Protein AF-A0A1E3YLZ6-F1 (afdb_monomer)

Secondary structure (DSSP, 8-state):
--------------------------PPPPPEEEEEEEEEETTT--B-TT-EEEEEEES--PPPEE--TTSEEEEEEEESEEEEEEEE-TTBPPEEEEEEESS-EE--EEEPBP--SPPPPP------EEEEEEEEETTT--B-TT-EEEEEETTEEEEEEE--TTSEEEEEEEPSEEEEEEEE-TTB--EEEEEEESS-EE--EEE-BSSPPPS-EEEEEEETTT--B-TT-EEEETTS-EEE--TTSEEEE-S--SSEEEEEEE-TTB--EEEEEETT-PPEEEEE-BTTS-HHHHHHHH-TTSB--B-SSPPEEEEEEEEEE---SS-SEEEEEEEE--HHHHHHHHHHHHHHHHHTTTTS-SS-SEEEEE-PPTT-EEE---TTEEEEEEEETHHHHHS-SEEEEEEE-TTSBEEEEEEEEEHHHHHS--TTHHHHHHHHHHHHHTPPPPSSTTSTTSTTS-----HHHHHHHHHHHTS-TT-BTTTBPPTT-BTT---SSS--------

Sequence (514 aa):
MAAILVLASVACGEKSASPVAPSAPTPPVAATFRVTGTVTDARDATPLAGVRVDIAEGATTPAPTQTDDAGHYTIEALPTGAYTIRAALDGFETFTTAITLDDARTVDFQLTHAETGPDPDPPVSTERWRLSGVVIASATHAPLAGARVEVMRDADHIADATTGADGRFDLPDLVPGPLTVRATADGFAPAESALVLETDTTIDLALDSLRPPGPAVAGRVLDVLSDRPLSGVHVAIVDGAESATDDDGGFTVNGVPGDVQHVRLTSPGTIERYTQLRTAGEAATLTLMPRTFNLTAFDQMLRARGDLHRWTQAPRVVIQRRVLTFTTTTDATYVATADEMTEAEVEALIADLTWALPQLTGQTFTGFAGIEIETAAPDDTVEITRSGTIVVARVAGLEPAINAWGYGRWAWNGAGEVQMGVVMLDSAFEQSDSPYRRSLRAHELGHALGYDHVADGISVMHASGRIEPTVFDHDATRIAFRRTPLNQSPDIDPDPITVNRQSRVGAVRWEGAP

Solvent-accessible surface area (backbone atoms only — not comparable to full-atom values): 28204 Å² total; per-residue (Å²): 130,84,88,82,84,84,87,81,85,90,84,88,88,84,89,88,81,89,89,84,87,90,85,88,77,77,87,74,76,79,62,54,29,38,44,35,33,43,31,22,35,63,88,79,63,48,54,36,53,65,30,39,36,34,54,77,42,52,94,66,71,69,82,69,37,52,19,38,88,76,4,42,39,67,49,74,72,43,57,66,44,56,36,30,42,30,43,39,43,92,69,35,44,74,46,74,49,79,47,76,38,85,58,70,43,77,58,72,46,69,38,46,71,44,84,83,71,85,80,82,77,77,85,76,74,86,58,64,30,36,43,31,35,36,33,26,34,55,91,74,67,45,52,35,50,68,24,40,36,39,35,28,40,95,92,42,83,74,50,74,36,60,18,38,86,76,3,37,38,68,42,71,75,37,63,68,43,68,36,39,39,35,38,38,41,93,66,37,42,73,34,76,48,77,50,67,39,86,53,74,41,77,54,72,46,59,26,49,59,70,57,72,85,43,51,31,44,41,29,34,35,23,35,58,85,78,70,42,53,36,52,64,33,36,41,31,35,70,101,60,53,62,37,54,21,39,82,74,4,36,40,62,32,64,56,49,80,67,64,65,41,51,36,39,39,42,46,95,66,33,48,53,36,41,40,31,38,34,42,72,44,53,68,26,85,43,67,39,52,53,56,85,56,66,58,69,52,41,34,32,24,41,23,70,87,56,33,22,42,31,57,89,63,58,47,28,36,37,39,41,38,32,28,25,48,56,84,68,99,77,67,52,58,37,40,25,40,87,51,63,63,51,70,70,54,52,52,51,51,52,51,44,48,53,61,33,42,24,44,64,27,39,54,74,31,78,52,63,71,39,81,45,79,46,71,71,55,61,72,35,77,44,78,42,75,40,79,62,24,31,27,35,33,35,20,46,62,38,34,89,71,70,78,38,64,57,51,41,44,56,48,60,49,99,71,24,35,40,38,25,9,26,30,40,33,16,42,67,60,70,71,43,94,58,88,41,55,59,18,30,53,37,24,25,47,39,19,29,50,44,39,44,60,22,92,56,91,64,30,17,41,19,89,79,27,70,34,57,80,32,73,53,33,22,54,44,24,32,47,54,68,77,43,64,49,43,26,25,81,92,39,32,55,45,90,93,55,47,75,23,61,82,58,92,66,74,78,85,70,85,87,81,74,137

pLDDT: mean 87.85, std 18.4, range [24.25, 98.88]

Radius of gyration: 53.93 Å; Cα contacts (8 Å, |Δi|>4): 1170; chains: 1; bounding box: 84×66×164 Å

Foldseek 3Di:
DDDDDDDDDDDDDDDDDDDDDDDDDDDDPFDWAKEKEFEAAPPPRQTDWQWWKWFPDWPDTDDIWTAHNRRMDMDTGHGFIKTKMWTDDPQWDIDIDIDGPPYYYYDYYHTYGDDPDDDDDDDQDPDKAKEKEFEAAQVPRQGDFQKKKWKDDPHDTDDIFGAHPRRMTIDIGDGFAKIKIWIGDPQWDIFIDIDTPPHHDYDYTHTYGPDDFAFKAKAFEAALQPRQGDFQWWKDFVVDFIDTAHNRRIDMTTNDDDQKTWIWTDDPQFDIATAMAGGVFDHFYHHTYGPPFPLVLLCQWAVVVQWGAFALDFFEEEEEFFAFADDDLDDQKTFGAQDGHDPVLVVVLQVLLLVLVCLQQLNPDNGHPYYHYHYDDGRDIDGQWDFSYEYEHEYEPPCVVPVAQKDKAWDDDPQRYTGFIYIYGHPVSSPDPDPLNSLLSSLNVSRRRPTAARCDPQASRDRNSRDGRHPSSSSSSSVSSVAGTGAGPPGYHDPPDHRRDDCPDDDPDPPPDD

Mean predicted aligned error: 16.61 Å

Nearest PDB structures (foldseek):
  4v4d-assembly1_B  TM=8.672E-01  e=9.149E-06  Pelobacter acidigallici
  7bam-assembly1_B  TM=3.062E-01  e=9.891E-08  Homo sapiens
  7ban-assembly1_A  TM=3.051E-01  e=7.168E-07  Homo sapiens
  4iyk-assembly1_A  TM=3.705E-01  e=5.694E-04  Bacteroides uniformis ATCC 8492
  1r6v-assembly1_A  TM=3.470E-01  e=3.110E-03  Fervidobacterium pennivorans

Structure (mmCIF, N/CA/C/O backbone):
data_AF-A0A1E3YLZ6-F1
#
_entry.id   AF-A0A1E3YLZ6-F1
#
loop_
_atom_site.group_PDB
_atom_site.id
_atom_site.type_symbol
_atom_site.label_atom_id
_atom_site.label_alt_id
_atom_site.label_comp_id
_atom_site.label_asym_id
_atom_site.label_entity_id
_atom_site.label_seq_id
_atom_site.pdbx_PDB_ins_code
_atom_site.Cartn_x
_atom_site.Cartn_y
_atom_site.Cartn_z
_atom_site.occupancy
_atom_site.B_iso_or_equiv
_atom_site.auth_seq_id
_atom_site.auth_comp_id
_atom_site.auth_asym_id
_atom_site.auth_atom_id
_atom_site.pdbx_PDB_model_num
ATOM 1 N N . MET A 1 1 ? 6.555 -47.081 -61.553 1.00 36.28 1 MET A N 1
ATOM 2 C CA . MET A 1 1 ? 7.152 -47.704 -62.760 1.00 36.28 1 MET A CA 1
ATOM 3 C C . MET A 1 1 ? 8.099 -46.702 -63.405 1.00 36.28 1 MET A C 1
ATOM 5 O O . MET A 1 1 ? 8.034 -45.544 -63.022 1.00 36.28 1 MET A O 1
ATOM 9 N N . ALA A 1 2 ? 8.978 -47.178 -64.294 1.00 34.75 2 ALA A N 1
ATOM 10 C CA . ALA A 1 2 ? 10.010 -46.440 -65.035 1.00 34.75 2 ALA A CA 1
ATOM 11 C C . ALA A 1 2 ? 9.643 -44.968 -65.366 1.00 34.75 2 ALA A C 1
ATOM 13 O O . ALA A 1 2 ? 8.503 -44.698 -65.724 1.00 34.75 2 ALA A O 1
ATOM 14 N N . ALA A 1 3 ? 10.510 -43.964 -65.186 1.00 27.48 3 ALA A N 1
ATOM 15 C CA . ALA A 1 3 ? 11.908 -43.853 -65.637 1.00 27.48 3 ALA A CA 1
ATOM 16 C C . ALA A 1 3 ? 12.064 -43.957 -67.168 1.00 27.48 3 ALA A C 1
ATOM 18 O O . ALA A 1 3 ? 11.243 -44.581 -67.828 1.00 27.48 3 ALA A O 1
ATOM 19 N N . ILE A 1 4 ? 13.188 -43.429 -67.672 1.00 29.86 4 ILE A N 1
ATOM 20 C CA . ILE A 1 4 ? 13.682 -43.467 -69.069 1.00 29.86 4 ILE A CA 1
ATOM 21 C C . ILE A 1 4 ? 13.424 -42.167 -69.858 1.00 29.86 4 ILE A C 1
ATOM 23 O O . ILE A 1 4 ? 12.609 -42.062 -70.770 1.00 29.86 4 ILE A O 1
ATOM 27 N N . LEU A 1 5 ? 14.243 -41.181 -69.477 1.00 31.67 5 LEU A N 1
ATOM 28 C CA . LEU A 1 5 ? 15.008 -40.311 -70.379 1.00 31.67 5 LEU A CA 1
ATOM 29 C C . LEU A 1 5 ? 15.636 -41.105 -71.551 1.00 31.67 5 LEU A C 1
ATOM 31 O O . LEU A 1 5 ? 15.894 -42.300 -71.419 1.00 31.67 5 LEU A O 1
ATOM 35 N N . VAL A 1 6 ? 16.028 -40.410 -72.623 1.00 25.20 6 VAL A N 1
ATOM 36 C CA . VAL A 1 6 ? 16.870 -40.905 -73.735 1.00 25.20 6 VAL A CA 1
ATOM 37 C C . VAL A 1 6 ? 16.807 -39.852 -74.872 1.00 25.20 6 VAL A C 1
ATOM 39 O O . VAL A 1 6 ? 16.352 -38.741 -74.616 1.00 25.20 6 VAL A O 1
ATOM 42 N N . LEU A 1 7 ? 17.116 -40.105 -76.149 1.00 25.34 7 LEU A N 1
ATOM 43 C CA . LEU A 1 7 ? 18.353 -40.668 -76.705 1.00 25.34 7 LEU A CA 1
ATOM 44 C C . LEU A 1 7 ? 18.917 -39.610 -77.680 1.00 25.34 7 LEU A C 1
ATOM 46 O O . LEU A 1 7 ? 18.265 -39.291 -78.671 1.00 25.34 7 LEU A O 1
ATOM 50 N N . ALA A 1 8 ? 20.090 -39.037 -77.388 1.00 25.78 8 ALA A N 1
ATOM 51 C CA . ALA A 1 8 ? 20.799 -38.115 -78.285 1.00 25.78 8 ALA A CA 1
ATOM 52 C C . ALA A 1 8 ? 21.953 -38.823 -79.018 1.00 25.78 8 ALA A C 1
ATOM 54 O O . ALA A 1 8 ? 22.458 -39.834 -78.535 1.00 25.78 8 ALA A O 1
ATOM 55 N N . SER A 1 9 ? 22.443 -38.202 -80.100 1.00 27.48 9 SER A N 1
ATOM 56 C CA . SER A 1 9 ? 23.645 -38.569 -80.884 1.00 27.48 9 SER A CA 1
ATOM 57 C C . SER A 1 9 ? 23.451 -39.762 -81.861 1.00 27.48 9 SER A C 1
ATOM 59 O O . SER A 1 9 ? 22.843 -40.764 -81.505 1.00 27.48 9 SER A O 1
ATOM 61 N N . VAL A 1 10 ? 23.652 -39.585 -83.181 1.00 28.52 10 VAL A N 1
ATOM 62 C CA . VAL A 1 10 ? 24.910 -39.527 -83.986 1.00 28.52 10 VAL A CA 1
ATOM 63 C C . VAL A 1 10 ? 25.371 -40.917 -84.444 1.00 28.52 10 VAL A C 1
ATOM 65 O O . VAL A 1 10 ? 25.625 -41.767 -83.602 1.00 28.52 10 VAL A O 1
ATOM 68 N N . ALA A 1 11 ? 25.566 -41.106 -85.761 1.00 25.45 11 ALA A N 1
ATOM 69 C CA . ALA A 1 11 ? 26.786 -41.695 -86.349 1.00 25.45 11 ALA A CA 1
ATOM 70 C C . ALA A 1 11 ? 26.715 -41.860 -87.884 1.00 25.45 11 ALA A C 1
ATOM 72 O O . ALA A 1 11 ? 25.652 -41.973 -88.485 1.00 25.45 11 ALA A O 1
ATOM 73 N N . CYS A 1 12 ? 27.912 -41.885 -88.466 1.00 27.95 12 CYS A N 1
ATOM 74 C CA . CYS A 1 12 ? 28.323 -42.018 -89.862 1.00 27.95 12 CYS A CA 1
ATOM 75 C C . CYS A 1 12 ? 27.664 -43.119 -90.718 1.00 27.95 12 CYS A C 1
ATOM 77 O O . CYS A 1 12 ? 27.272 -44.174 -90.227 1.00 27.95 12 CYS A O 1
ATOM 79 N N . GLY A 1 13 ? 27.745 -42.934 -92.042 1.00 24.25 13 GLY A N 1
ATOM 80 C CA . GLY A 1 13 ? 27.670 -44.007 -93.038 1.00 24.25 13 GLY A CA 1
ATOM 81 C C . GLY A 1 13 ? 28.767 -43.835 -94.093 1.00 24.25 13 GLY A C 1
ATOM 82 O O . GLY A 1 13 ? 28.924 -42.746 -94.639 1.00 24.25 13 GLY A O 1
ATOM 83 N N . GLU A 1 14 ? 29.531 -44.893 -94.376 1.00 27.56 14 GLU A N 1
ATOM 84 C CA . GLU A 1 14 ? 30.642 -44.877 -95.336 1.00 27.56 14 GLU A CA 1
ATOM 85 C C . GLU A 1 14 ? 30.555 -46.069 -96.317 1.00 27.56 14 GLU A C 1
ATOM 87 O O . GLU A 1 14 ? 30.254 -47.187 -95.906 1.00 27.56 14 GLU A O 1
ATOM 92 N N . LYS A 1 15 ? 30.949 -45.815 -97.578 1.00 28.03 15 LYS A N 1
ATOM 93 C CA . LYS A 1 15 ? 31.473 -46.746 -98.611 1.00 28.03 15 LYS A CA 1
ATOM 94 C C . LYS A 1 15 ? 30.576 -47.677 -99.466 1.00 28.03 15 LYS A C 1
ATOM 96 O O . LYS A 1 15 ? 29.755 -48.446 -98.986 1.00 28.03 15 LYS A O 1
ATOM 101 N N . SER A 1 16 ? 31.016 -47.726 -100.739 1.00 31.09 16 SER A N 1
ATOM 102 C CA . SER A 1 16 ? 30.953 -48.813 -101.749 1.00 31.09 16 SER A CA 1
ATOM 103 C C . SER A 1 16 ? 29.656 -49.039 -102.556 1.00 31.09 16 SER A C 1
ATOM 105 O O . SER A 1 16 ? 28.576 -49.071 -101.988 1.00 31.09 16 SER A O 1
ATOM 107 N N . ALA A 1 17 ? 29.697 -49.285 -103.882 1.00 31.41 17 ALA A N 1
ATOM 108 C CA . ALA A 1 17 ? 30.818 -49.235 -104.847 1.00 31.41 17 ALA A CA 1
ATOM 109 C C . ALA A 1 17 ? 30.358 -49.129 -106.333 1.00 31.41 17 ALA A C 1
ATOM 111 O O . ALA A 1 17 ? 29.203 -49.386 -106.656 1.00 31.41 17 ALA A O 1
ATOM 112 N N . SER A 1 18 ? 31.324 -48.769 -107.194 1.00 35.84 18 SER A N 1
ATOM 113 C CA . SER A 1 18 ? 31.426 -48.691 -108.679 1.00 35.84 18 SER A CA 1
ATOM 114 C C . SER A 1 18 ? 30.902 -49.915 -109.486 1.00 35.84 18 SER A C 1
ATOM 116 O O . SER A 1 18 ? 30.553 -50.905 -108.844 1.00 35.84 18 SER A O 1
ATOM 118 N N . PRO A 1 19 ? 30.946 -49.971 -110.855 1.00 53.12 19 PRO A N 1
ATOM 119 C CA . PRO A 1 19 ? 31.588 -49.091 -111.871 1.00 53.12 19 PRO A CA 1
ATOM 120 C C . PRO A 1 19 ? 30.647 -48.686 -113.056 1.00 53.12 19 PRO A C 1
ATOM 122 O O . PRO A 1 19 ? 29.460 -48.975 -113.009 1.00 53.12 19 PRO A O 1
ATOM 125 N N . VAL A 1 20 ? 31.034 -47.927 -114.101 1.00 30.98 20 VAL A N 1
ATOM 126 C CA . VAL A 1 20 ? 31.910 -48.272 -115.258 1.00 30.98 20 VAL A CA 1
ATOM 127 C C . VAL A 1 20 ? 32.283 -47.001 -116.064 1.00 30.98 20 VAL A C 1
ATOM 129 O O . VAL A 1 20 ? 31.483 -46.081 -116.184 1.00 30.98 20 VAL A O 1
ATOM 132 N N . ALA A 1 21 ? 33.506 -46.960 -116.613 1.00 43.56 21 ALA A N 1
ATOM 133 C CA . ALA A 1 21 ? 34.074 -45.884 -117.456 1.00 43.56 21 ALA A CA 1
ATOM 134 C C . ALA A 1 21 ? 33.700 -46.073 -118.962 1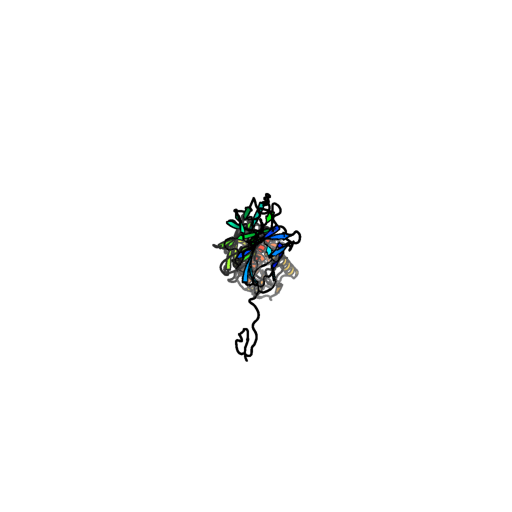.00 43.56 21 ALA A C 1
ATOM 136 O O . ALA A 1 21 ? 33.267 -47.182 -119.282 1.00 43.56 21 ALA A O 1
ATOM 137 N N . PRO A 1 22 ? 33.879 -45.110 -119.913 1.00 45.00 22 PRO A N 1
ATOM 138 C CA . PRO A 1 22 ? 35.162 -44.417 -120.155 1.00 45.00 22 PRO A CA 1
ATOM 139 C C . PRO A 1 22 ? 35.128 -42.971 -120.719 1.00 45.00 22 PRO A C 1
ATOM 141 O O . PRO A 1 22 ? 34.150 -42.535 -121.322 1.00 45.00 22 PRO A O 1
ATOM 144 N N . SER A 1 23 ? 36.287 -42.297 -120.643 1.00 32.78 23 SER A N 1
ATOM 145 C CA . SER A 1 23 ? 36.948 -41.461 -121.685 1.00 32.78 23 SER A CA 1
ATOM 146 C C . SER A 1 23 ? 37.661 -40.258 -121.060 1.00 32.78 23 SER A C 1
ATOM 148 O O . SER A 1 23 ? 37.065 -39.513 -120.290 1.00 32.78 23 SER A O 1
ATOM 150 N N . ALA A 1 24 ? 38.940 -40.061 -121.391 1.00 53.03 24 ALA A N 1
ATOM 151 C CA . ALA A 1 24 ? 39.767 -38.997 -120.822 1.00 53.03 24 ALA A CA 1
ATOM 152 C C . ALA A 1 24 ? 39.800 -37.745 -121.720 1.00 53.03 24 ALA A C 1
ATOM 154 O O . ALA A 1 24 ? 40.104 -37.874 -122.908 1.00 53.03 24 ALA A O 1
ATOM 155 N N . PRO A 1 25 ? 39.574 -36.541 -121.165 1.00 38.66 25 PRO A N 1
ATOM 156 C CA . PRO A 1 25 ? 39.947 -35.281 -121.791 1.00 38.66 25 PRO A CA 1
ATOM 157 C C . PRO A 1 25 ? 41.212 -34.660 -121.161 1.00 38.66 25 PRO A C 1
ATOM 159 O O . PRO A 1 25 ? 41.542 -34.899 -120.003 1.00 38.66 25 PRO A O 1
ATOM 162 N N . THR A 1 26 ? 41.888 -33.863 -121.990 1.00 39.03 26 THR A N 1
ATOM 163 C CA . THR A 1 26 ? 42.857 -32.770 -121.758 1.00 39.03 26 THR A CA 1
ATOM 164 C C . THR A 1 26 ? 43.206 -32.385 -120.303 1.00 39.03 26 THR A C 1
ATOM 166 O O . THR A 1 26 ? 42.291 -32.193 -119.503 1.00 39.03 26 THR A O 1
ATOM 169 N N . PRO A 1 27 ? 44.495 -32.140 -119.959 1.00 44.72 27 PRO A N 1
ATOM 170 C CA . PRO A 1 27 ? 44.865 -31.622 -118.638 1.00 44.72 27 PRO A CA 1
ATOM 171 C C . PRO A 1 27 ? 44.135 -30.296 -118.356 1.00 44.72 27 PRO A C 1
ATOM 173 O O . PRO A 1 27 ? 44.183 -29.395 -119.200 1.00 44.72 27 PRO A O 1
ATOM 176 N N . PRO A 1 28 ? 43.448 -30.159 -117.209 1.00 43.78 28 PRO A N 1
ATOM 177 C CA . PRO A 1 28 ? 42.671 -28.965 -116.923 1.00 43.78 28 PRO A CA 1
ATOM 178 C C . PRO A 1 28 ? 43.601 -27.773 -116.697 1.00 43.78 28 PRO A C 1
ATOM 180 O O . PRO A 1 28 ? 44.572 -27.854 -115.944 1.00 43.78 28 PRO A O 1
ATOM 183 N N . VAL A 1 29 ? 43.255 -26.635 -117.303 1.00 54.81 29 VAL A N 1
ATOM 184 C CA . VAL A 1 29 ? 43.677 -25.334 -116.775 1.00 54.81 29 VAL A CA 1
ATOM 185 C C . VAL A 1 29 ? 43.169 -25.285 -115.336 1.00 54.81 29 VAL A C 1
ATOM 187 O O . VAL A 1 29 ? 41.981 -25.521 -115.114 1.00 54.81 29 VAL A O 1
ATOM 190 N N . ALA A 1 30 ? 44.058 -25.054 -114.368 1.00 60.31 30 ALA A N 1
ATOM 191 C CA . ALA A 1 30 ? 43.667 -24.989 -112.965 1.00 60.31 30 ALA A CA 1
ATOM 192 C C . ALA A 1 30 ? 42.574 -23.925 -112.807 1.00 60.31 30 ALA A C 1
ATOM 194 O O . ALA A 1 30 ? 42.802 -22.759 -113.134 1.00 60.31 30 ALA A O 1
ATOM 195 N N . ALA A 1 31 ? 41.386 -24.342 -112.366 1.00 73.06 31 ALA A N 1
ATOM 196 C CA . ALA A 1 31 ? 40.277 -23.427 -112.166 1.00 73.06 31 ALA A CA 1
ATOM 197 C C . ALA A 1 31 ? 40.672 -22.418 -111.086 1.00 73.06 31 ALA A C 1
ATOM 199 O O . ALA A 1 31 ? 41.070 -22.798 -109.981 1.00 73.06 31 ALA A O 1
ATOM 200 N N . THR A 1 32 ? 40.597 -21.140 -111.438 1.00 81.44 32 THR A N 1
ATOM 201 C CA . THR A 1 32 ? 40.749 -20.048 -110.492 1.00 81.44 32 THR A CA 1
ATOM 202 C C . THR A 1 32 ? 39.387 -19.438 -110.203 1.00 81.44 32 THR A C 1
ATOM 204 O O . THR A 1 32 ? 38.539 -19.298 -111.085 1.00 81.44 32 THR A O 1
ATOM 207 N N . PHE A 1 33 ? 39.183 -19.096 -108.941 1.00 88.00 33 PHE A N 1
ATOM 208 C CA . PHE A 1 33 ? 37.945 -18.567 -108.400 1.00 88.00 33 PHE A CA 1
ATOM 209 C C . PHE A 1 33 ? 38.201 -17.205 -107.758 1.00 88.00 33 PHE A C 1
ATOM 211 O O . PHE A 1 33 ? 39.348 -16.805 -107.539 1.00 88.00 33 PHE A O 1
ATOM 218 N N . ARG A 1 34 ? 37.118 -16.490 -107.454 1.00 91.06 34 ARG A N 1
ATOM 219 C CA . ARG A 1 34 ? 37.171 -15.225 -106.720 1.00 91.06 34 ARG A CA 1
ATOM 220 C C . ARG A 1 34 ? 36.583 -15.376 -105.327 1.00 91.06 34 ARG A C 1
ATOM 222 O O . ARG A 1 34 ? 35.652 -16.161 -105.129 1.00 91.06 34 ARG A O 1
ATOM 229 N N . VAL A 1 35 ? 37.088 -14.579 -104.396 1.00 92.88 35 VAL A N 1
ATOM 230 C CA . VAL A 1 35 ? 36.449 -14.345 -103.103 1.00 92.88 35 VAL A CA 1
ATOM 231 C C . VAL A 1 35 ? 35.966 -12.905 -103.056 1.00 92.88 35 VAL A C 1
ATOM 233 O O . VAL A 1 35 ? 36.743 -11.980 -103.276 1.00 92.88 35 VAL A O 1
ATOM 236 N N . THR A 1 36 ? 34.681 -12.724 -102.785 1.00 94.62 36 THR A N 1
ATOM 237 C CA . THR A 1 36 ? 34.025 -11.423 -102.592 1.00 94.62 36 THR A CA 1
ATOM 238 C C . THR A 1 36 ? 33.538 -11.294 -101.152 1.00 94.62 36 THR A C 1
ATOM 240 O O . THR A 1 36 ? 33.418 -12.300 -100.459 1.00 94.62 36 THR A O 1
ATOM 243 N N . GLY A 1 37 ? 33.193 -10.096 -100.693 1.00 94.81 37 GLY A N 1
ATOM 244 C CA . GLY A 1 37 ? 32.525 -9.934 -99.397 1.00 94.81 37 GLY A CA 1
ATOM 245 C C . GLY A 1 37 ? 32.364 -8.484 -98.978 1.00 94.81 37 GLY A C 1
ATOM 246 O O . GLY A 1 37 ? 32.794 -7.582 -99.699 1.00 94.81 37 GLY A O 1
ATOM 247 N N . THR A 1 38 ? 31.745 -8.272 -97.821 1.00 94.50 38 THR A N 1
ATOM 248 C CA . THR A 1 38 ? 31.677 -6.990 -97.111 1.00 94.50 38 THR A CA 1
ATOM 249 C C . THR A 1 38 ? 32.496 -7.004 -95.823 1.00 94.50 38 THR A C 1
ATOM 251 O O . THR A 1 38 ? 32.780 -8.057 -95.251 1.00 94.50 38 THR A O 1
ATOM 254 N N . VAL A 1 39 ? 32.862 -5.818 -95.336 1.00 95.38 39 VAL A N 1
ATOM 255 C CA . VAL A 1 39 ? 33.369 -5.622 -93.974 1.00 95.38 39 VAL A CA 1
ATOM 256 C C . VAL A 1 39 ? 32.528 -4.562 -93.262 1.00 95.38 39 VAL A C 1
ATOM 258 O O . VAL A 1 39 ? 32.283 -3.498 -93.827 1.00 95.38 39 VAL A O 1
ATOM 261 N N . THR A 1 40 ? 32.095 -4.837 -92.028 1.00 92.94 40 THR A N 1
ATOM 262 C CA . THR A 1 40 ? 31.274 -3.922 -91.206 1.00 92.94 40 THR A CA 1
ATOM 263 C C . THR A 1 40 ? 31.817 -3.753 -89.782 1.00 92.94 40 THR A C 1
ATOM 265 O O . THR A 1 40 ? 32.445 -4.673 -89.259 1.00 92.94 40 THR A O 1
ATOM 268 N N . ASP A 1 41 ? 31.512 -2.636 -89.118 1.00 88.06 41 ASP A N 1
ATOM 269 C CA . ASP A 1 41 ? 31.737 -2.447 -87.675 1.00 88.06 41 ASP A CA 1
ATOM 270 C C . ASP A 1 41 ? 30.815 -3.387 -86.877 1.00 88.06 41 ASP A C 1
ATOM 272 O O . ASP A 1 41 ? 29.608 -3.448 -87.121 1.00 88.06 41 ASP A O 1
ATOM 276 N N . ALA A 1 42 ? 31.369 -4.139 -85.926 1.00 89.00 42 ALA A N 1
ATOM 277 C CA . ALA A 1 42 ? 30.606 -5.082 -85.109 1.00 89.00 42 ALA A CA 1
ATOM 278 C C . ALA A 1 42 ? 29.592 -4.407 -84.158 1.00 89.00 42 ALA A C 1
ATOM 280 O O . ALA A 1 42 ? 28.686 -5.080 -83.666 1.00 89.00 42 ALA A O 1
ATOM 281 N N . ARG A 1 43 ? 29.722 -3.099 -83.886 1.00 82.94 43 ARG A N 1
ATOM 282 C CA . ARG A 1 43 ? 28.872 -2.366 -82.927 1.00 82.94 43 ARG A CA 1
ATOM 283 C C . ARG A 1 43 ? 27.538 -1.913 -83.517 1.00 82.94 43 ARG A C 1
ATOM 285 O O . ARG A 1 43 ? 26.538 -1.902 -82.805 1.00 82.94 43 ARG A O 1
ATOM 292 N N . ASP A 1 44 ? 27.524 -1.521 -84.791 1.00 85.31 44 ASP A N 1
ATOM 293 C CA . ASP A 1 44 ? 26.360 -0.906 -85.450 1.00 85.31 44 ASP A CA 1
ATOM 294 C C . ASP A 1 44 ? 26.088 -1.414 -86.883 1.00 85.31 44 ASP A C 1
ATOM 296 O O . ASP A 1 44 ? 25.124 -0.981 -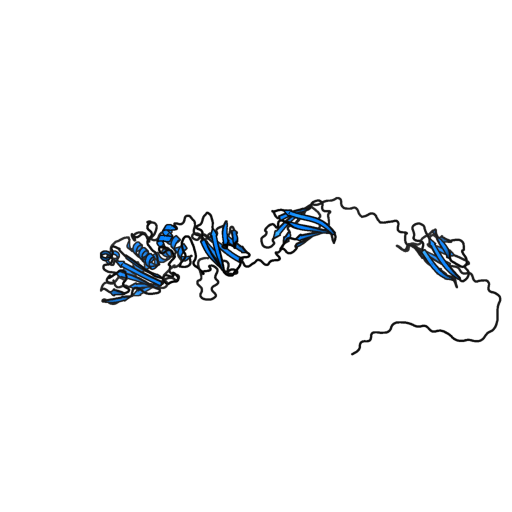87.516 1.00 85.31 44 ASP A O 1
ATOM 300 N N . ALA A 1 45 ? 26.888 -2.370 -87.373 1.00 86.81 45 ALA A N 1
ATOM 301 C CA . ALA A 1 45 ? 26.837 -2.934 -88.724 1.00 86.81 45 ALA A CA 1
ATOM 302 C C . ALA A 1 45 ? 27.087 -1.929 -89.871 1.00 86.81 45 ALA A C 1
ATOM 304 O O . ALA A 1 45 ? 26.779 -2.228 -91.029 1.00 86.81 45 ALA A O 1
ATOM 305 N N . THR A 1 46 ? 27.689 -0.766 -89.594 1.00 90.12 46 THR A N 1
ATOM 306 C CA . THR A 1 46 ? 28.087 0.199 -90.633 1.00 90.12 46 THR A CA 1
ATOM 307 C C . THR A 1 46 ? 29.182 -0.393 -91.533 1.00 90.12 46 THR A C 1
ATOM 309 O O . THR A 1 46 ? 30.153 -0.943 -91.006 1.00 90.12 46 THR A O 1
ATOM 312 N N . PRO A 1 47 ? 29.089 -0.283 -92.875 1.00 92.81 47 PRO A N 1
ATOM 313 C CA . PRO A 1 47 ? 30.157 -0.710 -93.777 1.00 92.81 47 PRO A CA 1
ATOM 314 C C . PRO A 1 47 ? 31.470 0.048 -93.544 1.00 92.81 47 PRO A C 1
ATOM 316 O O . PRO A 1 47 ? 31.475 1.266 -93.374 1.00 92.81 47 PRO A O 1
ATOM 319 N N . LEU A 1 48 ? 32.591 -0.674 -93.563 1.00 90.94 48 LEU A N 1
ATOM 320 C CA . LEU A 1 48 ? 33.926 -0.127 -93.326 1.00 90.94 48 LEU A CA 1
ATOM 321 C C . LEU A 1 48 ? 34.714 -0.035 -94.633 1.00 90.94 48 LEU A C 1
ATOM 323 O O . LEU A 1 48 ? 35.100 -1.055 -95.205 1.00 90.94 48 LEU A O 1
ATOM 327 N N . ALA A 1 49 ? 34.991 1.191 -95.072 1.00 92.94 49 ALA A N 1
ATOM 328 C CA . ALA A 1 49 ? 35.836 1.489 -96.225 1.00 92.94 49 ALA A CA 1
ATOM 329 C C . ALA A 1 49 ? 37.335 1.441 -95.876 1.00 92.94 49 ALA A C 1
ATOM 331 O O . ALA A 1 49 ? 37.734 1.712 -94.743 1.00 92.94 49 ALA A O 1
ATOM 332 N N . GLY A 1 50 ? 38.185 1.122 -96.855 1.00 92.69 50 GLY A N 1
ATOM 333 C CA . GLY A 1 50 ? 39.646 1.129 -96.711 1.00 92.69 50 GLY A CA 1
ATOM 334 C C . GLY A 1 50 ? 40.257 -0.033 -95.914 1.00 92.69 50 GLY A C 1
ATOM 335 O O . GLY A 1 50 ? 41.485 -0.088 -95.792 1.00 92.69 50 GLY A O 1
ATOM 336 N N . VAL A 1 51 ? 39.451 -0.983 -95.420 1.00 95.06 51 VAL A N 1
ATOM 337 C CA . VAL A 1 51 ? 39.916 -2.196 -94.726 1.00 95.06 51 VAL A CA 1
ATOM 338 C C . VAL A 1 51 ? 40.815 -2.983 -95.667 1.00 95.06 51 VAL A C 1
ATOM 340 O O . VAL A 1 51 ? 40.393 -3.371 -96.755 1.00 95.06 51 VAL A O 1
ATOM 343 N N . ARG A 1 52 ? 42.049 -3.259 -95.247 1.00 95.62 52 ARG A N 1
ATOM 344 C CA . ARG A 1 52 ? 42.989 -4.072 -96.018 1.00 95.62 52 ARG A CA 1
ATOM 345 C C . ARG A 1 52 ? 42.615 -5.545 -95.867 1.00 95.62 52 ARG A C 1
ATOM 347 O O . ARG A 1 52 ? 42.721 -6.091 -94.769 1.00 95.62 52 ARG A O 1
ATOM 354 N N . VAL A 1 53 ? 42.237 -6.187 -96.972 1.00 94.38 53 VAL A N 1
ATOM 355 C CA . VAL A 1 53 ? 41.905 -7.618 -97.017 1.00 94.38 53 VAL A CA 1
ATOM 356 C C . VAL A 1 53 ? 42.964 -8.370 -97.823 1.00 94.38 53 VAL A C 1
ATOM 358 O O . VAL A 1 53 ? 43.265 -8.010 -98.964 1.00 94.38 53 VAL A O 1
ATOM 361 N N . ASP A 1 54 ? 43.574 -9.399 -97.232 1.00 93.31 54 ASP A N 1
ATOM 362 C CA . ASP A 1 54 ? 44.651 -10.167 -97.862 1.00 93.31 54 ASP A CA 1
ATOM 363 C C . ASP A 1 54 ? 44.666 -11.654 -97.498 1.00 93.31 54 ASP A C 1
ATOM 365 O O . ASP A 1 54 ? 44.100 -12.084 -96.497 1.00 93.31 54 ASP A O 1
ATOM 369 N N . ILE A 1 55 ? 45.342 -12.453 -98.324 1.00 91.88 55 ILE A N 1
ATOM 370 C CA . ILE A 1 55 ? 45.623 -13.857 -98.018 1.00 91.88 55 ILE A CA 1
ATOM 371 C C . ILE A 1 55 ? 46.819 -13.908 -97.062 1.00 91.88 55 ILE A C 1
ATOM 373 O O . ILE A 1 55 ? 47.950 -13.648 -97.469 1.00 91.88 55 ILE A O 1
ATOM 377 N N . ALA A 1 56 ? 46.569 -14.249 -95.798 1.00 88.06 56 ALA A N 1
ATOM 378 C CA . ALA A 1 56 ? 47.616 -14.454 -94.801 1.00 88.06 56 ALA A CA 1
ATOM 379 C C . ALA A 1 56 ? 48.353 -15.787 -95.016 1.00 88.06 56 ALA A C 1
ATOM 381 O O . ALA A 1 56 ? 49.571 -15.844 -94.869 1.00 88.06 56 ALA A O 1
ATOM 382 N N . GLU A 1 57 ? 47.628 -16.839 -95.409 1.00 87.56 57 GLU A N 1
ATOM 383 C CA . GLU A 1 57 ? 48.178 -18.166 -95.712 1.00 87.56 57 GLU A CA 1
ATOM 384 C C . GLU A 1 57 ? 47.418 -18.799 -96.885 1.00 87.56 57 GLU A C 1
ATOM 386 O O . GLU A 1 57 ? 46.198 -18.667 -96.978 1.00 87.56 57 GLU A O 1
ATOM 391 N N . GLY A 1 58 ? 48.110 -19.501 -97.785 1.00 85.06 58 GLY A N 1
ATOM 392 C CA . GLY A 1 58 ? 47.480 -20.190 -98.914 1.00 85.06 58 GLY A CA 1
ATOM 393 C C . GLY A 1 58 ? 48.460 -20.572 -100.021 1.00 85.06 58 GLY A C 1
ATOM 394 O O . GLY A 1 58 ? 49.642 -20.233 -99.971 1.00 85.06 58 GLY A O 1
ATOM 395 N N . ALA A 1 59 ? 47.966 -21.272 -101.047 1.00 75.12 59 ALA A N 1
ATOM 396 C CA . ALA A 1 59 ? 48.785 -21.729 -102.179 1.00 75.12 59 ALA A CA 1
ATOM 397 C C . ALA A 1 59 ? 49.303 -20.583 -103.074 1.00 75.12 59 ALA A C 1
ATOM 399 O O . ALA A 1 59 ? 50.288 -20.749 -103.793 1.00 75.12 59 ALA A O 1
ATOM 400 N N . THR A 1 60 ? 48.635 -19.427 -103.036 1.00 77.50 60 THR A N 1
ATOM 401 C CA . THR A 1 60 ? 49.027 -18.190 -103.719 1.00 77.50 60 THR A CA 1
ATOM 402 C C . THR A 1 60 ? 48.697 -16.992 -102.834 1.00 77.50 60 THR A C 1
ATOM 404 O O . THR A 1 60 ? 47.664 -16.981 -102.168 1.00 77.50 60 THR A O 1
ATOM 407 N N . THR A 1 61 ? 49.563 -15.980 -102.828 1.00 79.06 61 THR A N 1
ATOM 408 C CA . THR A 1 61 ? 49.374 -14.722 -102.093 1.00 79.06 61 THR A CA 1
ATOM 409 C C . THR A 1 61 ? 49.278 -13.558 -103.089 1.00 79.06 61 THR A C 1
ATOM 411 O O . THR A 1 61 ? 50.295 -12.947 -103.428 1.00 79.06 61 THR A O 1
ATOM 414 N N . PRO A 1 62 ? 48.080 -13.267 -103.637 1.00 82.69 62 PRO A N 1
ATOM 415 C CA . PRO A 1 62 ? 47.884 -12.097 -104.488 1.00 82.69 62 PRO A CA 1
ATOM 416 C C . PRO A 1 62 ? 48.110 -10.795 -103.704 1.00 82.69 62 PRO A C 1
ATOM 418 O O . PRO A 1 62 ? 48.185 -10.787 -102.473 1.00 82.69 62 PRO A O 1
ATOM 421 N N . ALA A 1 63 ? 48.208 -9.678 -104.427 1.00 81.69 63 ALA A N 1
ATOM 422 C CA . ALA A 1 63 ? 48.285 -8.360 -103.807 1.00 81.69 63 ALA A CA 1
ATOM 423 C C . ALA A 1 63 ? 47.064 -8.109 -102.891 1.00 81.69 63 ALA A C 1
ATOM 425 O O . ALA A 1 63 ? 45.960 -8.547 -103.228 1.00 81.69 63 ALA A O 1
ATOM 426 N N . PRO A 1 64 ? 47.240 -7.410 -101.753 1.00 87.50 64 PRO A N 1
ATOM 427 C CA . PRO A 1 64 ? 46.128 -7.054 -100.881 1.00 87.50 64 PRO A CA 1
ATOM 428 C C . PRO A 1 64 ? 45.131 -6.161 -101.621 1.00 87.50 64 PRO A C 1
ATOM 430 O O . PRO A 1 64 ? 45.524 -5.308 -102.419 1.00 87.50 64 PRO A O 1
ATOM 433 N N . THR A 1 65 ? 43.853 -6.328 -101.304 1.00 92.50 65 THR A N 1
ATOM 434 C CA . THR A 1 65 ? 42.777 -5.442 -101.752 1.00 92.50 65 THR A CA 1
ATOM 435 C C . THR A 1 65 ? 42.332 -4.535 -100.599 1.00 92.50 65 THR A C 1
ATOM 437 O O . THR A 1 65 ? 42.720 -4.750 -99.446 1.00 92.50 65 THR A O 1
ATOM 440 N N . GLN A 1 66 ? 41.545 -3.506 -100.900 1.00 94.56 66 GLN A N 1
ATOM 441 C CA . GLN A 1 66 ? 40.901 -2.656 -99.898 1.00 94.56 66 GLN A CA 1
ATOM 442 C C . GLN A 1 66 ? 39.396 -2.615 -100.141 1.00 94.56 66 GLN A C 1
ATOM 444 O O . GLN A 1 66 ? 38.959 -2.727 -101.287 1.00 94.56 66 GLN A O 1
ATOM 449 N N . THR A 1 67 ? 38.616 -2.460 -99.074 1.00 96.38 67 THR A N 1
ATOM 450 C CA . THR A 1 67 ? 37.170 -2.264 -99.194 1.00 96.38 67 THR A CA 1
ATOM 451 C C . THR A 1 67 ? 36.817 -0.891 -99.765 1.00 96.38 67 THR A C 1
ATOM 453 O O . THR A 1 67 ? 37.491 0.101 -99.476 1.00 96.38 67 THR A O 1
ATOM 456 N N . ASP A 1 68 ? 35.751 -0.832 -100.563 1.00 92.81 68 ASP A N 1
ATOM 457 C CA . ASP A 1 68 ? 35.176 0.417 -101.077 1.00 92.81 68 ASP A CA 1
ATOM 458 C C . ASP A 1 68 ? 34.281 1.142 -100.047 1.00 92.81 68 ASP A C 1
ATOM 460 O O . ASP A 1 68 ? 34.120 0.691 -98.913 1.00 92.81 68 ASP A O 1
ATOM 464 N N . ASP A 1 69 ? 33.682 2.272 -100.442 1.00 89.44 69 ASP A N 1
ATOM 465 C CA . ASP A 1 69 ? 32.787 3.085 -99.597 1.00 89.44 69 ASP A CA 1
ATOM 466 C C . ASP A 1 69 ? 31.524 2.334 -99.115 1.00 89.44 69 ASP A C 1
ATOM 468 O O . ASP A 1 69 ? 30.864 2.773 -98.173 1.00 89.44 69 ASP A O 1
ATOM 472 N N . ALA A 1 70 ? 31.176 1.205 -99.743 1.00 89.19 70 ALA A N 1
ATOM 473 C CA . ALA A 1 70 ? 30.090 0.311 -99.340 1.00 89.19 70 ALA A CA 1
ATOM 474 C C . ALA A 1 70 ? 30.606 -0.939 -98.592 1.00 89.19 70 ALA A C 1
ATOM 476 O O . ALA A 1 70 ? 29.851 -1.879 -98.340 1.00 89.19 70 ALA A O 1
ATOM 477 N N . GLY A 1 71 ? 31.886 -0.946 -98.210 1.00 93.06 71 GLY A N 1
ATOM 478 C CA . GLY A 1 71 ? 32.544 -2.023 -97.481 1.00 93.06 71 GLY A CA 1
ATOM 479 C C . GLY A 1 71 ? 32.879 -3.249 -98.332 1.00 93.06 71 GLY A C 1
ATOM 480 O O . GLY A 1 71 ? 33.301 -4.255 -97.763 1.00 93.06 71 GLY A O 1
ATOM 481 N N . HIS A 1 72 ? 32.698 -3.217 -99.657 1.00 93.81 72 HIS A N 1
ATOM 482 C CA . HIS A 1 72 ? 32.900 -4.382 -100.520 1.00 93.81 72 HIS A CA 1
ATOM 483 C C . HIS A 1 72 ? 34.368 -4.595 -100.888 1.00 93.81 72 HIS A C 1
ATOM 485 O O . HIS A 1 72 ? 35.069 -3.652 -101.242 1.00 93.81 72 HIS A O 1
ATOM 491 N N . TYR A 1 73 ? 34.814 -5.853 -100.899 1.00 95.12 73 TYR A N 1
ATOM 492 C CA . TYR A 1 73 ? 36.119 -6.251 -101.433 1.00 95.12 73 TYR A CA 1
ATOM 493 C C . TYR A 1 73 ? 36.006 -7.400 -102.445 1.00 95.12 73 TYR A C 1
ATOM 495 O O . TYR A 1 73 ? 35.002 -8.115 -102.527 1.00 95.12 73 TYR A O 1
ATOM 503 N N . THR A 1 74 ? 37.060 -7.597 -103.241 1.00 94.12 74 THR A N 1
ATOM 504 C CA . THR A 1 74 ? 37.202 -8.752 -104.140 1.00 94.12 74 THR A CA 1
ATOM 505 C C . THR A 1 74 ? 38.669 -9.162 -104.270 1.00 94.12 74 THR A C 1
ATOM 507 O O . THR A 1 74 ? 39.538 -8.313 -104.475 1.00 94.12 74 THR A O 1
ATOM 510 N N . ILE A 1 75 ? 38.934 -10.466 -104.173 1.00 91.94 75 ILE A N 1
ATOM 511 C CA . ILE A 1 75 ? 40.213 -11.116 -104.477 1.00 91.94 75 ILE A CA 1
ATOM 512 C C . ILE A 1 75 ? 39.968 -12.076 -105.646 1.00 91.94 75 ILE A C 1
ATOM 514 O O . ILE A 1 75 ? 39.218 -13.041 -105.516 1.00 91.94 75 ILE A O 1
ATOM 518 N N . GLU A 1 76 ? 40.583 -11.799 -106.792 1.00 90.38 76 GLU A N 1
ATOM 519 C CA . GLU A 1 76 ? 40.423 -12.569 -108.031 1.00 90.38 76 GLU A CA 1
ATOM 520 C C . GLU A 1 76 ? 41.497 -13.657 -108.202 1.00 90.38 76 GLU A C 1
ATOM 522 O O . GLU A 1 76 ? 42.566 -13.615 -107.591 1.00 90.38 76 GLU A O 1
ATOM 527 N N . ALA A 1 77 ? 41.232 -14.586 -109.124 1.00 87.25 77 ALA A N 1
ATOM 528 C CA . ALA A 1 77 ? 42.203 -15.529 -109.682 1.00 87.25 77 ALA A CA 1
ATOM 529 C C . ALA A 1 77 ? 42.914 -16.481 -108.685 1.00 87.25 77 ALA A C 1
ATOM 531 O O . ALA A 1 77 ? 44.036 -16.919 -108.944 1.00 87.25 77 ALA A O 1
ATOM 532 N N . LEU A 1 78 ? 42.251 -16.877 -107.595 1.00 89.06 78 LEU A N 1
ATOM 533 C CA . LEU A 1 78 ? 42.763 -17.849 -106.619 1.00 89.06 78 LEU A CA 1
ATOM 534 C C . LEU A 1 78 ? 42.522 -19.303 -107.083 1.00 89.06 78 LEU A C 1
ATOM 536 O O . LEU A 1 78 ? 41.366 -19.681 -107.277 1.00 89.06 78 LEU A O 1
ATOM 540 N N . PRO A 1 79 ? 43.553 -20.156 -107.245 1.00 87.94 79 PRO A N 1
ATOM 541 C CA . PRO A 1 79 ? 43.373 -21.583 -107.539 1.00 87.94 79 PRO A CA 1
ATOM 542 C C . PRO A 1 79 ? 42.609 -22.337 -106.444 1.00 87.94 79 PRO A C 1
ATOM 544 O O . PRO A 1 79 ? 42.632 -21.922 -105.283 1.00 87.94 79 PRO A O 1
ATOM 547 N N . THR A 1 80 ? 42.029 -23.494 -106.782 1.00 86.19 80 THR A N 1
ATOM 548 C CA . THR A 1 80 ? 41.435 -24.426 -105.804 1.00 86.19 80 THR A CA 1
ATOM 549 C C . THR A 1 80 ? 42.402 -24.745 -104.656 1.00 86.19 80 THR A C 1
ATOM 551 O O . THR A 1 80 ? 43.517 -25.209 -104.901 1.00 86.19 80 THR A O 1
ATOM 554 N N . GLY A 1 81 ? 41.990 -24.530 -103.404 1.00 86.94 81 GLY A N 1
ATOM 555 C CA . GLY A 1 81 ? 42.864 -24.737 -102.244 1.00 86.94 81 GLY A CA 1
ATOM 556 C C . GLY A 1 81 ? 42.308 -24.212 -100.920 1.00 86.94 81 GLY A C 1
ATOM 557 O O . GLY A 1 81 ? 41.237 -23.613 -100.875 1.00 86.94 81 GLY A O 1
ATOM 558 N N . ALA A 1 82 ? 43.044 -24.444 -99.832 1.00 89.31 82 ALA A N 1
ATOM 559 C CA . ALA A 1 82 ? 42.761 -23.850 -98.526 1.00 89.31 82 ALA A CA 1
ATOM 560 C C . ALA A 1 82 ? 43.473 -22.494 -98.383 1.00 89.31 82 ALA A C 1
ATOM 562 O O . ALA A 1 82 ? 44.627 -22.356 -98.800 1.00 89.31 82 ALA A O 1
ATOM 563 N N . TYR A 1 83 ? 42.785 -21.519 -97.789 1.00 89.88 83 TYR A N 1
ATOM 564 C CA . TYR A 1 83 ? 43.258 -20.145 -97.616 1.00 89.88 83 TYR A CA 1
ATOM 565 C C . TYR A 1 83 ? 42.842 -19.583 -96.256 1.00 89.88 83 TYR A C 1
ATOM 567 O O . TYR A 1 83 ? 41.695 -19.752 -95.847 1.00 89.88 83 TYR A O 1
ATOM 575 N N . THR A 1 84 ? 43.737 -18.842 -95.609 1.00 90.69 84 THR A N 1
ATOM 576 C CA . THR A 1 84 ? 43.426 -17.985 -94.459 1.00 90.69 84 THR A CA 1
ATOM 577 C C . THR A 1 84 ? 43.344 -16.544 -94.953 1.00 90.69 84 THR A C 1
ATOM 579 O O . THR A 1 84 ? 44.358 -15.960 -95.340 1.00 90.69 84 THR A O 1
ATOM 582 N N . ILE A 1 85 ? 42.142 -15.970 -94.961 1.00 93.12 85 ILE A N 1
ATOM 583 C CA . ILE A 1 85 ? 41.900 -14.570 -95.327 1.00 93.12 85 ILE A CA 1
ATOM 584 C C . ILE A 1 85 ? 41.974 -13.719 -94.062 1.00 93.12 85 ILE A C 1
ATOM 586 O O . ILE A 1 85 ? 41.432 -14.099 -93.025 1.00 93.12 85 ILE A O 1
ATOM 590 N N . ARG A 1 86 ? 42.634 -12.568 -94.152 1.00 94.25 86 ARG A N 1
ATOM 591 C CA . ARG A 1 86 ? 42.777 -11.577 -93.087 1.00 94.25 86 ARG A CA 1
ATOM 592 C C . ARG A 1 86 ? 42.125 -10.264 -93.498 1.00 94.25 86 ARG A C 1
ATOM 594 O O . ARG A 1 86 ? 42.357 -9.802 -94.611 1.00 94.25 86 ARG A O 1
ATOM 601 N N . ALA A 1 87 ? 41.394 -9.646 -92.577 1.00 94.75 87 ALA A N 1
ATOM 602 C CA . ALA A 1 87 ? 40.915 -8.272 -92.672 1.00 94.75 87 ALA A CA 1
ATOM 603 C C . ALA A 1 87 ? 41.552 -7.437 -91.549 1.00 94.75 87 ALA A C 1
ATOM 605 O O . ALA A 1 87 ? 41.571 -7.860 -90.391 1.00 94.75 87 ALA A O 1
ATOM 606 N N . ALA A 1 88 ? 42.107 -6.272 -91.892 1.00 93.81 88 ALA A N 1
ATOM 607 C CA . ALA A 1 88 ? 42.757 -5.371 -90.942 1.00 93.81 88 ALA A CA 1
ATOM 608 C C . ALA A 1 88 ? 42.495 -3.897 -91.290 1.00 93.81 88 ALA A C 1
ATOM 610 O O . ALA A 1 88 ? 42.620 -3.489 -92.448 1.00 93.81 88 ALA A O 1
ATOM 611 N N . LEU A 1 89 ? 42.172 -3.102 -90.272 1.00 92.69 89 LEU A N 1
ATOM 612 C CA . LEU A 1 89 ? 41.998 -1.652 -90.338 1.00 92.69 89 LEU A CA 1
ATOM 613 C C . LEU A 1 89 ? 42.550 -1.043 -89.042 1.00 92.69 89 LEU A C 1
ATOM 615 O O . LEU A 1 89 ? 42.365 -1.619 -87.971 1.00 92.69 89 LEU A O 1
ATOM 619 N N . ASP A 1 90 ? 43.236 0.097 -89.127 1.00 87.00 90 ASP A N 1
ATOM 620 C CA . ASP A 1 90 ? 43.789 0.758 -87.940 1.00 87.00 90 ASP A CA 1
ATOM 621 C C . ASP A 1 90 ? 42.662 1.167 -86.974 1.00 87.00 90 ASP A C 1
ATOM 623 O O . ASP A 1 90 ? 41.631 1.694 -87.389 1.00 87.00 90 ASP A O 1
ATOM 627 N N . GLY A 1 91 ? 42.856 0.903 -85.678 1.00 83.19 91 GLY A N 1
ATOM 628 C CA . GLY A 1 91 ? 41.824 1.078 -84.646 1.00 83.19 91 GLY A CA 1
ATOM 629 C C . GLY A 1 91 ? 40.877 -0.118 -84.472 1.00 83.19 91 GLY A C 1
ATOM 630 O O . GLY A 1 91 ? 40.073 -0.109 -83.547 1.00 83.19 91 GLY A O 1
ATOM 631 N N . PHE A 1 92 ? 40.997 -1.166 -85.291 1.00 89.56 92 PHE A N 1
ATOM 632 C CA . PHE A 1 92 ? 40.225 -2.406 -85.173 1.00 89.56 92 PHE A CA 1
ATOM 633 C C . PHE A 1 92 ? 41.123 -3.611 -84.871 1.00 89.56 92 PHE A C 1
ATOM 635 O O . PHE A 1 92 ? 42.308 -3.639 -85.213 1.00 89.56 92 PHE A O 1
ATOM 642 N N . GLU A 1 93 ? 40.552 -4.638 -84.245 1.00 88.81 93 GLU A N 1
ATOM 643 C CA . GLU A 1 93 ? 41.214 -5.932 -84.109 1.00 88.81 93 GLU A CA 1
ATOM 644 C C . GLU A 1 93 ? 41.411 -6.582 -85.487 1.00 88.81 93 GLU A C 1
ATOM 646 O O . GLU A 1 93 ? 40.556 -6.507 -86.371 1.00 88.81 93 GLU A O 1
ATOM 651 N N . THR A 1 94 ? 42.551 -7.245 -85.689 1.00 88.69 94 THR A N 1
ATOM 652 C CA . THR A 1 94 ? 42.810 -7.987 -86.931 1.00 88.69 94 THR A CA 1
ATOM 653 C C . THR A 1 94 ? 42.058 -9.312 -86.911 1.00 88.69 94 THR A C 1
ATOM 655 O O . THR A 1 94 ? 42.369 -10.183 -86.100 1.00 88.69 94 THR A O 1
ATOM 658 N N . PHE A 1 95 ? 41.125 -9.500 -87.844 1.00 88.38 95 PHE A N 1
ATOM 659 C CA . PHE A 1 95 ? 40.336 -10.726 -87.951 1.00 88.38 95 PHE A CA 1
ATOM 660 C C . PHE A 1 95 ? 40.899 -11.655 -89.033 1.00 88.38 95 PHE A C 1
ATOM 662 O O . PHE A 1 95 ? 41.293 -11.202 -90.112 1.00 88.38 95 PHE A O 1
ATOM 669 N N . THR A 1 96 ? 40.908 -12.967 -88.780 1.00 91.06 96 THR A N 1
ATOM 670 C CA . THR A 1 96 ? 41.279 -13.989 -89.770 1.00 91.06 96 THR A CA 1
ATOM 671 C C . THR A 1 96 ? 40.233 -15.097 -89.854 1.00 91.06 96 THR A C 1
ATOM 673 O O . THR A 1 96 ? 39.607 -15.463 -88.864 1.00 91.06 96 THR A O 1
ATOM 676 N N . THR A 1 97 ? 40.030 -15.645 -91.053 1.00 86.75 97 THR A N 1
ATOM 677 C CA . THR A 1 97 ? 39.111 -16.767 -91.286 1.00 86.75 97 THR A CA 1
ATOM 678 C C . THR A 1 97 ? 39.688 -17.751 -92.297 1.00 86.75 97 THR A C 1
ATOM 680 O O . THR A 1 97 ? 40.287 -17.350 -93.297 1.00 86.75 97 THR A O 1
ATOM 683 N N . ALA A 1 98 ? 39.527 -19.046 -92.030 1.00 90.69 98 ALA A N 1
ATOM 684 C CA . ALA A 1 98 ? 40.012 -20.117 -92.891 1.00 90.69 98 ALA A CA 1
ATOM 685 C C . ALA A 1 98 ? 38.886 -20.628 -93.798 1.00 90.69 98 ALA A C 1
ATOM 687 O O . ALA A 1 98 ? 37.815 -21.010 -93.324 1.00 90.69 98 ALA A O 1
ATOM 688 N N . ILE A 1 99 ? 39.145 -20.683 -95.104 1.00 88.00 99 ILE A N 1
ATOM 689 C CA . ILE A 1 99 ? 38.222 -21.202 -96.114 1.00 88.00 99 ILE A CA 1
ATOM 690 C C . ILE A 1 99 ? 38.868 -22.312 -96.943 1.00 88.00 99 ILE A C 1
ATOM 692 O O . ILE A 1 99 ? 40.085 -22.375 -97.107 1.00 88.00 99 ILE A O 1
ATOM 696 N N . THR A 1 100 ? 38.032 -23.170 -97.523 1.00 88.94 100 THR A N 1
ATOM 697 C CA . THR A 1 100 ? 38.407 -24.003 -98.672 1.00 88.94 100 THR A CA 1
ATOM 698 C C . THR A 1 100 ? 37.697 -23.446 -99.897 1.00 88.94 100 THR A C 1
ATOM 700 O O . THR A 1 100 ? 36.482 -23.252 -99.871 1.00 88.94 100 THR A O 1
ATOM 703 N N . LEU A 1 101 ? 38.469 -23.147 -100.937 1.00 88.44 101 LEU A N 1
ATOM 704 C CA . LEU A 1 101 ? 38.011 -22.543 -102.177 1.00 88.44 101 LEU A CA 1
ATOM 705 C C . LEU A 1 101 ? 37.945 -23.616 -103.266 1.00 88.44 101 LEU A C 1
ATOM 707 O O . LEU A 1 101 ? 38.975 -24.098 -103.733 1.00 88.44 101 LEU A O 1
ATOM 711 N N . ASP A 1 102 ? 36.728 -23.997 -103.631 1.00 87.06 102 ASP A N 1
ATOM 712 C CA . ASP A 1 102 ? 36.371 -25.002 -104.639 1.00 87.06 102 ASP A CA 1
ATOM 713 C C . ASP A 1 102 ? 35.388 -24.475 -105.705 1.00 87.06 102 ASP A C 1
ATOM 715 O O . ASP A 1 102 ? 35.264 -25.073 -106.772 1.00 87.06 102 ASP A O 1
ATOM 719 N N . ASP A 1 103 ? 34.765 -23.328 -105.430 1.00 89.00 103 ASP A N 1
ATOM 720 C CA . ASP A 1 103 ? 34.047 -22.437 -106.347 1.00 89.00 103 ASP A CA 1
ATOM 721 C C . ASP A 1 103 ? 34.215 -20.986 -105.830 1.00 89.00 103 ASP A C 1
ATOM 723 O O . ASP A 1 103 ? 34.857 -20.767 -104.797 1.00 89.00 103 ASP A O 1
ATOM 727 N N . ALA A 1 104 ? 33.651 -19.981 -106.502 1.00 88.50 104 ALA A N 1
ATOM 728 C CA . ALA A 1 104 ? 33.611 -18.609 -105.996 1.00 88.50 104 ALA A CA 1
ATOM 729 C C . ALA A 1 104 ? 32.872 -18.524 -104.643 1.00 88.50 104 ALA A C 1
ATOM 731 O O . ALA A 1 104 ? 31.802 -19.106 -104.462 1.00 88.50 104 ALA A O 1
ATOM 732 N N . ARG A 1 105 ? 33.433 -17.775 -103.685 1.00 89.00 105 ARG A N 1
ATOM 733 C CA . ARG A 1 105 ? 32.909 -17.662 -102.309 1.00 89.00 105 ARG A CA 1
ATOM 734 C C . ARG A 1 105 ? 32.615 -16.212 -101.939 1.00 89.00 105 ARG A C 1
ATOM 736 O O . ARG A 1 105 ? 33.375 -15.316 -102.298 1.00 89.00 105 ARG A O 1
ATOM 743 N N . THR A 1 106 ? 31.566 -16.009 -101.146 1.00 94.00 106 THR A N 1
ATOM 744 C CA . THR A 1 106 ? 31.372 -14.771 -100.381 1.00 94.00 106 THR A CA 1
ATOM 745 C C . THR A 1 106 ? 31.817 -15.001 -98.939 1.00 94.00 106 THR A C 1
ATOM 747 O O . THR A 1 106 ? 31.471 -16.030 -98.357 1.00 94.00 106 THR A O 1
ATOM 750 N N . VAL A 1 107 ? 32.610 -14.082 -98.389 1.00 91.31 107 VAL A N 1
ATOM 751 C CA . VAL A 1 107 ? 33.137 -14.125 -97.019 1.00 91.31 107 VAL A CA 1
ATOM 752 C C . VAL A 1 107 ? 33.045 -12.723 -96.426 1.00 91.31 107 VAL A C 1
ATOM 754 O O . VAL A 1 107 ? 33.852 -11.855 -96.758 1.00 91.31 107 VAL A O 1
ATOM 757 N N . ASP A 1 108 ? 32.070 -12.514 -95.550 1.00 93.69 108 ASP A N 1
ATOM 758 C CA . ASP A 1 108 ? 31.846 -11.226 -94.896 1.00 93.69 108 ASP A CA 1
ATOM 759 C C . ASP A 1 108 ? 32.548 -11.185 -93.529 1.00 93.69 108 ASP A C 1
ATOM 761 O O . ASP A 1 108 ? 32.640 -12.200 -92.832 1.00 93.69 108 ASP A O 1
ATOM 765 N N . PHE A 1 109 ? 33.051 -10.012 -93.145 1.00 91.69 109 PHE A N 1
ATOM 766 C CA . PHE A 1 109 ? 33.748 -9.785 -91.878 1.00 91.69 109 PHE A CA 1
ATOM 767 C C . PHE A 1 109 ? 33.010 -8.758 -91.016 1.00 91.69 109 PHE A C 1
ATOM 769 O O . PHE A 1 109 ? 32.559 -7.723 -91.507 1.00 91.69 109 PHE A O 1
ATOM 776 N N . GLN A 1 110 ? 32.980 -8.990 -89.705 1.00 93.00 110 GLN A N 1
ATOM 777 C CA . GLN A 1 110 ? 32.650 -7.957 -88.726 1.00 93.00 110 GLN A CA 1
ATOM 778 C C . GLN A 1 110 ? 33.902 -7.662 -87.901 1.00 93.00 110 GLN A C 1
ATOM 780 O O . GLN A 1 110 ? 34.488 -8.585 -87.335 1.00 93.00 110 GLN A O 1
ATOM 785 N N . LEU A 1 111 ? 34.340 -6.403 -87.875 1.00 90.62 111 LEU A N 1
ATOM 786 C CA . LEU A 1 111 ? 35.517 -5.980 -87.119 1.00 90.62 111 LEU A CA 1
ATOM 787 C C . LEU A 1 111 ? 35.099 -5.310 -85.807 1.00 90.62 111 LEU A C 1
ATOM 789 O O . LEU A 1 111 ? 34.285 -4.384 -85.800 1.00 90.62 111 LEU A O 1
ATOM 793 N N . THR A 1 112 ? 35.698 -5.756 -84.706 1.00 88.25 112 THR A N 1
ATOM 794 C CA . THR A 1 112 ? 35.607 -5.114 -83.387 1.00 88.25 112 THR A CA 1
ATOM 795 C C . THR A 1 112 ? 36.672 -4.023 -83.281 1.00 88.25 112 THR A C 1
ATOM 797 O O . THR A 1 112 ? 37.765 -4.175 -83.829 1.00 88.25 112 THR A O 1
ATOM 800 N N . HIS A 1 113 ? 36.382 -2.922 -82.583 1.00 82.38 113 HIS A N 1
ATOM 801 C CA . HIS A 1 113 ? 37.399 -1.907 -82.271 1.00 82.38 113 HIS A CA 1
ATOM 802 C C . HIS A 1 113 ? 38.472 -2.511 -81.365 1.00 82.38 113 HIS A C 1
ATOM 804 O O . HIS A 1 113 ? 38.147 -3.241 -80.434 1.00 82.38 113 HIS A O 1
ATOM 810 N N . ALA A 1 114 ? 39.740 -2.203 -81.627 1.00 76.56 114 ALA A N 1
ATOM 811 C CA . ALA A 1 114 ? 40.831 -2.607 -80.751 1.00 76.56 114 ALA A CA 1
ATOM 812 C C . ALA A 1 114 ? 40.747 -1.796 -79.451 1.00 76.56 114 ALA A C 1
ATOM 814 O O . ALA A 1 114 ? 40.739 -0.566 -79.499 1.00 76.56 114 ALA A O 1
ATOM 815 N N . GLU A 1 115 ? 40.688 -2.462 -78.295 1.00 64.50 115 GLU A N 1
ATOM 816 C CA . GLU A 1 115 ? 40.491 -1.771 -77.016 1.00 64.50 115 GLU A CA 1
ATOM 817 C C . GLU A 1 115 ? 41.670 -0.850 -76.658 1.00 64.50 115 GLU A C 1
ATOM 819 O O . GLU A 1 115 ? 42.748 -1.285 -76.246 1.00 64.50 115 GLU A O 1
ATOM 824 N N . THR A 1 116 ? 41.450 0.462 -76.765 1.00 47.41 116 THR A N 1
ATOM 825 C CA . THR A 1 116 ? 42.409 1.497 -76.360 1.00 47.41 116 THR A CA 1
ATOM 826 C C . THR A 1 116 ? 42.264 1.870 -74.881 1.00 47.41 116 THR A C 1
ATOM 828 O O . THR A 1 116 ? 42.036 3.032 -74.554 1.00 47.41 116 THR A O 1
ATOM 831 N N . GLY A 1 117 ? 42.452 0.896 -73.987 1.00 48.84 117 GLY A N 1
ATOM 832 C CA . GLY A 1 117 ? 42.531 1.114 -72.534 1.00 48.84 117 GLY A CA 1
ATOM 833 C C . GLY A 1 117 ? 41.200 1.442 -71.831 1.00 48.84 117 GLY A C 1
ATOM 834 O O . GLY A 1 117 ? 40.163 1.547 -72.483 1.00 48.84 117 GLY A O 1
ATOM 835 N N . PRO A 1 118 ? 41.214 1.560 -70.488 1.00 47.69 118 PRO A N 1
ATOM 836 C CA . PRO A 1 118 ? 40.005 1.776 -69.697 1.00 47.69 118 PRO A CA 1
ATOM 837 C C . PRO A 1 118 ? 39.446 3.199 -69.846 1.00 47.69 118 PRO A C 1
ATOM 839 O O . PRO A 1 118 ? 40.193 4.180 -69.856 1.00 47.69 118 PRO A O 1
ATOM 842 N N . ASP A 1 119 ? 38.118 3.275 -69.909 1.00 40.06 119 ASP A N 1
ATOM 843 C CA . ASP A 1 119 ? 37.306 4.498 -69.893 1.00 40.06 119 ASP A CA 1
ATOM 844 C C . ASP A 1 119 ? 37.576 5.305 -68.598 1.00 40.06 119 ASP A C 1
ATOM 846 O O . ASP A 1 119 ? 37.693 4.694 -67.530 1.00 40.06 119 ASP A O 1
ATOM 850 N N . PRO A 1 120 ? 37.720 6.646 -68.628 1.00 51.22 120 PRO A N 1
ATOM 851 C CA . PRO A 1 120 ? 37.841 7.435 -67.404 1.00 51.22 120 PRO A CA 1
ATOM 852 C C . PRO A 1 120 ? 36.566 7.352 -66.552 1.00 51.22 120 PRO A C 1
ATOM 854 O O . PRO A 1 120 ? 35.468 7.605 -67.045 1.00 51.22 120 PRO A O 1
ATOM 857 N N . ASP A 1 121 ? 36.734 7.071 -65.255 1.00 46.22 121 ASP A N 1
ATOM 858 C CA . ASP A 1 121 ? 35.634 7.017 -64.287 1.00 46.22 121 ASP A CA 1
ATOM 859 C C . ASP A 1 121 ? 34.731 8.270 -64.349 1.00 46.22 121 ASP A C 1
ATOM 861 O O . ASP A 1 121 ? 35.230 9.394 -64.515 1.00 46.22 121 ASP A O 1
ATOM 865 N N . PRO A 1 122 ? 33.404 8.122 -64.155 1.00 50.78 122 PRO A N 1
ATOM 866 C CA . PRO A 1 122 ? 32.501 9.263 -64.048 1.00 50.78 122 PRO A CA 1
ATOM 867 C C . PRO A 1 122 ? 32.917 10.185 -62.886 1.00 50.78 122 PRO A C 1
ATOM 869 O O . PRO A 1 122 ? 33.485 9.723 -61.892 1.00 50.78 122 PRO A O 1
ATOM 872 N N . PRO A 1 123 ? 32.630 11.499 -62.966 1.00 52.69 123 PRO A N 1
ATOM 873 C CA . PRO A 1 123 ? 33.113 12.466 -61.988 1.00 52.69 123 PRO A CA 1
ATOM 874 C C . PRO A 1 123 ? 32.621 12.134 -60.574 1.00 52.69 123 PRO A C 1
ATOM 876 O O . PRO A 1 123 ? 31.432 12.241 -60.269 1.00 52.69 123 PRO A O 1
ATOM 879 N N . VAL A 1 124 ? 33.561 11.772 -59.696 1.00 56.75 124 VAL A N 1
ATOM 880 C CA . VAL A 1 124 ? 33.305 11.558 -58.268 1.00 56.75 124 VAL A CA 1
ATOM 881 C C . VAL A 1 124 ? 32.744 12.846 -57.670 1.00 56.75 124 VAL A C 1
ATOM 883 O O . VAL A 1 124 ? 33.384 13.897 -57.756 1.00 56.75 124 VAL A O 1
ATOM 886 N N . SER A 1 125 ? 31.566 12.775 -57.040 1.00 60.88 125 SER A N 1
ATOM 887 C CA . SER A 1 125 ? 30.966 13.953 -56.409 1.00 60.88 125 SER A CA 1
ATOM 888 C C . SER A 1 125 ? 31.904 14.542 -55.349 1.00 60.88 125 SER A C 1
ATOM 890 O O . SER A 1 125 ? 32.388 13.851 -54.444 1.00 60.88 125 SER A O 1
ATOM 892 N N . THR A 1 126 ? 32.163 15.844 -55.468 1.00 73.56 126 THR A N 1
ATOM 893 C CA . THR A 1 126 ? 32.949 16.621 -54.501 1.00 73.56 126 THR A CA 1
ATOM 894 C C . THR A 1 126 ? 32.128 17.061 -53.294 1.00 73.56 126 THR A C 1
ATOM 896 O O . THR A 1 126 ? 32.694 17.595 -52.345 1.00 73.56 126 THR A O 1
ATOM 899 N N . GLU A 1 127 ? 30.810 16.857 -53.315 1.00 84.81 127 GLU A N 1
ATOM 900 C CA . GLU A 1 127 ? 29.940 17.157 -52.181 1.00 84.81 127 GLU A CA 1
ATOM 901 C C . GLU A 1 127 ? 30.206 16.191 -51.021 1.00 84.81 127 GLU A C 1
ATOM 903 O O . GLU A 1 127 ? 30.634 15.045 -51.205 1.00 84.81 127 GLU A O 1
ATOM 908 N N . ARG A 1 128 ? 30.005 16.694 -49.806 1.00 88.56 128 ARG A N 1
ATOM 909 C CA . ARG A 1 128 ? 30.318 16.026 -48.547 1.00 88.56 128 ARG A CA 1
ATOM 910 C C . ARG A 1 128 ? 29.250 16.417 -47.538 1.00 88.56 128 ARG A C 1
ATOM 912 O O . ARG A 1 128 ? 29.075 17.604 -47.280 1.00 88.56 128 ARG A O 1
ATOM 919 N N . TRP A 1 129 ? 28.554 15.424 -47.000 1.00 94.94 129 TRP A N 1
ATOM 920 C CA . TRP A 1 129 ? 27.480 15.595 -46.027 1.00 94.94 129 TRP A CA 1
ATOM 921 C C . TRP A 1 129 ? 27.797 14.842 -44.740 1.00 94.94 129 TRP A C 1
ATOM 923 O O . TRP A 1 129 ? 28.530 13.850 -44.735 1.00 94.94 129 TRP A O 1
ATOM 933 N N . ARG A 1 130 ? 27.237 15.325 -43.636 1.00 96.19 130 ARG A N 1
ATOM 934 C CA . ARG A 1 130 ? 27.396 14.761 -42.300 1.00 96.19 130 ARG A CA 1
ATOM 935 C C . ARG A 1 130 ? 26.217 13.856 -41.957 1.00 96.19 130 ARG A C 1
ATOM 937 O O . ARG A 1 130 ? 25.061 14.244 -42.112 1.00 96.19 130 ARG A O 1
ATOM 944 N N . LEU A 1 131 ? 26.504 12.675 -41.421 1.00 97.38 131 LEU A N 1
ATOM 945 C CA . LEU A 1 131 ? 25.513 11.795 -40.807 1.00 97.38 131 LEU A CA 1
ATOM 946 C C . LEU A 1 131 ? 25.773 11.718 -39.301 1.00 97.38 131 LEU A C 1
ATOM 948 O O . LEU A 1 131 ? 26.889 11.455 -38.868 1.00 97.38 131 LEU A O 1
ATOM 952 N N . SER A 1 132 ? 24.749 11.936 -38.484 1.00 97.62 132 SER A N 1
ATOM 953 C CA . SER A 1 132 ? 24.871 11.853 -37.021 1.00 97.62 132 SER A CA 1
ATOM 954 C C . SER A 1 132 ? 23.584 11.350 -36.377 1.00 97.62 132 SER A C 1
ATOM 956 O O . SER A 1 132 ? 22.590 11.155 -37.069 1.00 97.62 132 SER A O 1
ATOM 958 N N . GLY A 1 133 ? 23.577 11.171 -35.061 1.00 97.25 133 GLY A N 1
ATOM 959 C CA . GLY A 1 133 ? 22.375 10.814 -34.304 1.00 97.25 133 GLY A CA 1
ATOM 960 C C . GLY A 1 133 ? 22.722 10.153 -32.981 1.00 97.25 133 GLY A C 1
ATOM 961 O O . GLY A 1 133 ? 23.866 10.261 -32.529 1.00 97.25 133 GLY A O 1
ATOM 962 N N . VAL A 1 134 ? 21.753 9.480 -32.360 1.00 97.31 134 VAL A N 1
ATOM 963 C CA . VAL A 1 134 ? 21.987 8.630 -31.182 1.00 97.31 134 VAL A CA 1
ATOM 964 C C . VAL A 1 134 ? 21.693 7.157 -31.447 1.00 97.31 134 VAL A C 1
ATOM 966 O O . VAL A 1 134 ? 20.770 6.804 -32.176 1.00 97.31 134 VAL A O 1
ATOM 969 N N . VAL A 1 135 ? 22.456 6.279 -30.797 1.00 98.06 135 VAL A N 1
ATOM 970 C CA . VAL A 1 135 ? 22.103 4.865 -30.645 1.00 98.06 135 VAL A CA 1
ATOM 971 C C . VAL A 1 135 ? 21.491 4.673 -29.259 1.00 98.06 135 VAL A C 1
ATOM 973 O O . VAL A 1 135 ? 22.092 5.060 -28.253 1.00 98.06 135 VAL A O 1
ATOM 976 N N . ILE A 1 136 ? 20.294 4.091 -29.196 1.00 95.94 136 ILE A N 1
ATOM 977 C CA . ILE A 1 136 ? 19.523 3.918 -27.955 1.00 95.94 136 ILE A CA 1
ATOM 978 C C . ILE A 1 136 ? 19.031 2.481 -27.784 1.00 95.94 136 ILE A C 1
ATOM 980 O O . ILE A 1 136 ? 18.812 1.753 -28.751 1.00 95.94 136 ILE A O 1
ATOM 984 N N . ALA A 1 137 ? 18.803 2.075 -26.538 1.00 92.88 137 ALA A N 1
ATOM 985 C CA . ALA A 1 137 ? 18.088 0.844 -26.232 1.00 92.88 137 ALA A CA 1
ATOM 986 C C . ALA A 1 137 ? 16.588 1.038 -26.505 1.00 92.88 137 ALA A C 1
ATOM 988 O O . ALA A 1 137 ? 15.935 1.827 -25.824 1.00 92.88 137 ALA A O 1
ATOM 989 N N . SER A 1 138 ? 16.037 0.280 -27.452 1.00 88.62 138 SER A N 1
ATOM 990 C CA . SER A 1 138 ? 14.635 0.337 -27.906 1.00 88.62 138 SER A CA 1
ATOM 991 C C . SER A 1 138 ? 13.614 0.343 -26.753 1.00 88.62 138 SER A C 1
ATOM 993 O O . SER A 1 138 ? 12.707 1.171 -26.711 1.00 88.62 138 SER A O 1
ATOM 995 N N . ALA A 1 139 ? 13.811 -0.514 -25.745 1.00 77.44 139 ALA A N 1
ATOM 996 C CA . ALA A 1 139 ? 12.874 -0.661 -24.629 1.00 77.44 139 ALA A CA 1
ATOM 997 C C . ALA A 1 139 ? 12.941 0.455 -23.565 1.00 77.44 139 ALA A C 1
ATOM 999 O O . ALA A 1 139 ? 11.941 0.719 -22.902 1.00 77.44 139 ALA A O 1
ATOM 1000 N N . THR A 1 140 ? 14.104 1.081 -23.349 1.00 78.38 140 THR A N 1
ATOM 1001 C CA . THR A 1 140 ? 14.320 2.034 -22.237 1.00 78.38 140 THR A CA 1
ATOM 1002 C C . THR A 1 140 ? 14.625 3.455 -22.695 1.00 78.38 140 THR A C 1
ATOM 1004 O O . THR A 1 140 ? 14.680 4.352 -21.860 1.00 78.38 140 THR A O 1
ATOM 1007 N N . HIS A 1 141 ? 14.854 3.664 -23.995 1.00 83.25 141 HIS A N 1
ATOM 1008 C CA . HIS A 1 141 ? 15.375 4.901 -24.589 1.00 83.25 141 HIS A CA 1
ATOM 1009 C C . HIS A 1 141 ? 16.710 5.377 -23.979 1.00 83.25 141 HIS A C 1
ATOM 1011 O O . HIS A 1 141 ? 17.134 6.509 -24.201 1.00 83.25 141 HIS A O 1
ATOM 1017 N N . ALA A 1 142 ? 17.400 4.510 -23.228 1.00 85.50 142 ALA A N 1
ATOM 1018 C CA . ALA A 1 142 ? 18.697 4.824 -22.648 1.00 85.50 142 ALA A CA 1
ATOM 1019 C C . ALA A 1 142 ? 19.771 4.893 -23.750 1.00 85.50 142 ALA A C 1
ATOM 1021 O O . ALA A 1 142 ? 19.781 4.026 -24.632 1.00 85.50 142 ALA A O 1
ATOM 1022 N N . PRO A 1 143 ? 20.690 5.875 -23.705 1.00 93.94 143 PRO A N 1
ATOM 1023 C CA . PRO A 1 143 ? 21.784 5.969 -24.662 1.00 93.94 143 PRO A CA 1
ATOM 1024 C C . PRO A 1 143 ? 22.723 4.765 -24.550 1.00 93.94 143 PRO A C 1
ATOM 1026 O O . PRO A 1 143 ? 23.136 4.381 -23.455 1.00 93.94 143 PRO A O 1
ATOM 1029 N N . LEU A 1 144 ? 23.090 4.188 -25.693 1.00 95.19 144 LEU A N 1
ATOM 1030 C CA . LEU A 1 144 ? 24.053 3.095 -25.774 1.00 95.19 144 LEU A CA 1
ATOM 1031 C C . LEU A 1 144 ? 25.428 3.661 -26.105 1.00 95.19 144 LEU A C 1
ATOM 1033 O O . LEU A 1 144 ? 25.710 3.976 -27.257 1.00 95.19 144 LEU A O 1
ATOM 1037 N N . ALA A 1 145 ? 26.276 3.793 -25.087 1.00 96.62 145 ALA A N 1
ATOM 1038 C CA . ALA A 1 145 ? 27.676 4.178 -25.231 1.00 96.62 145 ALA A CA 1
ATOM 1039 C C . ALA A 1 145 ? 28.535 2.998 -25.715 1.00 96.62 145 ALA A C 1
ATOM 1041 O O . ALA A 1 145 ? 28.315 1.861 -25.299 1.00 96.62 145 ALA A O 1
ATOM 1042 N N . GLY A 1 146 ? 29.532 3.261 -26.563 1.00 95.19 146 GLY A N 1
ATOM 1043 C CA . GLY A 1 146 ? 30.392 2.213 -27.125 1.00 95.19 146 GLY A CA 1
ATOM 1044 C C . GLY A 1 146 ? 29.740 1.355 -28.220 1.00 95.19 146 GLY A C 1
ATOM 1045 O O . GLY A 1 146 ? 30.351 0.388 -28.666 1.00 95.19 146 GLY A O 1
ATOM 1046 N N . ALA A 1 147 ? 28.530 1.694 -28.673 1.00 97.75 147 ALA A N 1
ATOM 1047 C CA . ALA A 1 147 ? 27.899 1.058 -29.823 1.00 97.75 147 ALA A CA 1
ATOM 1048 C C . ALA A 1 147 ? 28.646 1.446 -31.107 1.00 97.75 147 ALA A C 1
ATOM 1050 O O . ALA A 1 147 ? 28.983 2.616 -31.305 1.00 97.75 147 ALA A O 1
ATOM 1051 N N . ARG A 1 148 ? 28.895 0.474 -31.989 1.00 98.12 148 ARG A N 1
ATOM 1052 C CA . ARG A 1 148 ? 29.568 0.695 -33.272 1.00 98.12 148 ARG A CA 1
ATOM 1053 C C . ARG A 1 148 ? 28.540 0.903 -34.377 1.00 98.12 148 ARG A C 1
ATOM 1055 O O . ARG A 1 148 ? 27.692 0.039 -34.601 1.00 98.12 148 ARG A O 1
ATOM 1062 N N . VAL A 1 149 ? 28.643 2.042 -35.054 1.00 98.19 149 VAL A N 1
ATOM 1063 C CA . VAL A 1 149 ? 27.819 2.447 -36.196 1.00 98.19 149 VAL A CA 1
ATOM 1064 C C . VAL A 1 149 ? 28.662 2.334 -37.458 1.00 98.19 149 VAL A C 1
ATOM 1066 O O . VAL A 1 149 ? 29.691 2.991 -37.565 1.00 98.19 149 VAL A O 1
ATOM 1069 N N . GLU A 1 150 ? 28.234 1.511 -38.405 1.00 97.38 150 GLU A N 1
ATOM 1070 C CA . GLU A 1 150 ? 28.864 1.297 -39.706 1.00 97.38 150 GLU A CA 1
ATOM 1071 C C . GLU A 1 150 ? 27.988 1.888 -40.809 1.00 97.38 150 GLU A C 1
ATOM 1073 O O . GLU A 1 150 ? 26.767 1.733 -40.797 1.00 97.38 150 GLU A O 1
ATOM 1078 N N . VAL A 1 151 ? 28.612 2.532 -41.790 1.00 96.62 151 VAL A N 1
ATOM 1079 C CA . VAL A 1 151 ? 27.953 3.007 -43.006 1.00 96.62 151 VAL A CA 1
ATOM 1080 C C . VAL A 1 151 ? 28.474 2.199 -44.185 1.00 96.62 151 VAL A C 1
ATOM 1082 O O . VAL A 1 151 ? 29.671 2.202 -44.474 1.00 96.62 151 VAL A O 1
ATOM 1085 N N . MET A 1 152 ? 27.554 1.526 -44.866 1.00 94.00 152 MET A N 1
ATOM 1086 C CA . MET A 1 152 ? 27.792 0.725 -46.061 1.00 94.00 152 MET A CA 1
ATOM 1087 C C . MET A 1 152 ? 27.188 1.412 -47.289 1.00 94.00 152 MET A C 1
ATOM 1089 O O . MET A 1 152 ? 26.130 2.041 -47.197 1.00 94.00 152 MET A O 1
ATOM 1093 N N . ARG A 1 153 ? 27.805 1.229 -48.456 1.00 91.19 153 ARG A N 1
ATOM 1094 C CA . ARG A 1 153 ? 27.195 1.485 -49.766 1.00 91.19 153 ARG A CA 1
ATOM 1095 C C . ARG A 1 153 ? 27.297 0.207 -50.577 1.00 91.19 153 ARG A C 1
ATOM 1097 O O . ARG A 1 153 ? 28.395 -0.294 -50.783 1.00 91.19 153 ARG A O 1
ATOM 1104 N N . ASP A 1 154 ? 26.156 -0.327 -50.992 1.00 85.81 154 ASP A N 1
ATOM 1105 C CA . ASP A 1 154 ? 26.060 -1.660 -51.588 1.00 85.81 154 ASP A CA 1
ATOM 1106 C C . ASP A 1 154 ? 26.753 -2.719 -50.704 1.00 85.81 154 ASP A C 1
ATOM 1108 O O . ASP A 1 154 ? 26.246 -3.028 -49.625 1.00 85.81 154 ASP A O 1
ATOM 1112 N N . ALA A 1 155 ? 27.909 -3.247 -51.118 1.00 83.31 155 ALA A N 1
ATOM 1113 C CA . ALA A 1 155 ? 28.717 -4.189 -50.336 1.00 83.31 155 ALA A CA 1
ATOM 1114 C C . ALA A 1 155 ? 29.955 -3.556 -49.664 1.00 83.31 155 ALA A C 1
ATOM 1116 O O . ALA A 1 155 ? 30.631 -4.232 -48.886 1.00 83.31 155 ALA A O 1
ATOM 1117 N N . ASP A 1 156 ? 30.250 -2.283 -49.937 1.00 85.88 156 ASP A N 1
ATOM 1118 C CA . ASP A 1 156 ? 31.472 -1.605 -49.508 1.00 85.88 156 ASP A CA 1
ATOM 1119 C C . ASP A 1 156 ? 31.283 -0.857 -48.183 1.00 85.88 156 ASP A C 1
ATOM 1121 O O . ASP A 1 156 ? 30.304 -0.133 -47.978 1.00 85.88 156 ASP A O 1
ATOM 1125 N N . HIS A 1 157 ? 32.255 -1.001 -47.279 1.00 91.88 157 HIS A N 1
ATOM 1126 C CA . HIS A 1 157 ? 32.332 -0.231 -46.036 1.00 91.88 157 HIS A CA 1
ATOM 1127 C C . HIS A 1 157 ? 32.874 1.173 -46.327 1.00 91.88 157 HIS A C 1
ATOM 1129 O O . HIS A 1 157 ? 33.957 1.320 -46.889 1.00 91.88 157 HIS A O 1
ATOM 1135 N N . ILE A 1 158 ? 32.109 2.201 -45.955 1.00 93.25 158 ILE A N 1
ATOM 1136 C CA . ILE A 1 158 ? 32.413 3.609 -46.249 1.00 93.25 158 ILE A CA 1
ATOM 1137 C C . ILE A 1 158 ? 33.008 4.324 -45.035 1.00 93.25 158 ILE A C 1
ATOM 1139 O O . ILE A 1 158 ? 33.988 5.052 -45.173 1.00 93.25 158 ILE A O 1
ATOM 1143 N N . ALA A 1 159 ? 32.413 4.143 -43.853 1.00 94.19 159 ALA A N 1
ATOM 1144 C CA . ALA A 1 159 ? 32.873 4.763 -42.612 1.00 94.19 159 ALA A CA 1
ATOM 1145 C C . ALA A 1 159 ? 32.331 4.026 -41.379 1.00 94.19 159 ALA A C 1
ATOM 1147 O O . ALA A 1 159 ? 31.331 3.309 -41.465 1.00 94.19 159 ALA A O 1
ATOM 1148 N N . ASP A 1 160 ? 32.959 4.212 -40.220 1.00 96.25 160 ASP A N 1
ATOM 1149 C CA . ASP A 1 160 ? 32.399 3.797 -38.935 1.00 96.25 160 ASP A CA 1
ATOM 1150 C C . ASP A 1 160 ? 32.696 4.774 -37.794 1.00 96.25 160 ASP A C 1
ATOM 1152 O O . ASP A 1 160 ? 33.675 5.518 -37.807 1.00 96.25 160 ASP A O 1
ATOM 1156 N N . ALA A 1 161 ? 31.801 4.777 -36.809 1.00 97.19 161 ALA A N 1
ATOM 1157 C CA . ALA A 1 161 ? 31.880 5.571 -35.594 1.00 97.19 161 ALA A CA 1
ATOM 1158 C C . ALA A 1 161 ? 31.563 4.704 -34.373 1.00 97.19 161 ALA A C 1
ATOM 1160 O O . ALA A 1 161 ? 30.891 3.677 -34.463 1.00 97.19 161 ALA A O 1
ATOM 1161 N N . THR A 1 162 ? 32.025 5.140 -33.205 1.00 97.75 162 THR A N 1
ATOM 1162 C CA . THR A 1 162 ? 31.655 4.558 -31.909 1.00 97.75 162 THR A CA 1
ATOM 1163 C C . THR A 1 162 ? 30.964 5.624 -31.073 1.00 97.75 162 THR A C 1
ATOM 1165 O O . THR A 1 162 ? 31.419 6.768 -31.041 1.00 97.75 162 THR A O 1
ATOM 1168 N N . THR A 1 163 ? 29.864 5.272 -30.414 1.00 98.12 163 THR A N 1
ATOM 1169 C CA . THR A 1 163 ? 29.052 6.243 -29.678 1.00 98.12 163 THR A CA 1
ATOM 1170 C C . THR A 1 163 ? 29.682 6.721 -28.372 1.00 98.12 163 THR A C 1
ATOM 1172 O O . THR A 1 163 ? 30.301 5.954 -27.627 1.00 98.12 163 THR A O 1
ATOM 1175 N N . GLY A 1 164 ? 29.467 8.002 -28.066 1.00 94.44 164 GLY A N 1
ATOM 1176 C CA . GLY A 1 164 ? 29.835 8.626 -26.796 1.00 94.44 164 GLY A CA 1
ATOM 1177 C C . GLY A 1 164 ? 28.967 8.178 -25.613 1.00 94.44 164 GLY A C 1
ATOM 1178 O O . GLY A 1 164 ? 28.020 7.409 -25.759 1.00 94.44 164 GLY A O 1
ATOM 1179 N N . ALA A 1 165 ? 29.268 8.700 -24.419 1.00 93.25 165 ALA A N 1
ATOM 1180 C CA . ALA A 1 165 ? 28.536 8.388 -23.183 1.00 93.25 165 ALA A CA 1
ATOM 1181 C C . ALA A 1 165 ? 27.044 8.787 -23.218 1.00 93.25 165 ALA A C 1
ATOM 1183 O O . ALA A 1 165 ? 26.239 8.227 -22.480 1.00 93.25 165 ALA A O 1
ATOM 1184 N N . ASP A 1 166 ? 26.679 9.737 -24.080 1.00 91.88 166 ASP A N 1
ATOM 1185 C CA . ASP A 1 166 ? 25.310 10.177 -24.359 1.00 91.88 166 ASP A CA 1
ATOM 1186 C C . ASP A 1 166 ? 24.691 9.474 -25.584 1.00 91.88 166 ASP A C 1
ATOM 1188 O O . ASP A 1 166 ? 23.660 9.905 -26.099 1.00 91.88 166 ASP A O 1
ATOM 1192 N N . GLY A 1 167 ? 25.316 8.393 -26.064 1.00 96.25 167 GLY A N 1
ATOM 1193 C CA . GLY A 1 167 ? 24.843 7.581 -27.184 1.00 96.25 167 GLY A CA 1
ATOM 1194 C C . GLY A 1 167 ? 25.066 8.213 -28.558 1.00 96.25 167 GLY A C 1
ATOM 1195 O O . GLY A 1 167 ? 24.684 7.605 -29.555 1.00 96.25 167 GLY A O 1
ATOM 1196 N N . ARG A 1 168 ? 25.676 9.405 -28.651 1.00 97.88 168 ARG A N 1
ATOM 1197 C CA . ARG A 1 168 ? 25.851 10.111 -29.930 1.00 97.88 168 ARG A CA 1
ATOM 1198 C C . ARG A 1 168 ? 26.959 9.531 -30.791 1.00 97.88 168 ARG A C 1
ATOM 1200 O O . ARG A 1 168 ? 28.039 9.240 -30.283 1.00 97.88 168 ARG A O 1
ATOM 1207 N N . PHE A 1 169 ? 26.721 9.480 -32.099 1.00 97.94 169 PHE A N 1
ATOM 1208 C CA . PHE A 1 169 ? 27.746 9.269 -33.123 1.00 97.94 169 PHE A CA 1
ATOM 1209 C C . PHE A 1 169 ? 27.798 10.451 -34.101 1.00 97.94 169 PHE A C 1
ATOM 1211 O O . PHE A 1 169 ? 26.829 11.204 -34.248 1.00 97.94 169 PHE A O 1
ATOM 1218 N N . ASP A 1 170 ? 28.935 10.598 -34.780 1.00 97.19 170 ASP A N 1
ATOM 1219 C CA . ASP A 1 170 ? 29.147 11.586 -35.835 1.00 97.19 170 ASP A CA 1
ATOM 1220 C C . ASP A 1 170 ? 30.034 11.005 -36.942 1.00 97.19 170 ASP A C 1
ATOM 1222 O O . ASP A 1 170 ? 31.074 10.411 -36.658 1.00 97.19 170 ASP A O 1
ATOM 1226 N N . LEU A 1 171 ? 29.604 11.174 -38.189 1.00 96.88 171 LEU A N 1
ATOM 1227 C CA . LEU A 1 171 ? 30.255 10.723 -39.412 1.00 96.88 171 LEU A CA 1
ATOM 1228 C C . LEU A 1 171 ? 30.246 11.878 -40.430 1.00 96.88 171 LEU A C 1
ATOM 1230 O O . LEU A 1 171 ? 29.293 12.012 -41.205 1.00 96.88 171 LEU A O 1
ATOM 1234 N N . PRO A 1 172 ? 31.271 12.749 -40.417 1.00 94.69 172 PRO A N 1
ATOM 1235 C CA . PRO A 1 172 ? 31.441 13.787 -41.426 1.00 94.69 172 PRO A CA 1
ATOM 1236 C C . PRO A 1 172 ? 31.918 13.201 -42.765 1.00 94.69 172 PRO A C 1
ATOM 1238 O O . PRO A 1 172 ? 32.296 12.034 -42.862 1.00 94.69 172 PRO A O 1
ATOM 1241 N N . ASP A 1 173 ? 31.951 14.052 -43.789 1.00 92.12 173 ASP A N 1
ATOM 1242 C CA . ASP A 1 173 ? 32.610 13.797 -45.075 1.00 92.12 173 ASP A CA 1
ATOM 1243 C C . ASP A 1 173 ? 32.108 12.577 -45.876 1.00 92.12 173 ASP A C 1
ATOM 1245 O O . ASP A 1 173 ? 32.840 11.994 -46.683 1.00 92.12 173 ASP A O 1
ATOM 1249 N N . LEU A 1 174 ? 30.824 12.236 -45.746 1.00 93.25 174 LEU A N 1
ATOM 1250 C CA . LEU A 1 174 ? 30.190 11.203 -46.562 1.00 93.25 174 LEU A CA 1
ATOM 1251 C C . LEU A 1 174 ? 29.779 11.754 -47.936 1.00 93.25 174 LEU A C 1
ATOM 1253 O O . LEU A 1 174 ? 29.176 12.821 -48.056 1.00 93.25 174 LEU A O 1
ATOM 1257 N N . VAL A 1 175 ? 30.092 11.006 -48.996 1.00 90.31 175 VAL A N 1
ATOM 1258 C CA . VAL A 1 175 ? 29.659 11.308 -50.374 1.00 90.31 175 VAL A CA 1
ATOM 1259 C C . VAL A 1 175 ? 28.137 11.111 -50.487 1.00 90.31 175 VAL A C 1
ATOM 1261 O O . VAL A 1 175 ? 27.657 10.102 -49.958 1.00 90.31 175 VAL A O 1
ATOM 1264 N N . PRO A 1 176 ? 27.389 11.973 -51.207 1.00 89.88 176 PRO A N 1
ATOM 1265 C CA . PRO A 1 176 ? 25.954 11.793 -51.423 1.00 89.88 176 PRO A CA 1
ATOM 1266 C C . PRO A 1 176 ? 25.563 10.430 -52.016 1.00 89.88 176 PRO A C 1
ATOM 1268 O O . PRO A 1 176 ? 26.372 9.764 -52.666 1.00 89.88 176 PRO A O 1
ATOM 1271 N N . GLY A 1 177 ? 24.296 10.045 -51.843 1.00 88.94 177 GLY A N 1
ATOM 1272 C CA . GLY A 1 177 ? 23.695 8.855 -52.458 1.00 88.94 177 GLY A CA 1
ATOM 1273 C C . GLY A 1 177 ? 23.187 7.809 -51.455 1.00 88.94 177 GLY A C 1
ATOM 1274 O O . GLY A 1 177 ? 23.156 8.074 -50.252 1.00 88.94 177 GLY A O 1
ATOM 1275 N N . PRO A 1 178 ? 22.757 6.624 -51.928 1.00 93.25 178 PRO A N 1
ATOM 1276 C CA . PRO A 1 178 ? 22.223 5.573 -51.068 1.00 93.25 178 PRO A CA 1
ATOM 1277 C C . PRO A 1 178 ? 23.290 5.035 -50.108 1.00 93.25 178 PRO A C 1
ATOM 1279 O O . PRO A 1 178 ? 24.457 4.866 -50.481 1.00 93.25 178 PRO A O 1
ATOM 1282 N N . LEU A 1 179 ? 22.862 4.778 -48.872 1.00 95.50 179 LEU A N 1
ATOM 1283 C CA . LEU A 1 179 ? 23.645 4.247 -47.762 1.00 95.50 179 LEU A CA 1
ATOM 1284 C C . LEU A 1 179 ? 22.786 3.283 -46.932 1.00 95.50 179 LEU A C 1
ATOM 1286 O O . LEU A 1 179 ? 21.589 3.506 -46.748 1.00 95.50 179 LEU A O 1
ATOM 1290 N N . THR A 1 180 ? 23.415 2.253 -46.369 1.00 96.12 180 THR A N 1
ATOM 1291 C CA . THR A 1 180 ? 22.850 1.440 -45.283 1.00 96.12 180 THR A CA 1
ATOM 1292 C C . THR A 1 180 ? 23.642 1.711 -44.013 1.00 96.12 180 THR A C 1
ATOM 1294 O O . THR A 1 180 ? 24.857 1.525 -43.984 1.00 96.12 180 THR A O 1
ATOM 1297 N N . VAL A 1 181 ? 22.959 2.167 -42.969 1.00 97.44 181 VAL A N 1
ATOM 1298 C CA . VAL A 1 181 ? 23.534 2.460 -41.655 1.00 97.44 181 VAL A CA 1
ATOM 1299 C C . VAL A 1 181 ? 23.209 1.301 -40.723 1.00 97.44 181 VAL A C 1
ATOM 1301 O O . VAL A 1 181 ? 22.038 0.975 -40.533 1.00 97.44 181 VAL A O 1
ATOM 1304 N N . ARG A 1 182 ? 24.233 0.682 -40.139 1.00 97.38 182 ARG A N 1
ATOM 1305 C CA . ARG A 1 182 ? 24.120 -0.473 -39.248 1.00 97.38 182 ARG A CA 1
ATOM 1306 C C . ARG A 1 182 ? 24.691 -0.138 -37.880 1.00 97.38 182 ARG A C 1
ATOM 1308 O O . ARG A 1 182 ? 25.852 0.235 -37.787 1.00 97.38 182 ARG A O 1
ATOM 1315 N N . ALA A 1 183 ? 23.918 -0.311 -36.816 1.00 98.12 183 ALA A N 1
ATOM 1316 C CA . ALA A 1 183 ? 24.397 -0.163 -35.445 1.00 98.12 183 ALA A CA 1
ATOM 1317 C C . ALA A 1 183 ? 24.456 -1.515 -34.727 1.00 98.12 183 ALA A C 1
ATOM 1319 O O . ALA A 1 183 ? 23.549 -2.342 -34.839 1.00 98.12 183 ALA A O 1
ATOM 1320 N N . THR A 1 184 ? 25.530 -1.725 -33.966 1.00 97.38 184 THR A N 1
ATOM 1321 C CA . THR A 1 184 ? 25.792 -2.939 -33.183 1.00 97.38 184 THR A CA 1
ATOM 1322 C C . THR A 1 184 ? 26.261 -2.581 -31.773 1.00 97.38 184 THR A C 1
ATOM 1324 O O . THR A 1 184 ? 26.998 -1.614 -31.583 1.00 97.38 184 THR A O 1
ATOM 1327 N N . ALA A 1 185 ? 25.833 -3.352 -30.772 1.00 96.06 185 ALA A N 1
ATOM 1328 C CA . ALA A 1 185 ? 26.259 -3.206 -29.382 1.00 96.06 185 ALA A CA 1
ATOM 1329 C C . ALA A 1 185 ? 26.193 -4.562 -28.659 1.00 96.06 185 ALA A C 1
ATOM 1331 O O . ALA A 1 185 ? 25.337 -5.395 -28.968 1.00 96.06 185 ALA A O 1
ATOM 1332 N N . ASP A 1 186 ? 27.073 -4.782 -27.682 1.00 90.44 186 ASP A N 1
ATOM 1333 C CA . ASP A 1 186 ? 27.120 -6.038 -26.928 1.00 90.44 186 ASP A CA 1
ATOM 1334 C C . ASP A 1 186 ? 25.808 -6.293 -26.168 1.00 90.44 186 ASP A C 1
ATOM 1336 O O . ASP A 1 186 ? 25.340 -5.467 -25.386 1.00 90.44 186 ASP A O 1
ATOM 1340 N N . GLY A 1 187 ? 25.208 -7.468 -26.386 1.00 84.56 187 GLY A N 1
ATOM 1341 C CA . GLY A 1 187 ? 23.921 -7.844 -25.786 1.00 84.56 187 GLY A CA 1
ATOM 1342 C C . GLY A 1 187 ? 22.680 -7.301 -26.510 1.00 84.56 187 GLY A C 1
ATOM 1343 O O . GLY A 1 187 ? 21.565 -7.499 -26.019 1.00 84.56 187 GLY A O 1
ATOM 1344 N N . PHE A 1 188 ? 22.848 -6.673 -27.676 1.00 93.44 188 PHE A N 1
ATOM 1345 C CA . PHE A 1 188 ? 21.769 -6.130 -28.501 1.00 93.44 188 PHE A CA 1
ATOM 1346 C C . PHE A 1 188 ? 21.746 -6.732 -29.910 1.00 93.44 188 PHE A C 1
ATOM 1348 O O . PHE A 1 188 ? 22.764 -7.178 -30.440 1.00 93.44 188 PHE A O 1
ATOM 1355 N N . ALA A 1 189 ? 20.558 -6.772 -30.511 1.00 92.44 189 ALA A N 1
ATOM 1356 C CA . ALA A 1 189 ? 20.379 -7.144 -31.903 1.00 92.44 189 ALA A CA 1
ATOM 1357 C C . ALA A 1 189 ? 20.894 -6.000 -32.796 1.00 92.44 189 ALA A C 1
ATOM 1359 O O . ALA A 1 189 ? 20.722 -4.833 -32.435 1.00 92.44 189 ALA A O 1
ATOM 1360 N N . PRO A 1 190 ? 21.520 -6.301 -33.949 1.00 94.50 190 PRO A N 1
ATOM 1361 C CA . PRO A 1 190 ? 21.911 -5.267 -34.897 1.00 94.50 190 PRO A CA 1
ATOM 1362 C C . PRO A 1 190 ? 20.667 -4.555 -35.442 1.00 94.50 190 PRO A C 1
ATOM 1364 O O . PRO A 1 190 ? 19.699 -5.212 -35.826 1.00 94.50 190 PRO A O 1
ATOM 1367 N N . ALA A 1 191 ? 20.717 -3.227 -35.509 1.00 96.06 191 ALA A N 1
ATOM 1368 C CA . ALA A 1 191 ? 19.711 -2.415 -36.187 1.00 96.06 191 ALA A CA 1
ATOM 1369 C C . ALA A 1 191 ? 20.282 -1.902 -37.513 1.00 96.06 191 ALA A C 1
ATOM 1371 O O . ALA A 1 191 ? 21.423 -1.443 -37.552 1.00 96.06 191 ALA A O 1
ATOM 1372 N N . GLU A 1 192 ? 19.496 -1.962 -38.586 1.00 95.38 192 GLU A N 1
ATOM 1373 C CA . GLU A 1 192 ? 19.887 -1.518 -39.928 1.00 95.38 192 GLU A CA 1
ATOM 1374 C C . GLU A 1 192 ? 18.826 -0.573 -40.498 1.00 95.38 192 GLU A C 1
ATOM 1376 O O . GLU A 1 192 ? 17.626 -0.807 -40.345 1.00 95.38 192 GLU A O 1
ATOM 1381 N N . SER A 1 193 ? 19.265 0.503 -41.150 1.00 95.62 193 SER A N 1
ATOM 1382 C CA . SER A 1 193 ? 18.392 1.487 -41.792 1.00 95.62 193 SER A CA 1
ATOM 1383 C C . SER A 1 193 ? 18.997 1.971 -43.106 1.00 95.62 193 SER A C 1
ATOM 1385 O O . SER A 1 193 ? 20.168 2.347 -43.153 1.00 95.62 193 SER A O 1
ATOM 1387 N N . ALA A 1 194 ? 18.204 1.968 -44.176 1.00 94.19 194 ALA A N 1
ATOM 1388 C CA . ALA A 1 194 ? 18.613 2.457 -45.487 1.00 94.19 194 ALA A CA 1
ATOM 1389 C C . ALA A 1 194 ? 18.119 3.895 -45.704 1.00 94.19 194 ALA A C 1
ATOM 1391 O O . ALA A 1 194 ? 16.950 4.197 -45.458 1.00 94.19 194 ALA A O 1
ATOM 1392 N N . LEU A 1 195 ? 18.996 4.772 -46.193 1.00 94.25 195 LEU A N 1
ATOM 1393 C CA . LEU A 1 195 ? 18.683 6.170 -46.502 1.00 94.25 195 LEU A CA 1
ATOM 1394 C C . LEU A 1 195 ? 19.414 6.637 -47.765 1.00 94.25 195 LEU A C 1
ATOM 1396 O O . LEU A 1 195 ? 20.397 6.030 -48.185 1.00 94.25 195 LEU A O 1
ATOM 1400 N N . VAL A 1 196 ? 18.954 7.738 -48.358 1.00 93.62 196 VAL A N 1
ATOM 1401 C CA . VAL A 1 196 ? 19.692 8.459 -49.405 1.00 93.62 196 VAL A CA 1
ATOM 1402 C C . VAL A 1 196 ? 20.216 9.748 -48.787 1.00 93.62 196 VAL A C 1
ATOM 1404 O O . VAL A 1 196 ? 19.438 10.565 -48.301 1.00 93.62 196 VAL A O 1
ATOM 1407 N N . LEU A 1 197 ? 21.538 9.906 -48.756 1.00 93.88 197 LEU A N 1
ATOM 1408 C CA . L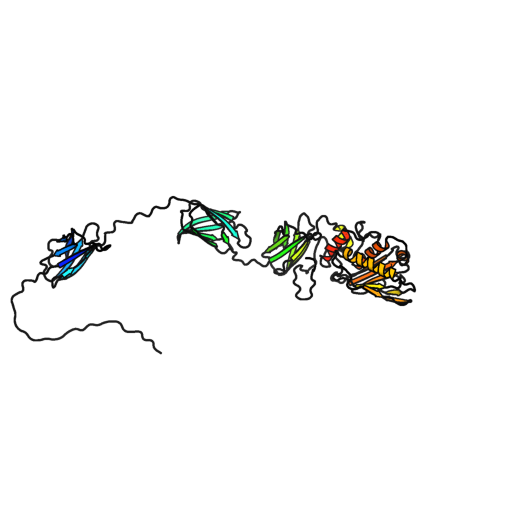EU A 1 197 ? 22.188 11.071 -48.172 1.00 93.88 197 LEU A CA 1
ATOM 1409 C C . LEU A 1 197 ? 22.279 12.179 -49.224 1.00 93.88 197 LEU A C 1
ATOM 1411 O O . LEU A 1 197 ? 23.127 12.125 -50.111 1.00 93.88 197 LEU A O 1
ATOM 1415 N N . GLU A 1 198 ? 21.394 13.169 -49.133 1.00 92.75 198 GLU A N 1
ATOM 1416 C CA . GLU A 1 198 ? 21.359 14.340 -50.031 1.00 92.75 198 GLU A CA 1
ATOM 1417 C C . GLU A 1 198 ? 21.703 15.655 -49.307 1.00 92.75 198 GLU A C 1
ATOM 1419 O O . GLU A 1 198 ? 21.874 16.691 -49.942 1.00 92.75 198 GLU A O 1
ATOM 1424 N N . THR A 1 199 ? 21.786 15.619 -47.974 1.0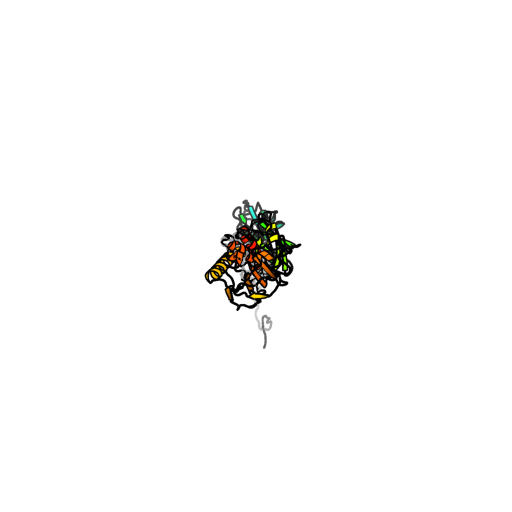0 93.44 199 THR A N 1
ATOM 1425 C CA . THR A 1 199 ? 22.110 16.746 -47.090 1.00 93.44 199 THR A CA 1
ATOM 1426 C C . THR A 1 199 ? 22.553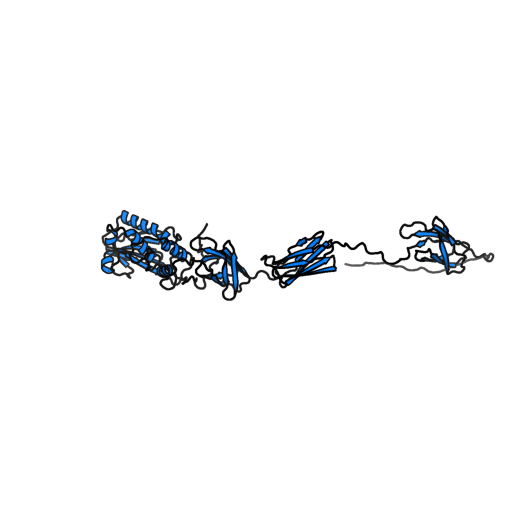 16.220 -45.718 1.00 93.44 199 THR A C 1
ATOM 1428 O O . THR A 1 199 ? 22.433 15.020 -45.445 1.00 93.44 199 THR A O 1
ATOM 1431 N N . ASP A 1 200 ? 23.015 17.104 -44.833 1.00 95.75 200 ASP A N 1
ATOM 1432 C CA . ASP A 1 200 ? 23.308 16.777 -43.434 1.00 95.75 200 ASP A CA 1
ATOM 1433 C C . ASP A 1 200 ? 22.092 16.124 -42.757 1.00 95.75 200 ASP A C 1
ATOM 1435 O O . ASP A 1 200 ? 21.020 16.721 -42.634 1.00 95.75 200 ASP A O 1
ATOM 1439 N N . THR A 1 201 ? 22.260 14.879 -42.315 1.00 96.69 201 THR A N 1
ATOM 1440 C CA . THR A 1 201 ? 21.164 14.014 -41.865 1.00 96.69 201 THR A CA 1
ATOM 1441 C C . THR A 1 201 ? 21.371 13.579 -40.417 1.00 96.69 201 THR A C 1
ATOM 1443 O O . THR A 1 201 ? 22.479 13.251 -39.988 1.00 96.69 201 THR A O 1
ATOM 1446 N N . THR A 1 202 ? 20.280 13.564 -39.647 1.00 96.88 202 THR A N 1
ATOM 1447 C CA . THR A 1 202 ? 20.256 12.990 -38.296 1.00 96.88 202 THR A CA 1
ATOM 1448 C C . THR A 1 202 ? 19.372 11.747 -38.289 1.00 96.88 202 THR A C 1
ATOM 1450 O O . THR A 1 202 ? 18.233 11.820 -38.747 1.00 96.88 202 THR A O 1
ATOM 1453 N N . ILE A 1 203 ? 19.888 10.621 -37.795 1.00 95.50 203 ILE A N 1
ATOM 1454 C CA . ILE A 1 203 ? 19.163 9.353 -37.678 1.00 95.50 203 ILE A CA 1
ATOM 1455 C C . ILE A 1 203 ? 19.427 8.695 -36.324 1.00 95.50 203 ILE A C 1
ATOM 1457 O O . ILE A 1 203 ? 20.570 8.416 -35.968 1.00 95.50 203 ILE A O 1
ATOM 1461 N N . ASP A 1 204 ? 18.352 8.397 -35.601 1.00 95.75 204 ASP A N 1
ATOM 1462 C CA . ASP A 1 204 ? 18.429 7.672 -34.339 1.00 95.75 204 ASP A CA 1
ATOM 1463 C C . ASP A 1 204 ? 18.203 6.175 -34.581 1.00 95.75 204 ASP A C 1
ATOM 1465 O O . ASP A 1 204 ? 17.296 5.773 -35.315 1.00 95.75 204 ASP A O 1
ATOM 1469 N N . LEU A 1 205 ? 19.051 5.342 -33.978 1.00 97.06 205 LEU A N 1
ATOM 1470 C CA . LEU A 1 205 ? 19.070 3.893 -34.168 1.00 97.06 205 LEU A CA 1
ATOM 1471 C C . LEU A 1 205 ? 18.703 3.206 -32.850 1.00 97.06 205 LEU A C 1
ATOM 1473 O O . LEU A 1 205 ? 19.478 3.202 -31.892 1.00 97.06 205 LEU A O 1
ATOM 1477 N N . ALA A 1 206 ? 17.503 2.631 -32.800 1.00 96.12 206 ALA A N 1
ATOM 1478 C CA . ALA A 1 206 ? 17.009 1.885 -31.650 1.00 96.12 206 ALA A CA 1
ATOM 1479 C C . ALA A 1 206 ? 17.364 0.398 -31.782 1.00 96.12 206 ALA A C 1
ATOM 1481 O O . ALA A 1 206 ? 17.005 -0.240 -32.770 1.00 96.12 206 ALA A O 1
ATOM 1482 N N . LEU A 1 207 ? 18.064 -0.156 -30.789 1.00 95.88 207 LEU A N 1
ATOM 1483 C CA . LEU A 1 207 ? 18.457 -1.566 -30.759 1.00 95.88 207 LEU A CA 1
ATOM 1484 C C . LEU A 1 207 ? 17.633 -2.329 -29.719 1.00 95.88 207 LEU A C 1
ATOM 1486 O O . LEU A 1 207 ? 17.533 -1.917 -28.558 1.00 95.88 207 LEU A O 1
ATOM 1490 N N . ASP A 1 208 ? 17.090 -3.477 -30.114 1.00 88.44 208 ASP A N 1
ATOM 1491 C CA . ASP A 1 208 ? 16.420 -4.411 -29.207 1.00 88.44 208 ASP A CA 1
ATOM 1492 C C . ASP A 1 208 ? 17.449 -5.257 -28.445 1.00 88.44 208 ASP A C 1
ATOM 1494 O O . ASP A 1 208 ? 18.451 -5.700 -29.009 1.00 88.44 208 ASP A O 1
ATOM 1498 N N . SER A 1 209 ? 17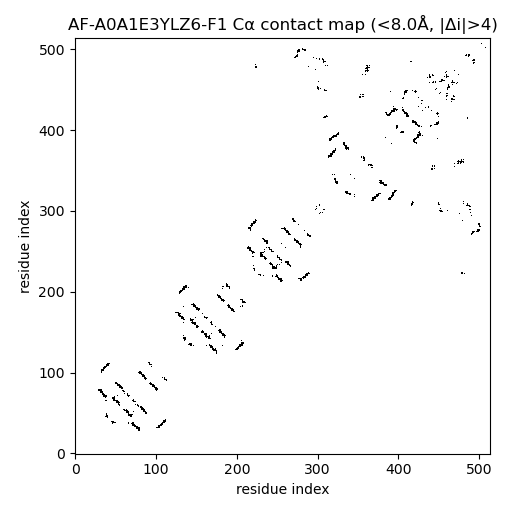.230 -5.513 -27.151 1.00 83.69 209 SER A N 1
ATOM 1499 C CA . SER A 1 209 ? 18.139 -6.382 -26.391 1.00 83.69 209 SER A CA 1
ATOM 1500 C C . SER A 1 209 ? 17.949 -7.851 -26.782 1.00 83.69 209 SER A C 1
ATOM 1502 O O . SER A 1 209 ? 16.826 -8.347 -26.841 1.00 83.69 209 SER A O 1
ATOM 1504 N N . LEU A 1 210 ? 19.054 -8.578 -26.983 1.00 79.06 210 LEU A N 1
ATOM 1505 C CA . LEU A 1 210 ? 19.038 -10.029 -27.228 1.00 79.06 210 LEU A CA 1
ATOM 1506 C C . LEU A 1 210 ? 18.654 -10.830 -25.982 1.00 79.06 210 LEU A C 1
ATOM 1508 O O . LEU A 1 210 ? 18.316 -12.011 -26.076 1.00 79.06 210 LEU A O 1
ATOM 1512 N N . ARG A 1 211 ? 18.716 -10.205 -24.804 1.00 65.44 211 ARG A N 1
ATOM 1513 C CA . ARG A 1 211 ? 18.182 -10.775 -23.575 1.00 65.44 211 ARG A CA 1
ATOM 1514 C C . ARG A 1 211 ? 16.739 -10.280 -23.435 1.00 65.44 211 ARG A C 1
ATOM 1516 O O . ARG A 1 211 ? 16.549 -9.066 -23.378 1.00 65.44 211 ARG A O 1
ATOM 1523 N N . PRO A 1 212 ? 15.724 -11.163 -23.332 1.00 57.44 212 PRO A N 1
ATOM 1524 C CA . PRO A 1 212 ? 14.392 -10.705 -22.953 1.00 57.44 212 PRO A CA 1
ATOM 1525 C C . PRO A 1 212 ? 14.503 -9.953 -21.619 1.00 57.44 212 PRO A C 1
ATOM 1527 O O . PRO A 1 212 ? 15.337 -10.351 -20.790 1.00 57.44 212 PRO A O 1
ATOM 1530 N N . PRO A 1 213 ? 13.707 -8.889 -21.389 1.00 59.50 213 PRO A N 1
ATOM 1531 C CA . PRO A 1 213 ? 13.699 -8.218 -20.098 1.00 59.50 213 PRO A CA 1
ATOM 1532 C C . PRO A 1 213 ? 13.490 -9.286 -19.029 1.00 59.50 213 PRO A C 1
ATOM 1534 O O . PRO A 1 213 ? 12.548 -10.081 -19.091 1.00 59.50 213 PRO A O 1
ATOM 1537 N N . GLY A 1 214 ? 14.455 -9.376 -18.112 1.00 62.97 214 GLY A N 1
ATOM 1538 C CA . GLY A 1 214 ? 14.400 -10.368 -17.050 1.00 62.97 214 GLY A CA 1
ATOM 1539 C C . GLY A 1 214 ? 13.150 -10.151 -16.195 1.00 62.97 214 GLY A C 1
ATOM 1540 O O . GLY A 1 214 ? 12.530 -9.088 -16.284 1.00 62.97 214 GLY A O 1
ATOM 1541 N N . PRO A 1 215 ? 12.791 -11.123 -15.343 1.00 75.88 215 PRO A N 1
ATOM 1542 C CA . PRO A 1 215 ? 11.642 -10.982 -14.463 1.00 75.88 215 PRO A CA 1
ATOM 1543 C C . PRO A 1 215 ? 11.694 -9.635 -13.731 1.00 75.88 215 PRO A C 1
ATOM 1545 O O . PRO A 1 215 ? 12.770 -9.191 -13.328 1.00 75.88 215 PRO A O 1
ATOM 1548 N N . ALA A 1 216 ? 10.555 -8.957 -13.631 1.00 85.69 216 ALA A N 1
ATOM 1549 C CA . ALA A 1 216 ? 10.479 -7.593 -13.125 1.00 85.69 216 ALA A CA 1
ATOM 1550 C C . ALA A 1 216 ? 9.474 -7.484 -11.975 1.00 85.69 216 ALA A C 1
ATOM 1552 O O . ALA A 1 216 ? 8.547 -8.295 -11.851 1.00 85.69 216 ALA A O 1
ATOM 1553 N N . VAL A 1 217 ? 9.652 -6.444 -11.163 1.00 90.56 217 VAL A N 1
ATOM 1554 C CA . VAL A 1 217 ? 8.607 -5.901 -10.290 1.00 90.56 217 VAL A CA 1
ATOM 1555 C C . VAL A 1 217 ? 8.306 -4.473 -10.722 1.00 90.56 217 VAL A C 1
ATOM 1557 O O . VAL A 1 217 ? 9.212 -3.710 -11.052 1.00 90.56 217 VAL A O 1
ATOM 1560 N N . ALA A 1 218 ? 7.029 -4.116 -10.736 1.00 91.25 218 ALA A N 1
ATOM 1561 C CA . ALA A 1 218 ? 6.554 -2.805 -11.153 1.00 91.25 218 ALA A CA 1
ATOM 1562 C C . ALA A 1 218 ? 5.441 -2.330 -10.219 1.00 91.25 218 ALA A C 1
ATOM 1564 O O . ALA A 1 218 ? 4.850 -3.124 -9.478 1.00 91.25 218 ALA A O 1
ATOM 1565 N N . GLY A 1 219 ? 5.141 -1.039 -10.257 1.00 94.19 219 GLY A N 1
ATOM 1566 C CA . GLY A 1 219 ? 4.100 -0.458 -9.425 1.00 94.19 219 GLY A CA 1
ATOM 1567 C C . GLY A 1 219 ? 4.056 1.058 -9.489 1.00 94.19 219 GLY A C 1
ATOM 1568 O O . GLY A 1 219 ? 4.698 1.676 -10.334 1.00 94.19 219 GLY A O 1
ATOM 1569 N N . ARG A 1 220 ? 3.299 1.642 -8.563 1.00 96.44 220 ARG A N 1
ATOM 1570 C CA . ARG A 1 220 ? 3.173 3.079 -8.329 1.00 96.44 220 ARG A CA 1
ATOM 1571 C C . ARG A 1 220 ? 3.385 3.369 -6.846 1.00 96.44 220 ARG A C 1
ATOM 1573 O O . ARG A 1 220 ? 2.881 2.622 -6.005 1.00 96.44 220 ARG A O 1
ATOM 1580 N N . VAL A 1 221 ? 4.100 4.442 -6.520 1.00 98.31 221 VAL A N 1
ATOM 1581 C CA . VAL A 1 221 ? 4.282 4.930 -5.148 1.00 98.31 221 VAL A CA 1
ATOM 1582 C C . VAL A 1 221 ? 3.485 6.215 -4.944 1.00 98.31 221 VAL A C 1
ATOM 1584 O O . VAL A 1 221 ? 3.636 7.180 -5.692 1.00 98.31 221 VAL A O 1
ATOM 1587 N N . LEU A 1 222 ? 2.644 6.218 -3.912 1.00 98.12 222 LEU A N 1
ATOM 1588 C CA . LEU A 1 222 ? 1.796 7.339 -3.517 1.00 98.12 222 LEU A CA 1
ATOM 1589 C C . LEU A 1 222 ? 2.145 7.837 -2.105 1.00 98.12 222 LEU A C 1
ATOM 1591 O O . LEU A 1 222 ? 2.660 7.093 -1.266 1.00 98.12 222 LEU A O 1
ATOM 1595 N N . ASP A 1 223 ? 1.794 9.081 -1.807 1.00 97.69 223 ASP A N 1
ATOM 1596 C CA . ASP A 1 223 ? 1.702 9.580 -0.438 1.00 97.69 223 ASP A CA 1
ATOM 1597 C C . ASP A 1 223 ? 0.454 8.994 0.242 1.00 97.69 223 ASP A C 1
ATOM 1599 O O . ASP A 1 223 ? -0.662 9.081 -0.273 1.00 97.69 223 ASP A O 1
ATOM 1603 N N . VAL A 1 224 ? 0.633 8.370 1.408 1.00 96.19 224 VAL A N 1
ATOM 1604 C CA . VAL A 1 224 ? -0.427 7.601 2.086 1.00 96.19 224 VAL A CA 1
ATOM 1605 C C . VAL A 1 224 ? -1.601 8.459 2.573 1.00 96.19 224 VAL A C 1
ATOM 1607 O O . VAL A 1 224 ? -2.705 7.935 2.747 1.00 96.19 224 VAL A O 1
ATOM 1610 N N . LEU A 1 225 ? -1.387 9.759 2.794 1.00 95.62 225 LEU A N 1
ATOM 1611 C CA . LEU A 1 225 ? -2.411 10.674 3.291 1.00 95.62 225 LEU A CA 1
ATOM 1612 C C . LEU A 1 225 ? -3.170 11.315 2.128 1.00 95.62 225 LEU A C 1
ATOM 1614 O O . LEU A 1 225 ? -4.395 11.247 2.088 1.00 95.62 225 LEU A O 1
ATOM 1618 N N . SER A 1 226 ? -2.452 11.851 1.143 1.00 95.44 226 SER A N 1
ATOM 1619 C CA . SER A 1 226 ? -3.007 12.654 0.047 1.00 95.44 226 SER A CA 1
ATOM 1620 C C . SER A 1 226 ? -3.322 11.897 -1.250 1.00 95.44 226 SER A C 1
ATOM 1622 O O . SER A 1 226 ? -3.866 12.513 -2.165 1.00 95.44 226 SER A O 1
ATOM 1624 N N . ASP A 1 227 ? -2.971 10.608 -1.354 1.00 95.50 227 ASP A N 1
ATOM 1625 C CA . ASP A 1 227 ? -3.087 9.766 -2.566 1.00 95.50 227 ASP A CA 1
ATOM 1626 C C . ASP A 1 227 ? -2.332 10.297 -3.801 1.00 95.50 227 ASP A C 1
ATOM 1628 O O . ASP A 1 227 ? -2.465 9.768 -4.905 1.00 95.50 227 ASP A O 1
ATOM 1632 N N . ARG A 1 228 ? -1.497 11.329 -3.635 1.00 97.19 228 ARG A N 1
ATOM 1633 C CA . ARG A 1 228 ? -0.712 11.909 -4.728 1.00 97.19 228 ARG A CA 1
ATOM 1634 C C . ARG A 1 228 ? 0.476 11.019 -5.089 1.00 97.19 228 ARG A C 1
ATOM 1636 O O . ARG A 1 228 ? 1.084 10.449 -4.182 1.00 97.19 228 ARG A O 1
ATOM 1643 N N . PRO A 1 229 ? 0.855 10.935 -6.375 1.00 97.94 229 PRO A N 1
ATOM 1644 C CA . PRO A 1 229 ? 2.075 10.248 -6.773 1.00 97.94 229 PRO A CA 1
ATOM 1645 C C . PRO A 1 229 ? 3.320 10.901 -6.171 1.00 97.94 229 PRO A C 1
ATOM 1647 O O . PRO A 1 229 ? 3.382 12.121 -6.003 1.00 97.94 229 PRO A O 1
ATOM 1650 N N . LEU A 1 230 ? 4.314 10.072 -5.854 1.00 98.00 230 LEU A N 1
ATOM 1651 C CA . LEU A 1 230 ? 5.615 10.506 -5.357 1.00 98.00 230 LEU A CA 1
ATOM 1652 C C . LEU A 1 230 ? 6.692 10.227 -6.408 1.00 98.00 230 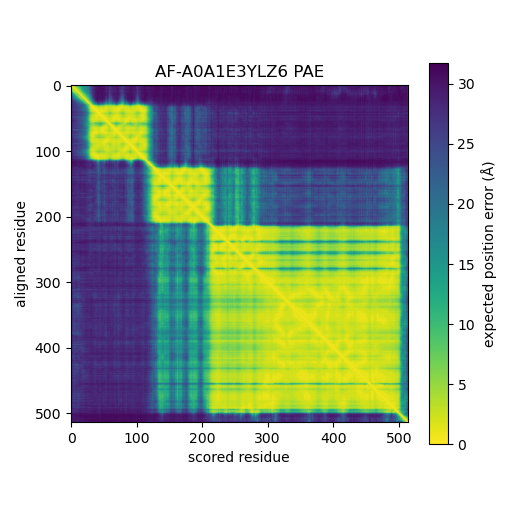LEU A C 1
ATOM 1654 O O . LEU A 1 230 ? 7.058 9.072 -6.620 1.00 98.00 230 LEU A O 1
ATOM 1658 N N . SER A 1 231 ? 7.207 11.291 -7.026 1.00 97.69 231 SER A N 1
ATOM 1659 C CA . SER A 1 231 ? 8.345 11.261 -7.959 1.00 97.69 231 SER A CA 1
ATOM 1660 C C . SER A 1 231 ? 9.682 11.130 -7.226 1.00 97.69 231 SER A C 1
ATOM 1662 O O . SER A 1 231 ? 9.828 11.609 -6.097 1.00 97.69 231 SER A O 1
ATOM 1664 N N . GLY A 1 232 ? 10.666 10.483 -7.855 1.00 96.56 232 GLY A N 1
ATOM 1665 C CA . GLY A 1 232 ? 12.031 10.364 -7.335 1.00 96.56 232 GLY A CA 1
ATOM 1666 C C . GLY A 1 232 ? 12.183 9.518 -6.062 1.00 96.56 232 GLY A C 1
ATOM 1667 O O . GLY A 1 232 ? 13.201 9.628 -5.375 1.00 96.56 232 GLY A O 1
ATOM 1668 N N . VAL A 1 233 ? 11.203 8.675 -5.724 1.00 98.44 233 VAL A N 1
ATOM 1669 C CA . VAL A 1 233 ? 11.340 7.663 -4.667 1.00 98.44 233 VAL A CA 1
ATOM 1670 C C . VAL A 1 233 ? 12.294 6.590 -5.165 1.00 98.44 233 VAL A C 1
ATOM 1672 O O . VAL A 1 233 ? 12.043 5.958 -6.187 1.00 98.44 233 VAL A O 1
ATOM 1675 N N . HIS A 1 234 ? 13.372 6.354 -4.427 1.00 97.69 234 HIS A N 1
ATOM 1676 C CA . HIS A 1 234 ? 14.316 5.289 -4.725 1.00 97.69 234 HIS A CA 1
ATOM 1677 C C . HIS A 1 234 ? 13.728 3.943 -4.282 1.00 97.69 234 HIS A C 1
ATOM 1679 O O . HIS A 1 234 ? 13.362 3.763 -3.116 1.00 97.69 234 HIS A O 1
ATOM 1685 N N . VAL A 1 235 ? 13.626 3.008 -5.227 1.00 97.50 235 VAL A N 1
ATOM 1686 C CA . VAL A 1 235 ? 13.061 1.667 -5.046 1.00 97.50 235 VAL A CA 1
ATOM 1687 C C . VAL A 1 235 ? 14.179 0.653 -5.255 1.00 97.50 235 VAL A C 1
ATOM 1689 O O . VAL A 1 235 ? 14.594 0.405 -6.386 1.00 97.50 235 VAL A O 1
ATOM 1692 N N . ALA A 1 236 ? 14.666 0.064 -4.166 1.00 94.50 236 ALA A N 1
ATOM 1693 C CA . ALA A 1 236 ? 15.751 -0.911 -4.187 1.00 94.50 236 ALA A CA 1
ATOM 1694 C C . ALA A 1 236 ? 15.247 -2.307 -3.822 1.00 94.50 236 ALA A C 1
ATOM 1696 O O . ALA A 1 236 ? 14.567 -2.484 -2.807 1.00 94.50 236 ALA A O 1
ATOM 1697 N N . ILE A 1 237 ? 15.637 -3.309 -4.606 1.00 93.12 237 ILE A N 1
ATOM 1698 C CA . ILE A 1 237 ? 15.610 -4.700 -4.160 1.00 93.12 237 ILE A CA 1
ATOM 1699 C C . ILE A 1 237 ? 16.786 -4.902 -3.206 1.00 93.12 237 ILE A C 1
ATOM 1701 O O . ILE A 1 237 ? 17.904 -4.478 -3.505 1.00 93.12 237 ILE A O 1
ATOM 1705 N N . VAL A 1 238 ? 16.553 -5.541 -2.059 1.00 84.50 238 VAL A N 1
ATOM 1706 C CA . VAL A 1 238 ? 17.625 -5.844 -1.099 1.00 84.50 238 VAL A CA 1
ATOM 1707 C C . VAL A 1 238 ? 18.700 -6.696 -1.785 1.00 84.50 238 VAL A C 1
ATOM 1709 O O . VAL A 1 238 ? 18.387 -7.716 -2.396 1.00 84.50 238 VAL A O 1
ATOM 1712 N N . ASP A 1 239 ? 19.951 -6.232 -1.712 1.00 78.06 239 ASP A N 1
ATOM 1713 C CA . ASP A 1 239 ? 21.139 -6.812 -2.360 1.00 78.06 239 ASP A CA 1
ATOM 1714 C C . ASP A 1 239 ? 21.024 -7.017 -3.890 1.00 78.06 239 ASP A C 1
ATOM 1716 O O . ASP A 1 239 ? 21.722 -7.853 -4.470 1.00 78.06 239 ASP A O 1
ATOM 1720 N N . GLY A 1 240 ? 20.146 -6.257 -4.559 1.00 82.19 240 GLY A N 1
ATOM 1721 C CA . GLY A 1 240 ? 19.786 -6.462 -5.963 1.00 82.19 240 GLY A CA 1
ATOM 1722 C C . GLY A 1 240 ? 19.738 -5.187 -6.809 1.00 82.19 240 GLY A C 1
ATOM 1723 O O . GLY A 1 240 ? 20.511 -4.252 -6.623 1.00 82.19 240 GLY A O 1
ATOM 1724 N N . ALA A 1 241 ? 18.843 -5.191 -7.798 1.00 87.19 241 ALA A N 1
ATOM 1725 C CA . ALA A 1 241 ? 18.634 -4.066 -8.705 1.00 87.19 241 ALA A CA 1
ATOM 1726 C C . ALA A 1 241 ? 17.845 -2.922 -8.042 1.00 87.19 241 ALA A C 1
ATOM 1728 O O . ALA A 1 241 ? 17.082 -3.127 -7.098 1.00 87.19 241 ALA A O 1
ATOM 1729 N N . GLU A 1 242 ? 17.989 -1.718 -8.584 1.00 92.38 242 GLU A N 1
ATOM 1730 C CA . GLU A 1 242 ? 17.339 -0.502 -8.097 1.00 92.38 242 GLU A CA 1
ATOM 1731 C C . GLU A 1 242 ? 16.715 0.302 -9.244 1.00 92.38 242 GLU A C 1
ATOM 1733 O O . GLU A 1 242 ? 17.026 0.100 -10.419 1.00 92.38 242 GLU A O 1
ATOM 1738 N N . SER A 1 243 ? 15.791 1.190 -8.892 1.00 93.88 243 SER A N 1
ATOM 1739 C CA . SER A 1 243 ? 15.115 2.116 -9.797 1.00 93.88 243 SER A CA 1
ATOM 1740 C C . SER A 1 243 ? 14.669 3.360 -9.019 1.00 93.88 243 SER A C 1
ATOM 1742 O O . SER A 1 243 ? 14.827 3.436 -7.796 1.00 93.88 243 SER A O 1
ATOM 1744 N N . ALA A 1 244 ? 14.094 4.335 -9.714 1.00 95.56 244 ALA A N 1
ATOM 1745 C CA . ALA A 1 244 ? 13.431 5.484 -9.107 1.00 95.56 244 ALA A CA 1
ATOM 1746 C C . ALA A 1 244 ? 12.037 5.657 -9.717 1.00 95.56 244 ALA A C 1
ATOM 1748 O O . ALA A 1 244 ? 11.800 5.220 -10.844 1.00 95.56 244 ALA A O 1
ATOM 1749 N N . THR A 1 245 ? 11.118 6.277 -8.980 1.00 97.00 245 THR A N 1
ATOM 1750 C CA . THR A 1 245 ? 9.792 6.583 -9.518 1.00 97.00 245 THR A CA 1
ATOM 1751 C C . THR A 1 245 ? 9.803 7.777 -10.472 1.00 97.00 245 THR A C 1
ATOM 1753 O O . THR A 1 245 ? 10.520 8.754 -10.247 1.00 97.00 245 THR A O 1
ATOM 1756 N N . ASP A 1 246 ? 8.982 7.696 -11.520 1.00 95.00 246 ASP A N 1
ATOM 1757 C CA . ASP A 1 246 ? 8.687 8.791 -12.449 1.00 95.00 246 ASP A CA 1
ATOM 1758 C C . ASP A 1 246 ? 7.750 9.856 -11.833 1.00 95.00 246 ASP A C 1
ATOM 1760 O O . ASP A 1 246 ? 7.340 9.751 -10.676 1.00 95.00 246 ASP A O 1
ATOM 1764 N N . ASP A 1 247 ? 7.395 10.894 -12.599 1.00 95.06 247 ASP A N 1
ATOM 1765 C CA . ASP A 1 247 ? 6.524 11.986 -12.131 1.00 95.06 247 ASP A CA 1
ATOM 1766 C C . ASP A 1 247 ? 5.078 11.561 -11.839 1.00 95.06 247 ASP A C 1
ATOM 1768 O O . ASP A 1 247 ? 4.400 12.173 -11.009 1.00 95.06 247 ASP A O 1
ATOM 1772 N N . ASP A 1 248 ? 4.626 10.464 -12.445 1.00 93.50 248 ASP A N 1
ATOM 1773 C CA . ASP A 1 248 ? 3.389 9.783 -12.089 1.00 93.50 248 ASP A CA 1
ATOM 1774 C C . ASP A 1 248 ? 3.588 8.813 -10.911 1.00 93.50 248 ASP A C 1
ATOM 1776 O O . ASP A 1 248 ? 2.645 8.142 -10.499 1.00 93.50 248 ASP A O 1
ATOM 1780 N N . GLY A 1 249 ? 4.766 8.744 -10.295 1.00 96.25 249 GLY A N 1
ATOM 1781 C CA . GLY A 1 249 ? 5.085 7.829 -9.203 1.00 96.25 249 GLY A CA 1
ATOM 1782 C C . GLY A 1 249 ? 5.244 6.371 -9.649 1.00 96.25 249 GLY A C 1
ATOM 1783 O O . GLY A 1 249 ? 5.344 5.491 -8.794 1.00 96.25 249 GLY A O 1
ATOM 1784 N N . GLY A 1 250 ? 5.218 6.089 -10.952 1.00 94.88 250 GLY A N 1
ATOM 1785 C CA . GLY A 1 250 ? 5.403 4.762 -11.530 1.00 94.88 250 GLY A CA 1
ATOM 1786 C C . GLY A 1 250 ? 6.850 4.287 -11.414 1.00 94.88 250 GLY A C 1
ATOM 1787 O O . GLY A 1 250 ? 7.779 5.085 -11.451 1.00 94.88 250 GLY A O 1
ATOM 1788 N N . PHE A 1 251 ? 7.067 2.982 -11.254 1.00 94.56 251 PHE A N 1
ATOM 1789 C CA . PHE A 1 251 ? 8.401 2.381 -11.301 1.00 94.56 251 PHE A CA 1
ATOM 1790 C C . PHE A 1 251 ? 8.381 1.005 -11.966 1.00 94.56 251 PHE A C 1
ATOM 1792 O O . PHE A 1 251 ? 7.377 0.288 -11.971 1.00 94.56 251 PHE A O 1
ATOM 1799 N N . THR A 1 252 ? 9.541 0.595 -12.469 1.00 91.81 252 THR A N 1
ATOM 1800 C CA . THR A 1 252 ? 9.844 -0.795 -12.821 1.00 91.81 252 THR A CA 1
ATOM 1801 C C . THR A 1 252 ? 11.289 -1.093 -12.437 1.00 91.81 252 THR A C 1
ATOM 1803 O O . THR A 1 252 ? 12.188 -0.307 -12.742 1.00 91.81 252 THR A O 1
ATOM 1806 N N . VAL A 1 253 ? 11.513 -2.227 -11.773 1.00 90.19 253 VAL A N 1
ATOM 1807 C CA . VAL A 1 253 ? 12.841 -2.797 -11.528 1.00 90.19 253 VAL A CA 1
ATOM 1808 C C . VAL A 1 253 ? 12.956 -4.083 -12.340 1.00 90.19 253 VAL A C 1
ATOM 1810 O O . VAL A 1 253 ? 12.212 -5.039 -12.116 1.00 90.19 253 VAL A O 1
ATOM 1813 N N . ASN A 1 254 ? 13.868 -4.088 -13.310 1.00 85.31 254 ASN A N 1
ATOM 1814 C CA . ASN A 1 254 ? 14.064 -5.189 -14.253 1.00 85.31 254 ASN A CA 1
ATOM 1815 C C . ASN A 1 254 ? 15.144 -6.168 -13.776 1.00 85.31 254 ASN A C 1
ATOM 1817 O O . ASN A 1 254 ? 16.092 -5.778 -13.098 1.00 85.31 254 ASN A O 1
ATOM 1821 N N . GLY A 1 255 ? 15.051 -7.429 -14.208 1.00 79.94 255 GLY A N 1
ATOM 1822 C CA . GLY A 1 255 ? 16.107 -8.422 -13.983 1.00 79.94 255 GLY A CA 1
ATOM 1823 C C . GLY A 1 255 ? 16.223 -8.921 -12.541 1.00 79.94 255 GLY A C 1
ATOM 1824 O O . GLY A 1 255 ? 17.304 -9.350 -12.139 1.00 79.94 255 GLY A O 1
ATOM 1825 N N . VAL A 1 256 ? 15.132 -8.879 -11.774 1.00 84.62 256 VAL A N 1
ATOM 1826 C CA . VAL A 1 256 ? 15.110 -9.263 -10.358 1.00 84.62 256 VAL A CA 1
ATOM 1827 C C . VAL A 1 256 ? 15.018 -10.798 -10.211 1.00 84.62 256 VAL A C 1
ATOM 1829 O O . VAL A 1 256 ? 14.150 -11.423 -10.829 1.00 84.62 256 VAL A O 1
ATOM 1832 N N . PRO A 1 257 ? 15.930 -11.453 -9.465 1.00 79.94 257 PRO A N 1
ATOM 1833 C CA . PRO A 1 257 ? 15.993 -12.913 -9.389 1.00 79.94 257 PRO A CA 1
ATOM 1834 C C . PRO A 1 257 ? 15.086 -13.495 -8.291 1.00 79.94 257 PRO A C 1
ATOM 1836 O O . PRO A 1 257 ? 15.047 -12.996 -7.171 1.00 79.94 257 PRO A O 1
ATOM 1839 N N . GLY A 1 258 ? 14.418 -14.616 -8.575 1.00 84.62 258 GLY A N 1
ATOM 1840 C CA . GLY A 1 258 ? 13.554 -15.326 -7.617 1.00 84.62 258 GLY A CA 1
ATOM 1841 C C . GLY A 1 258 ? 12.100 -14.837 -7.600 1.00 84.62 258 GLY A C 1
ATOM 1842 O O . GLY A 1 258 ? 11.756 -13.865 -8.264 1.00 84.62 258 GLY A O 1
ATOM 1843 N N . ASP A 1 259 ? 11.234 -15.533 -6.860 1.00 86.12 259 ASP A N 1
ATOM 1844 C CA . ASP A 1 259 ? 9.771 -15.342 -6.894 1.00 86.12 259 ASP A CA 1
ATOM 1845 C C . ASP A 1 259 ? 9.254 -14.186 -6.023 1.00 86.12 259 ASP A C 1
ATOM 1847 O O . ASP A 1 259 ? 8.176 -13.647 -6.285 1.00 86.12 259 ASP A O 1
ATOM 1851 N N . VAL A 1 260 ? 9.985 -13.848 -4.960 1.00 89.94 260 VAL A N 1
ATOM 1852 C CA . VAL A 1 260 ? 9.634 -12.818 -3.976 1.00 89.94 260 VAL A CA 1
ATOM 1853 C C . VAL A 1 260 ? 10.856 -11.946 -3.744 1.00 89.94 260 VAL A C 1
ATOM 1855 O O . VAL A 1 260 ? 11.931 -12.452 -3.434 1.00 89.94 260 VAL A O 1
ATOM 1858 N N . GLN A 1 261 ? 10.669 -10.641 -3.897 1.00 91.62 261 GLN A N 1
ATOM 1859 C CA . GLN A 1 261 ? 11.675 -9.615 -3.689 1.00 91.62 261 GLN A CA 1
ATOM 1860 C C . GLN A 1 261 ? 11.390 -8.879 -2.387 1.00 91.62 261 GLN A C 1
ATOM 1862 O O . GLN A 1 261 ? 10.265 -8.418 -2.189 1.00 91.62 261 GLN A O 1
ATOM 1867 N N . HIS A 1 262 ? 12.407 -8.703 -1.547 1.00 93.50 262 HIS A N 1
ATOM 1868 C CA . HIS A 1 262 ? 12.367 -7.723 -0.463 1.00 93.50 262 HIS A CA 1
ATOM 1869 C C . HIS A 1 262 ? 12.690 -6.352 -1.055 1.00 93.50 262 HIS A C 1
ATOM 1871 O O . HIS A 1 262 ? 13.703 -6.192 -1.736 1.00 93.50 262 HIS A O 1
ATOM 1877 N N . VAL A 1 263 ? 11.816 -5.378 -0.822 1.00 95.19 263 VAL A N 1
ATOM 1878 C CA . VAL A 1 263 ? 11.866 -4.053 -1.438 1.00 95.19 263 VAL A CA 1
ATOM 1879 C C . VAL A 1 263 ? 11.960 -2.996 -0.352 1.00 95.19 263 VAL A C 1
ATOM 1881 O O . VAL A 1 263 ? 11.116 -2.936 0.545 1.00 95.19 263 VAL A O 1
ATOM 1884 N N . ARG A 1 264 ? 12.974 -2.138 -0.460 1.00 97.19 264 ARG A N 1
ATOM 1885 C CA . ARG A 1 264 ? 13.133 -0.936 0.355 1.00 97.19 264 ARG A CA 1
ATOM 1886 C C . ARG A 1 264 ? 12.793 0.291 -0.484 1.00 97.19 264 ARG A C 1
ATOM 1888 O O . ARG A 1 264 ? 13.337 0.469 -1.572 1.00 97.19 264 ARG A O 1
ATOM 1895 N N . LEU A 1 265 ? 11.940 1.154 0.054 1.00 98.12 265 LEU A N 1
ATOM 1896 C CA . LEU A 1 265 ? 11.568 2.432 -0.541 1.00 98.12 265 LEU A CA 1
ATOM 1897 C C . LEU A 1 265 ? 12.093 3.578 0.322 1.00 98.12 265 LEU A C 1
ATOM 1899 O O . LEU A 1 265 ? 11.771 3.655 1.511 1.00 98.12 265 LEU A O 1
ATOM 1903 N N . THR A 1 266 ? 12.872 4.483 -0.271 1.00 97.62 266 THR A N 1
ATOM 1904 C CA . THR A 1 266 ? 13.427 5.652 0.426 1.00 97.62 266 THR A CA 1
ATOM 1905 C C . THR A 1 266 ? 13.219 6.946 -0.356 1.00 97.62 266 THR A C 1
ATOM 1907 O O . THR A 1 266 ? 13.314 6.999 -1.581 1.00 97.62 266 THR A O 1
ATOM 1910 N N . SER A 1 267 ? 12.957 8.033 0.371 1.00 96.81 267 SER A N 1
ATOM 1911 C CA . SER A 1 267 ? 13.041 9.398 -0.150 1.00 96.81 267 SER A CA 1
ATOM 1912 C C . SER A 1 267 ? 13.409 10.373 0.982 1.00 96.81 267 SER A C 1
ATOM 1914 O O . SER A 1 267 ? 13.200 10.052 2.159 1.00 96.81 267 SER A O 1
ATOM 1916 N N . PRO A 1 268 ? 13.924 11.581 0.682 1.00 95.56 268 PRO A N 1
ATOM 1917 C CA . PRO A 1 268 ? 14.196 12.589 1.710 1.00 95.56 268 PRO A CA 1
ATOM 1918 C C . PRO A 1 268 ? 12.938 13.071 2.451 1.00 95.56 268 PRO A C 1
ATOM 1920 O O . PRO A 1 268 ? 13.024 13.450 3.619 1.00 95.56 268 PRO A O 1
ATOM 1923 N N . GLY A 1 269 ? 11.781 13.067 1.777 1.00 96.19 269 GLY A N 1
ATOM 1924 C CA . GLY A 1 269 ? 10.515 13.606 2.283 1.00 96.19 269 GLY A CA 1
ATOM 1925 C C . GLY A 1 269 ? 9.636 12.604 3.033 1.00 96.19 269 GLY A C 1
ATOM 1926 O O . GLY A 1 269 ? 8.641 13.011 3.628 1.00 96.19 269 GLY A O 1
ATOM 1927 N N . THR A 1 270 ? 9.989 11.317 3.039 1.00 98.00 270 THR A N 1
ATOM 1928 C CA . THR A 1 270 ? 9.183 10.245 3.641 1.00 98.00 270 THR A CA 1
ATOM 1929 C C . THR A 1 270 ? 9.905 9.545 4.792 1.00 98.00 270 THR A C 1
ATOM 1931 O O . THR A 1 270 ? 11.113 9.712 5.014 1.00 98.00 270 THR A O 1
ATOM 1934 N N . ILE A 1 271 ? 9.132 8.756 5.531 1.00 98.25 271 ILE A N 1
ATOM 1935 C CA . ILE A 1 271 ? 9.620 7.617 6.310 1.00 98.25 271 ILE A CA 1
ATOM 1936 C C . ILE A 1 271 ? 9.977 6.497 5.312 1.00 98.25 271 ILE A C 1
ATOM 1938 O O . ILE A 1 271 ? 9.346 6.373 4.257 1.00 98.25 271 ILE A O 1
ATOM 1942 N N . GLU A 1 272 ? 11.038 5.740 5.589 1.00 97.12 272 GLU A N 1
ATOM 1943 C CA . GLU A 1 272 ? 11.430 4.591 4.761 1.00 97.12 272 GLU A CA 1
ATOM 1944 C C . GLU A 1 272 ? 10.490 3.403 4.988 1.00 97.12 272 GLU A C 1
ATOM 1946 O O . GLU A 1 272 ? 10.032 3.188 6.111 1.00 97.12 272 GLU A O 1
ATOM 1951 N N . ARG A 1 273 ? 10.217 2.627 3.932 1.00 97.31 273 ARG A N 1
ATOM 1952 C CA . ARG A 1 273 ? 9.362 1.435 4.008 1.00 97.31 273 ARG A CA 1
ATOM 1953 C C . ARG A 1 273 ? 10.087 0.188 3.523 1.00 97.31 273 ARG A C 1
ATOM 1955 O O . ARG A 1 273 ? 10.738 0.220 2.480 1.00 97.31 273 ARG A O 1
ATOM 1962 N N . TYR A 1 274 ? 9.899 -0.910 4.247 1.00 96.88 274 TYR A N 1
ATOM 1963 C CA . TYR A 1 274 ? 10.356 -2.252 3.893 1.00 96.88 274 TYR A CA 1
ATOM 1964 C C . TYR A 1 274 ? 9.134 -3.136 3.643 1.00 96.88 274 TYR A C 1
ATOM 1966 O O . TYR A 1 274 ? 8.198 -3.162 4.441 1.00 96.88 274 TYR A O 1
ATOM 1974 N N . THR A 1 275 ? 9.105 -3.822 2.505 1.00 95.50 275 THR A N 1
ATOM 1975 C CA . THR A 1 275 ? 7.959 -4.637 2.081 1.00 95.50 275 THR A CA 1
ATOM 1976 C C . THR A 1 275 ? 8.398 -5.750 1.128 1.00 95.50 275 THR A C 1
ATOM 1978 O O . THR A 1 275 ? 9.581 -5.8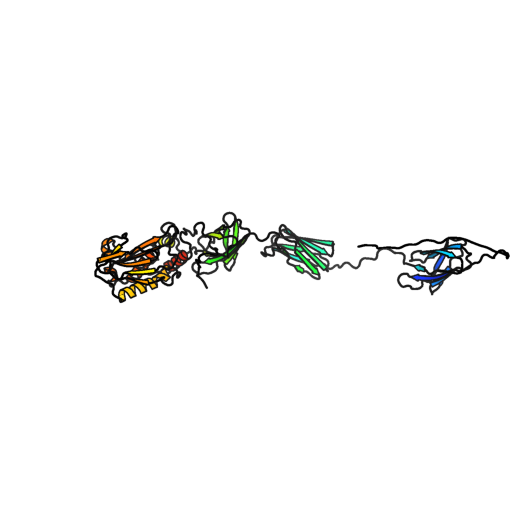54 0.804 1.00 95.50 275 THR A O 1
ATOM 1981 N N . GLN A 1 276 ? 7.469 -6.582 0.654 1.00 92.88 276 GLN A N 1
ATOM 1982 C CA . GLN A 1 276 ? 7.757 -7.619 -0.338 1.00 92.88 276 GLN A CA 1
ATOM 1983 C C . GLN A 1 276 ? 6.849 -7.528 -1.564 1.00 92.88 276 GLN A C 1
ATOM 1985 O O . GLN A 1 276 ? 5.642 -7.290 -1.463 1.00 92.88 276 GLN A O 1
ATOM 1990 N N . LEU A 1 277 ? 7.426 -7.803 -2.733 1.00 91.81 277 LEU A N 1
ATOM 1991 C CA . LEU A 1 277 ? 6.722 -7.910 -4.011 1.00 91.81 277 LEU A CA 1
ATOM 1992 C C . LEU A 1 277 ? 6.992 -9.272 -4.649 1.00 91.81 277 LEU A C 1
ATOM 1994 O O . LEU A 1 277 ? 8.118 -9.761 -4.639 1.00 91.81 277 LEU A O 1
ATOM 1998 N N . ARG A 1 278 ? 5.974 -9.880 -5.258 1.00 88.50 278 ARG A N 1
ATOM 1999 C CA . ARG A 1 278 ? 6.160 -11.020 -6.156 1.00 88.50 278 ARG A CA 1
ATOM 2000 C C . ARG A 1 278 ? 6.692 -10.549 -7.498 1.00 88.50 278 ARG A C 1
ATOM 2002 O O . ARG A 1 278 ? 6.094 -9.685 -8.143 1.00 88.50 278 ARG A O 1
ATOM 2009 N N . THR A 1 279 ? 7.760 -11.193 -7.937 1.00 86.94 279 THR A N 1
ATOM 2010 C CA . THR A 1 279 ? 8.277 -11.104 -9.299 1.00 86.94 279 THR A CA 1
ATOM 2011 C C . THR A 1 279 ? 7.230 -11.608 -10.290 1.00 86.94 279 THR A C 1
ATOM 2013 O O . THR A 1 279 ? 6.597 -12.635 -10.038 1.00 86.94 279 THR A O 1
ATOM 2016 N N . ALA A 1 280 ? 7.033 -10.891 -11.402 1.00 75.19 280 ALA A N 1
ATOM 2017 C CA . ALA A 1 280 ? 5.963 -11.166 -12.371 1.00 75.19 280 ALA A CA 1
ATOM 2018 C C . ALA A 1 280 ? 4.542 -11.232 -11.751 1.00 75.19 280 ALA A C 1
ATOM 2020 O O . ALA A 1 280 ? 3.645 -11.877 -12.295 1.00 75.19 280 ALA A O 1
ATOM 2021 N N . GLY A 1 281 ? 4.338 -10.572 -10.603 1.00 72.88 281 GLY A N 1
ATOM 2022 C CA . GLY A 1 281 ? 3.015 -10.281 -10.051 1.00 72.88 281 GLY A CA 1
ATOM 2023 C C . GLY A 1 281 ? 2.343 -9.093 -10.748 1.00 72.88 281 GLY A C 1
ATOM 2024 O O . GLY A 1 281 ? 2.852 -8.559 -11.732 1.00 72.88 281 GLY A O 1
ATOM 2025 N N . GLU A 1 282 ? 1.201 -8.652 -10.217 1.00 83.31 282 GLU A N 1
ATOM 2026 C CA . GLU A 1 282 ? 0.576 -7.399 -10.661 1.00 83.31 282 GLU A CA 1
ATOM 2027 C C . GLU A 1 282 ? 1.453 -6.179 -10.338 1.00 83.31 282 GLU A C 1
ATOM 2029 O O . GLU A 1 282 ? 2.373 -6.245 -9.515 1.00 83.31 282 GLU A O 1
ATOM 2034 N N . ALA A 1 283 ? 1.145 -5.047 -10.973 1.00 87.19 283 ALA A N 1
ATOM 2035 C CA . ALA A 1 283 ? 1.708 -3.763 -10.580 1.00 87.19 283 ALA A CA 1
ATOM 2036 C C . ALA A 1 283 ? 1.252 -3.419 -9.150 1.00 87.19 283 ALA A C 1
ATOM 2038 O O . ALA A 1 283 ? 0.059 -3.420 -8.850 1.00 87.19 283 ALA A O 1
ATOM 2039 N N . ALA A 1 284 ? 2.202 -3.149 -8.257 1.00 91.56 284 ALA A N 1
ATOM 2040 C CA . ALA A 1 284 ? 1.916 -2.836 -6.861 1.00 91.56 284 ALA A CA 1
ATOM 2041 C C . ALA A 1 284 ? 1.432 -1.389 -6.689 1.00 91.56 284 ALA A C 1
ATOM 2043 O O . ALA A 1 284 ? 2.059 -0.476 -7.219 1.00 91.56 284 ALA A O 1
ATOM 2044 N N . THR A 1 285 ? 0.419 -1.150 -5.855 1.00 93.69 285 THR A N 1
ATOM 2045 C CA . THR A 1 285 ? 0.190 0.189 -5.284 1.00 93.69 285 THR A CA 1
ATOM 2046 C C . THR A 1 285 ? 0.867 0.249 -3.923 1.00 93.69 285 THR A C 1
ATOM 2048 O O . THR A 1 285 ? 0.446 -0.414 -2.976 1.00 93.69 285 THR A O 1
ATOM 2051 N N . LEU A 1 286 ? 1.939 1.029 -3.830 1.00 95.62 286 LEU A N 1
ATOM 2052 C CA . LEU A 1 286 ? 2.701 1.246 -2.607 1.00 95.62 286 LEU A CA 1
ATOM 2053 C C . LEU A 1 286 ? 2.426 2.652 -2.079 1.00 95.62 286 LEU A C 1
ATOM 2055 O O . LEU A 1 286 ? 2.244 3.596 -2.841 1.00 95.62 286 LEU A O 1
ATOM 2059 N N . THR A 1 287 ? 2.410 2.803 -0.758 1.00 97.31 287 THR A N 1
ATOM 2060 C CA . THR A 1 287 ? 2.193 4.105 -0.112 1.00 97.31 287 THR A CA 1
ATOM 2061 C C . THR A 1 287 ? 3.287 4.376 0.906 1.00 97.31 287 THR A C 1
ATOM 2063 O O . THR A 1 287 ? 3.584 3.473 1.696 1.00 97.31 287 THR A O 1
ATOM 2066 N N . LEU A 1 288 ? 3.805 5.600 0.960 1.00 98.38 288 LEU A N 1
ATOM 2067 C CA . LEU A 1 288 ? 4.770 6.041 1.970 1.00 98.38 288 LEU A CA 1
ATOM 2068 C C . LEU A 1 288 ? 4.150 7.057 2.928 1.00 98.38 288 LEU A C 1
ATOM 2070 O O . LEU A 1 288 ? 3.283 7.836 2.538 1.00 98.38 288 LEU A O 1
ATOM 2074 N N . MET A 1 289 ? 4.600 7.042 4.183 1.00 98.38 289 MET A N 1
ATOM 2075 C CA . MET A 1 289 ? 4.238 8.066 5.165 1.00 98.38 289 MET A CA 1
ATOM 2076 C C . MET A 1 289 ? 5.134 9.302 4.972 1.00 98.38 289 MET A C 1
ATOM 2078 O O . MET A 1 289 ? 6.355 9.137 4.850 1.00 98.38 289 MET A O 1
ATOM 2082 N N . PRO A 1 290 ? 4.597 10.535 4.973 1.00 98.00 290 PRO A N 1
ATOM 2083 C CA . PRO A 1 290 ? 5.425 11.734 4.923 1.00 98.00 290 PRO A CA 1
ATOM 2084 C C . PRO A 1 290 ? 6.239 11.868 6.217 1.00 98.00 290 PRO A C 1
ATOM 2086 O O . PRO A 1 290 ? 5.760 11.559 7.306 1.00 98.00 290 PRO A O 1
ATOM 2089 N N . ARG A 1 291 ? 7.475 12.370 6.127 1.00 97.00 291 ARG A N 1
ATOM 2090 C CA . ARG A 1 291 ? 8.396 12.513 7.274 1.00 97.00 291 ARG A CA 1
ATOM 2091 C C . ARG A 1 291 ? 7.893 13.488 8.349 1.00 97.00 291 ARG A C 1
ATOM 2093 O O . ARG A 1 291 ? 8.396 13.486 9.466 1.00 97.00 291 ARG A O 1
ATOM 2100 N N . THR A 1 292 ? 6.911 14.320 8.015 1.00 96.31 292 THR A N 1
ATOM 2101 C CA . THR A 1 292 ? 6.222 15.233 8.937 1.00 96.31 292 THR A CA 1
ATOM 2102 C C . THR A 1 292 ? 5.129 14.561 9.773 1.00 96.31 292 THR A C 1
ATOM 2104 O O . THR A 1 292 ? 4.604 15.197 10.685 1.00 96.31 292 THR A O 1
ATOM 2107 N N . PHE A 1 293 ? 4.763 13.309 9.482 1.00 97.56 293 PHE A N 1
ATOM 2108 C CA . PHE A 1 293 ? 3.785 12.556 10.262 1.00 97.56 293 PHE A CA 1
ATOM 2109 C C . PHE A 1 293 ? 4.341 12.192 11.651 1.00 97.56 293 PHE A C 1
ATOM 2111 O O . PHE A 1 293 ? 5.509 11.821 11.783 1.00 97.56 293 PHE A O 1
ATOM 2118 N N . ASN A 1 294 ? 3.510 12.281 12.698 1.00 97.69 294 ASN A N 1
ATOM 2119 C CA . ASN A 1 294 ? 3.926 11.971 14.070 1.00 97.69 294 ASN A CA 1
ATOM 2120 C C . ASN A 1 294 ? 3.974 10.451 14.302 1.00 97.69 294 ASN A C 1
ATOM 2122 O O . ASN A 1 294 ? 3.070 9.860 14.896 1.00 97.69 294 ASN A O 1
ATOM 2126 N N . LEU A 1 295 ? 5.058 9.832 13.829 1.00 97.81 295 LEU A N 1
ATOM 2127 C CA . LEU A 1 295 ? 5.296 8.394 13.949 1.00 97.81 295 LEU A CA 1
ATOM 2128 C C . LEU A 1 295 ? 5.323 7.920 15.410 1.00 97.81 295 LEU A C 1
ATOM 2130 O O . LEU A 1 295 ? 4.826 6.841 15.701 1.00 97.81 295 LEU A O 1
ATOM 2134 N N . THR A 1 296 ? 5.826 8.739 16.338 1.00 97.81 296 THR A N 1
ATOM 2135 C CA . THR A 1 296 ? 5.862 8.410 17.773 1.00 97.81 296 THR A CA 1
ATOM 2136 C C . THR A 1 296 ? 4.458 8.254 18.356 1.00 97.81 296 THR A C 1
ATOM 2138 O O . THR A 1 296 ? 4.201 7.302 19.088 1.00 97.81 296 THR A O 1
ATOM 2141 N N . ALA A 1 297 ? 3.535 9.162 18.027 1.00 98.31 297 ALA A N 1
ATOM 2142 C CA . ALA A 1 297 ? 2.146 9.052 18.469 1.00 98.31 297 ALA A CA 1
ATOM 2143 C C . ALA A 1 297 ? 1.408 7.903 17.762 1.00 98.31 297 ALA A C 1
ATOM 2145 O O . ALA A 1 297 ? 0.592 7.230 18.384 1.00 98.31 297 ALA A O 1
ATOM 2146 N N . PHE A 1 298 ? 1.718 7.630 16.489 1.00 98.56 298 PHE A N 1
ATOM 2147 C CA . PHE A 1 298 ? 1.201 6.452 15.783 1.00 98.56 298 PHE A CA 1
ATOM 2148 C C . PHE A 1 298 ? 1.669 5.149 16.443 1.00 98.56 298 PHE A C 1
ATOM 2150 O O . PHE A 1 298 ? 0.868 4.241 16.646 1.00 98.56 298 PHE A O 1
ATOM 2157 N N . ASP A 1 299 ? 2.939 5.078 16.843 1.00 98.56 299 ASP A N 1
ATOM 2158 C CA . ASP A 1 299 ? 3.493 3.928 17.555 1.00 98.56 299 ASP A CA 1
ATOM 2159 C C . ASP A 1 299 ? 2.833 3.747 18.925 1.00 98.56 299 ASP A C 1
ATOM 2161 O O . ASP A 1 299 ? 2.452 2.631 19.260 1.00 98.56 299 ASP A O 1
ATOM 2165 N N . GLN A 1 300 ? 2.598 4.831 19.673 1.00 98.38 300 GLN A N 1
ATOM 2166 C CA . GLN A 1 300 ? 1.823 4.789 20.921 1.00 98.38 300 GLN A CA 1
ATOM 2167 C C . GLN A 1 300 ? 0.379 4.313 20.713 1.00 98.38 300 GLN A C 1
ATOM 2169 O O . GLN A 1 300 ? -0.118 3.543 21.523 1.00 98.38 300 GLN A O 1
ATOM 2174 N N . MET A 1 301 ? -0.291 4.751 19.644 1.00 98.50 301 MET A N 1
ATOM 2175 C CA . MET A 1 301 ? -1.705 4.449 19.396 1.00 98.50 301 MET A CA 1
ATOM 2176 C C . MET A 1 301 ? -1.933 3.033 18.851 1.00 98.50 301 MET A C 1
ATOM 2178 O O . MET A 1 301 ? -2.877 2.358 19.248 1.00 98.50 301 MET A O 1
ATOM 2182 N N . LEU A 1 302 ? -1.110 2.608 17.887 1.00 98.38 302 LEU A N 1
ATOM 2183 C CA . LEU A 1 302 ? -1.412 1.496 16.974 1.00 98.38 302 LEU A CA 1
ATOM 2184 C C . LEU A 1 302 ? -0.337 0.403 16.952 1.00 98.38 302 LEU A C 1
ATOM 2186 O O . LEU A 1 302 ? -0.622 -0.703 16.494 1.00 98.38 302 LEU A O 1
ATOM 2190 N N . ARG A 1 303 ? 0.881 0.685 17.440 1.00 98.06 303 ARG A N 1
ATOM 2191 C CA . ARG A 1 303 ? 2.003 -0.273 17.509 1.00 98.06 303 ARG A CA 1
ATOM 2192 C C . ARG A 1 303 ? 2.629 -0.351 18.908 1.00 98.06 303 ARG A C 1
ATOM 2194 O O . ARG A 1 303 ? 3.812 -0.655 19.041 1.00 98.06 303 ARG A O 1
ATOM 2201 N N . ALA A 1 304 ? 1.847 -0.124 19.969 1.00 96.62 304 ALA A N 1
ATOM 2202 C CA . ALA A 1 304 ? 2.358 0.001 21.343 1.00 96.62 304 ALA A CA 1
ATOM 2203 C C . ALA A 1 304 ? 3.075 -1.259 21.867 1.00 96.62 304 ALA A C 1
ATOM 2205 O O . ALA A 1 304 ? 3.877 -1.187 22.797 1.00 96.62 304 ALA A O 1
ATOM 2206 N N . ARG A 1 305 ? 2.787 -2.422 21.265 1.00 95.19 305 ARG A N 1
ATOM 2207 C CA . ARG A 1 305 ? 3.405 -3.724 21.574 1.00 95.19 305 ARG A CA 1
ATOM 2208 C C . ARG A 1 305 ? 4.584 -4.074 20.643 1.00 95.19 305 ARG A C 1
ATOM 2210 O O . ARG A 1 305 ? 5.203 -5.116 20.827 1.00 95.19 305 ARG A O 1
ATOM 2217 N N . GLY A 1 306 ? 4.933 -3.176 19.717 1.00 96.81 306 GLY A N 1
ATOM 2218 C CA . GLY A 1 306 ? 5.973 -3.313 18.688 1.00 96.81 306 GLY A CA 1
ATOM 2219 C C . GLY A 1 306 ? 5.415 -3.472 17.267 1.00 96.81 306 GLY A C 1
ATOM 2220 O O . GLY A 1 306 ? 6.110 -3.195 16.289 1.00 96.81 306 GLY A O 1
ATOM 2221 N N . ASP A 1 307 ? 4.157 -3.889 17.155 1.00 97.31 307 ASP A N 1
ATOM 2222 C CA . ASP A 1 307 ? 3.510 -4.344 15.930 1.00 97.31 307 ASP A CA 1
ATOM 2223 C C . ASP A 1 307 ? 2.031 -3.922 15.840 1.00 97.31 307 ASP A C 1
ATOM 2225 O O . ASP A 1 307 ? 1.346 -3.684 16.840 1.00 97.31 307 ASP A O 1
ATOM 2229 N N . LEU A 1 308 ? 1.552 -3.775 14.601 1.00 98.31 308 LEU A N 1
ATOM 2230 C CA . LEU A 1 308 ? 0.217 -3.268 14.300 1.00 98.31 308 LEU A CA 1
ATOM 2231 C C . LEU A 1 308 ? -0.884 -4.302 14.556 1.00 98.31 308 LEU A C 1
ATOM 2233 O O . LEU A 1 308 ? -0.944 -5.337 13.891 1.00 98.31 308 LEU A O 1
ATOM 2237 N N . HIS A 1 309 ? -1.846 -3.932 15.397 1.00 97.00 309 HIS A N 1
ATOM 2238 C CA . HIS A 1 309 ? -3.082 -4.681 15.608 1.00 97.00 309 HIS A CA 1
ATOM 2239 C C . HIS A 1 309 ? -4.290 -3.891 15.107 1.00 97.00 309 HIS A C 1
ATOM 2241 O O . HIS A 1 309 ? -4.462 -2.724 15.451 1.00 97.00 309 HIS A O 1
ATOM 2247 N N . ARG A 1 310 ? -5.141 -4.516 14.284 1.00 97.00 310 ARG A N 1
ATOM 2248 C CA . ARG A 1 310 ? -6.401 -3.904 13.822 1.00 97.00 310 ARG A CA 1
ATOM 2249 C C . ARG A 1 310 ? -7.425 -4.932 13.363 1.00 97.00 310 ARG A C 1
ATOM 2251 O O . ARG A 1 310 ? -7.079 -6.056 13.007 1.00 97.00 310 ARG A O 1
ATOM 2258 N N . TRP A 1 311 ? -8.682 -4.516 13.281 1.00 97.88 311 TRP A N 1
ATOM 2259 C CA . TRP A 1 311 ? -9.709 -5.243 12.536 1.00 97.88 311 TRP A CA 1
ATOM 2260 C C . TRP A 1 311 ? -9.378 -5.279 11.028 1.00 97.88 311 TRP A C 1
ATOM 2262 O O . TRP A 1 311 ? -8.869 -4.306 10.463 1.00 97.88 311 TRP A O 1
ATOM 2272 N N . THR A 1 312 ? -9.679 -6.391 10.354 1.00 96.06 312 THR A N 1
ATOM 2273 C CA . THR A 1 312 ? -9.529 -6.567 8.888 1.00 96.06 312 THR A CA 1
ATOM 2274 C C . THR A 1 312 ? -10.865 -6.601 8.139 1.00 96.06 312 THR A C 1
ATOM 2276 O O . THR A 1 312 ? -10.895 -6.535 6.911 1.00 96.06 312 THR A O 1
ATOM 2279 N N . GLN A 1 313 ? -11.973 -6.640 8.876 1.00 95.75 313 GLN A N 1
ATOM 2280 C CA . GLN A 1 313 ? -13.358 -6.529 8.417 1.00 95.75 313 GLN A CA 1
ATOM 2281 C C . GLN A 1 313 ? -14.102 -5.587 9.370 1.00 95.75 313 GLN A C 1
ATOM 2283 O O . GLN A 1 313 ? -13.713 -5.480 10.535 1.00 95.75 313 GLN A O 1
ATOM 2288 N N . ALA A 1 314 ? -15.165 -4.924 8.907 1.00 96.38 314 ALA A N 1
ATOM 2289 C CA . ALA A 1 314 ? -15.971 -4.077 9.783 1.00 96.38 314 ALA A CA 1
ATOM 2290 C C . ALA A 1 314 ? -16.568 -4.925 10.928 1.00 96.38 314 ALA A C 1
ATOM 2292 O O . ALA A 1 314 ? -17.189 -5.955 10.648 1.00 96.38 314 ALA A O 1
ATOM 2293 N N . PRO A 1 315 ? -16.397 -4.539 12.206 1.00 97.19 315 PRO A N 1
ATOM 2294 C CA . PRO A 1 315 ? -16.946 -5.303 13.318 1.00 97.19 315 PRO A CA 1
ATOM 2295 C C . PRO A 1 315 ? -18.477 -5.231 13.347 1.00 97.19 315 PRO A C 1
ATOM 2297 O O . PRO A 1 315 ? -19.086 -4.258 12.889 1.00 97.19 315 PRO A O 1
ATOM 2300 N N . ARG A 1 316 ? -19.106 -6.253 13.934 1.00 98.44 316 ARG A N 1
ATOM 2301 C CA . ARG A 1 316 ? -20.486 -6.152 14.435 1.00 98.44 316 ARG A CA 1
ATOM 2302 C C . ARG A 1 316 ? -20.484 -5.448 15.787 1.00 98.44 316 ARG A C 1
ATOM 2304 O O . ARG A 1 316 ? -19.529 -5.596 16.543 1.00 98.44 316 ARG A O 1
ATOM 2311 N N . VAL A 1 317 ? -21.559 -4.738 16.109 1.00 98.62 317 VAL A N 1
ATOM 2312 C CA . VAL A 1 317 ? -21.780 -4.141 17.430 1.00 98.62 317 VAL A CA 1
ATOM 2313 C C . VAL A 1 317 ? -23.015 -4.752 18.072 1.00 98.62 317 VAL A C 1
ATOM 2315 O O . VAL A 1 317 ? -24.066 -4.824 17.439 1.00 98.62 317 VAL A O 1
ATOM 2318 N N . VAL A 1 318 ? -22.893 -5.146 19.338 1.00 98.81 318 VAL A N 1
ATOM 2319 C CA . VAL A 1 318 ? -24.026 -5.497 20.202 1.00 98.81 318 VAL A CA 1
ATOM 2320 C C . VAL A 1 318 ? -24.126 -4.442 21.296 1.00 98.81 318 VAL A C 1
ATOM 2322 O O . VAL A 1 318 ? -23.183 -4.263 22.066 1.00 98.81 318 VAL A O 1
ATOM 2325 N N . ILE A 1 319 ? -25.262 -3.754 21.378 1.00 98.81 319 ILE A N 1
ATOM 2326 C CA . ILE A 1 319 ? -25.601 -2.857 22.482 1.00 98.81 319 ILE A CA 1
ATOM 2327 C C . ILE A 1 319 ? -26.430 -3.645 23.495 1.00 98.81 319 ILE A C 1
ATOM 2329 O O . ILE A 1 319 ? -27.578 -3.993 23.226 1.00 98.81 319 ILE A O 1
ATOM 2333 N N . GLN A 1 320 ? -25.874 -3.910 24.674 1.00 98.56 320 GLN A N 1
ATOM 2334 C CA . GLN A 1 320 ? -26.633 -4.486 25.779 1.00 98.56 320 GLN A CA 1
ATOM 2335 C C . GLN A 1 320 ? -27.405 -3.372 26.494 1.00 98.56 320 GLN A C 1
ATOM 2337 O O . GLN A 1 320 ? -26.819 -2.469 27.091 1.00 98.56 320 GLN A O 1
ATOM 2342 N N . ARG A 1 321 ? -28.738 -3.436 26.421 1.00 98.44 321 ARG A N 1
ATOM 2343 C CA . ARG A 1 321 ? -29.657 -2.384 26.881 1.00 98.44 321 ARG A CA 1
ATOM 2344 C C . ARG A 1 321 ? -29.790 -2.300 28.404 1.00 98.44 321 ARG A C 1
ATOM 2346 O O . ARG A 1 321 ? -29.992 -1.211 28.939 1.00 98.44 321 ARG A O 1
ATOM 2353 N N . ARG A 1 322 ? -29.683 -3.436 29.105 1.00 98.31 322 ARG A N 1
ATOM 2354 C CA . ARG A 1 322 ? -29.675 -3.486 30.577 1.00 98.31 322 ARG A CA 1
ATOM 2355 C C . ARG A 1 322 ? -28.318 -3.026 31.100 1.00 98.31 322 ARG A C 1
ATOM 2357 O O . ARG A 1 322 ? -27.289 -3.449 30.576 1.00 98.31 322 ARG A O 1
ATOM 2364 N N . VAL A 1 323 ? -28.308 -2.229 32.163 1.00 98.56 323 VAL A N 1
ATOM 2365 C CA . VAL A 1 323 ? -27.075 -1.933 32.900 1.00 98.56 323 VAL A CA 1
ATOM 2366 C C . VAL A 1 323 ? -26.556 -3.234 33.527 1.00 98.56 323 VAL A C 1
ATOM 2368 O O . VAL A 1 323 ? -27.339 -4.054 34.004 1.00 98.56 323 VAL A O 1
ATOM 2371 N N . LEU A 1 324 ? -25.241 -3.452 33.514 1.00 98.69 324 LEU A N 1
ATOM 2372 C CA . LEU A 1 324 ? -24.605 -4.611 34.152 1.00 98.69 324 LEU A CA 1
ATOM 2373 C C . LEU A 1 324 ? -23.909 -4.192 35.458 1.00 98.69 324 LEU A C 1
ATOM 2375 O O . LEU A 1 324 ? -23.479 -3.051 35.602 1.00 98.69 324 LEU A O 1
ATOM 2379 N N . THR A 1 325 ? -23.763 -5.096 36.421 1.00 98.44 325 THR A N 1
ATOM 2380 C CA . THR A 1 325 ? -23.000 -4.827 37.654 1.00 98.44 325 THR A CA 1
ATOM 2381 C C . THR A 1 325 ? -21.508 -4.974 37.372 1.00 98.44 325 THR A C 1
ATOM 2383 O O . THR A 1 325 ? -21.082 -6.057 36.973 1.00 98.44 325 THR A O 1
ATOM 2386 N N . PHE A 1 326 ? -20.704 -3.928 37.589 1.00 98.12 326 PHE A N 1
ATOM 2387 C CA . PHE A 1 326 ? -19.249 -4.029 37.441 1.00 98.12 326 PHE A CA 1
ATOM 2388 C C . PHE A 1 326 ? -18.637 -4.915 38.540 1.00 98.12 326 PHE A C 1
ATOM 2390 O O . PHE A 1 326 ? -18.954 -4.772 39.720 1.00 98.12 326 PHE A O 1
ATOM 2397 N N . THR A 1 327 ? -17.728 -5.809 38.147 1.00 95.19 327 THR A N 1
ATOM 2398 C CA . THR A 1 327 ? -17.002 -6.729 39.041 1.00 95.19 327 THR A CA 1
ATOM 2399 C C . THR A 1 327 ? -15.490 -6.562 38.895 1.00 95.19 327 THR A C 1
ATOM 2401 O O . THR A 1 327 ? -14.812 -6.183 39.848 1.00 95.19 327 THR A O 1
ATOM 2404 N N . THR A 1 328 ? -14.956 -6.808 37.696 1.00 95.31 328 THR A N 1
ATOM 2405 C CA . THR A 1 328 ? -13.540 -6.626 37.341 1.00 95.31 328 THR A CA 1
ATOM 2406 C C . THR A 1 328 ? -13.397 -6.079 35.918 1.00 95.31 328 THR A C 1
ATOM 2408 O O . THR A 1 328 ? -14.358 -6.034 35.150 1.00 95.31 328 THR A O 1
ATOM 2411 N N . THR A 1 329 ? -12.180 -5.709 35.516 1.00 93.12 329 THR A N 1
ATOM 2412 C CA . THR A 1 329 ? -11.849 -5.348 34.126 1.00 93.12 329 THR A CA 1
ATOM 2413 C C . THR A 1 329 ? -11.590 -6.551 33.210 1.00 93.12 329 THR A C 1
ATOM 2415 O O . THR A 1 329 ? -11.430 -6.363 32.003 1.00 93.12 329 THR A O 1
ATOM 2418 N N . THR A 1 330 ? -11.565 -7.782 33.734 1.00 92.62 330 THR A N 1
ATOM 2419 C CA . THR A 1 330 ? -11.144 -8.994 33.001 1.00 92.62 330 THR A CA 1
ATOM 2420 C C . THR A 1 330 ? -12.229 -10.057 32.836 1.00 92.62 330 THR A C 1
ATOM 2422 O O . THR A 1 330 ? -12.049 -10.966 32.027 1.00 92.62 330 THR A O 1
ATOM 2425 N N . ASP A 1 331 ? -13.342 -9.972 33.568 1.00 94.06 331 ASP A N 1
ATOM 2426 C CA . ASP A 1 331 ? -14.396 -10.992 33.522 1.00 94.06 331 ASP A CA 1
ATOM 2427 C C . ASP A 1 331 ? -15.032 -11.067 32.124 1.00 94.06 331 ASP A C 1
ATOM 2429 O O . ASP A 1 331 ? -15.264 -10.049 31.470 1.00 94.06 331 ASP A O 1
ATOM 2433 N N . ALA A 1 332 ? -15.331 -12.276 31.643 1.00 94.75 332 ALA A N 1
ATOM 2434 C CA . ALA A 1 332 ? -16.003 -12.472 30.352 1.00 94.75 332 ALA A CA 1
ATOM 2435 C C . ALA A 1 332 ? -17.519 -12.201 30.416 1.00 94.75 332 ALA A C 1
ATOM 2437 O O . ALA A 1 332 ? -18.152 -11.961 29.384 1.00 94.75 332 ALA A O 1
ATOM 2438 N N . THR A 1 333 ? -18.086 -12.238 31.623 1.00 97.56 333 THR A N 1
ATOM 2439 C CA . THR A 1 333 ? -19.524 -12.213 31.899 1.00 97.56 333 THR A CA 1
ATOM 2440 C C . THR A 1 333 ? -19.845 -11.319 33.092 1.00 97.56 333 THR A C 1
ATOM 2442 O O . THR A 1 333 ? -19.142 -11.392 34.097 1.00 97.56 333 THR A O 1
ATOM 2445 N N . TYR A 1 334 ? -20.943 -10.567 33.024 1.00 98.31 334 TYR A N 1
ATOM 2446 C CA . TYR A 1 334 ? -21.413 -9.687 34.102 1.00 98.31 334 TYR A CA 1
ATOM 2447 C C . TYR A 1 334 ? -22.916 -9.891 34.337 1.00 98.31 334 TYR A C 1
ATOM 2449 O O . TYR A 1 334 ? -23.632 -10.331 33.439 1.00 98.31 334 TYR A O 1
ATOM 2457 N N . VAL A 1 335 ? -23.403 -9.584 35.542 1.00 98.56 335 VAL A N 1
ATOM 2458 C CA . VAL A 1 335 ? -24.819 -9.774 35.908 1.00 98.56 335 VAL A CA 1
ATOM 2459 C C . VAL A 1 335 ? -25.642 -8.542 35.534 1.00 98.56 335 VAL A C 1
ATOM 2461 O O . VAL A 1 335 ? -25.260 -7.416 35.856 1.00 98.56 335 VAL A O 1
ATOM 2464 N N . ALA A 1 336 ? -26.774 -8.759 34.874 1.00 98.56 336 ALA A N 1
ATOM 2465 C CA . ALA A 1 336 ? -27.739 -7.739 34.485 1.00 98.56 336 ALA A CA 1
ATOM 2466 C C . ALA A 1 336 ? -28.507 -7.178 35.701 1.00 98.56 336 ALA A C 1
ATOM 2468 O O . ALA A 1 336 ? -29.050 -7.939 36.499 1.00 98.56 336 ALA A O 1
ATOM 2469 N N . THR A 1 337 ? -28.570 -5.850 35.853 1.00 98.44 337 THR A N 1
ATOM 2470 C CA . THR A 1 337 ? -29.355 -5.200 36.921 1.00 98.44 337 THR A CA 1
ATOM 2471 C C . THR A 1 337 ? -30.833 -5.068 36.526 1.00 98.44 337 THR A C 1
ATOM 2473 O O . THR A 1 337 ? -31.267 -5.580 35.495 1.00 98.44 337 THR A O 1
ATOM 2476 N N . ALA A 1 338 ? -31.636 -4.378 37.341 1.00 97.56 338 ALA A N 1
ATOM 2477 C CA . ALA A 1 338 ? -32.989 -3.977 36.957 1.00 97.56 338 ALA A CA 1
ATOM 2478 C C . ALA A 1 338 ? -33.018 -2.759 36.005 1.00 97.56 338 ALA A C 1
ATOM 2480 O O . ALA A 1 338 ? -34.007 -2.569 35.295 1.00 97.56 338 ALA A O 1
ATOM 2481 N N . ASP A 1 339 ? -31.953 -1.949 35.974 1.00 97.88 339 ASP A N 1
ATOM 2482 C CA . ASP A 1 339 ? -31.909 -0.680 35.243 1.00 97.88 339 ASP A CA 1
ATOM 2483 C C . ASP A 1 339 ? -31.699 -0.903 33.740 1.00 97.88 339 ASP A C 1
ATOM 2485 O O . ASP A 1 339 ? -30.907 -1.744 33.312 1.00 97.88 339 ASP A O 1
ATOM 2489 N N . GLU A 1 340 ? -32.389 -0.122 32.914 1.00 97.19 340 GLU A N 1
ATOM 2490 C CA . GLU A 1 340 ? -32.387 -0.253 31.457 1.00 97.19 340 GLU A CA 1
ATOM 2491 C C . GLU A 1 340 ? -32.206 1.118 30.801 1.00 97.19 340 GLU A C 1
ATOM 2493 O O . GLU A 1 340 ? -32.797 2.102 31.246 1.00 97.19 340 GLU A O 1
ATOM 2498 N N . MET A 1 341 ? -31.410 1.184 29.731 1.00 98.25 341 MET A N 1
ATOM 2499 C CA . MET A 1 341 ? -31.331 2.375 28.886 1.00 98.25 341 MET A CA 1
ATOM 2500 C C . MET A 1 341 ? -32.673 2.640 28.199 1.00 98.25 341 MET A C 1
ATOM 2502 O O . MET A 1 341 ? -33.291 1.739 27.627 1.00 98.25 341 MET A O 1
ATOM 2506 N N . THR A 1 342 ? -33.101 3.900 28.201 1.00 97.88 342 THR A N 1
ATOM 2507 C CA . THR A 1 342 ? -34.242 4.344 27.394 1.00 97.88 342 THR A CA 1
ATOM 2508 C C . THR A 1 342 ? -33.917 4.269 25.899 1.00 97.88 342 THR A C 1
ATOM 2510 O O . THR A 1 342 ? -32.751 4.288 25.507 1.00 97.88 342 THR A O 1
ATOM 2513 N N . GLU A 1 343 ? -34.944 4.237 25.041 1.00 98.00 343 GLU A N 1
ATOM 2514 C CA . GLU A 1 343 ? -34.750 4.186 23.580 1.00 98.00 343 GLU A CA 1
ATOM 2515 C C . GLU A 1 343 ? -33.840 5.318 23.081 1.00 98.00 343 GLU A C 1
ATOM 2517 O O . GLU A 1 343 ? -32.872 5.070 22.373 1.00 98.00 343 GLU A O 1
ATOM 2522 N N . ALA A 1 344 ? -34.084 6.545 23.551 1.00 97.81 344 ALA A N 1
ATOM 2523 C CA . ALA A 1 344 ? -33.307 7.723 23.175 1.00 97.81 344 ALA A CA 1
ATOM 2524 C C . ALA A 1 344 ? -31.828 7.639 23.601 1.00 97.81 344 ALA A C 1
ATOM 2526 O O . ALA A 1 344 ? -30.960 8.206 22.940 1.00 97.81 344 ALA A O 1
ATOM 2527 N N . GLU A 1 345 ? -31.513 6.933 24.691 1.00 98.00 345 GLU A N 1
ATOM 2528 C CA . GLU A 1 345 ? -30.128 6.714 25.121 1.00 98.00 345 GLU A CA 1
ATOM 2529 C C . GLU A 1 345 ? -29.421 5.667 24.260 1.00 98.00 345 GLU A C 1
ATOM 2531 O O . GLU A 1 345 ? -28.254 5.862 23.915 1.00 98.00 345 GLU A O 1
ATOM 2536 N N . VAL A 1 346 ? -30.131 4.601 23.869 1.00 98.56 346 VAL A N 1
ATOM 2537 C CA . VAL A 1 346 ? -29.638 3.594 22.916 1.00 98.56 346 VAL A CA 1
ATOM 2538 C C . VAL A 1 346 ? -29.398 4.232 21.545 1.00 98.56 346 VAL A C 1
ATOM 2540 O O . VAL A 1 346 ? -28.318 4.072 20.980 1.00 98.56 346 VAL A O 1
ATOM 2543 N N . GLU A 1 347 ? -30.355 5.014 21.039 1.00 98.44 347 GLU A N 1
ATOM 2544 C CA . GLU A 1 347 ? -30.234 5.761 19.781 1.00 98.44 347 GLU A CA 1
ATOM 2545 C C . GLU A 1 347 ? -29.051 6.741 19.812 1.00 98.44 347 GLU A C 1
ATOM 2547 O O . GLU A 1 347 ? -28.245 6.760 18.881 1.00 98.44 347 GLU A O 1
ATOM 2552 N N . ALA A 1 348 ? -28.892 7.515 20.893 1.00 98.06 348 ALA A N 1
ATOM 2553 C CA . ALA A 1 348 ? -27.775 8.450 21.043 1.00 98.06 348 ALA A CA 1
ATOM 2554 C C . ALA A 1 348 ? -26.412 7.738 21.122 1.00 98.06 348 ALA A C 1
ATOM 2556 O O . ALA A 1 348 ? -25.434 8.216 20.547 1.00 98.06 348 ALA A O 1
ATOM 2557 N N . LEU A 1 349 ? -26.333 6.596 21.812 1.00 98.62 349 LEU A N 1
ATOM 2558 C CA . LEU A 1 349 ? -25.122 5.773 21.876 1.00 98.62 349 LEU A CA 1
ATOM 2559 C C . LEU A 1 349 ? -24.758 5.210 20.493 1.00 98.62 349 LEU A C 1
ATOM 2561 O O . LEU A 1 349 ? -23.609 5.321 20.066 1.00 98.62 349 LEU A O 1
ATOM 2565 N N . ILE A 1 350 ? -25.736 4.664 19.765 1.00 98.81 350 ILE A N 1
ATOM 2566 C CA . ILE A 1 350 ? -25.551 4.161 18.396 1.00 98.81 350 ILE A CA 1
ATOM 2567 C C . ILE A 1 350 ? -25.107 5.287 17.453 1.00 98.81 350 ILE A C 1
ATOM 2569 O O . ILE A 1 350 ? -24.198 5.077 16.647 1.00 98.81 350 ILE A O 1
ATOM 2573 N N . ALA A 1 351 ? -25.702 6.478 17.561 1.00 98.75 351 ALA A N 1
ATOM 2574 C CA . ALA A 1 351 ? -25.345 7.635 16.745 1.00 98.75 351 ALA A CA 1
ATOM 2575 C C . ALA A 1 351 ? -23.885 8.071 16.962 1.00 98.75 351 ALA A C 1
ATOM 2577 O O . ALA A 1 351 ? -23.160 8.269 15.986 1.00 98.75 351 ALA A O 1
ATOM 2578 N N . ASP A 1 352 ? -23.430 8.153 18.217 1.00 98.75 352 ASP A N 1
ATOM 2579 C CA . ASP A 1 352 ? -22.046 8.517 18.542 1.00 98.75 352 ASP A CA 1
ATOM 2580 C C . ASP A 1 352 ? -21.037 7.469 18.053 1.00 98.75 352 ASP A C 1
ATOM 2582 O O . ASP A 1 352 ? -20.037 7.825 17.431 1.00 98.75 352 ASP A O 1
ATOM 2586 N N . LEU A 1 353 ? -21.309 6.176 18.264 1.00 98.81 353 LEU A N 1
ATOM 2587 C CA . LEU A 1 353 ? -20.436 5.093 17.791 1.00 98.81 353 LEU A CA 1
ATOM 2588 C C . LEU A 1 353 ? -20.357 5.053 16.256 1.00 98.81 353 LEU A C 1
ATOM 2590 O O . LEU A 1 353 ? -19.276 4.879 15.692 1.00 98.81 353 LEU A O 1
ATOM 2594 N N . THR A 1 354 ? -21.489 5.257 15.576 1.00 98.69 354 THR A N 1
ATOM 2595 C CA . THR A 1 354 ? -21.569 5.286 14.105 1.00 98.69 354 THR A CA 1
ATOM 2596 C C . THR A 1 354 ? -20.848 6.503 13.524 1.00 98.69 354 THR A C 1
ATOM 2598 O O . THR A 1 354 ? -20.209 6.397 12.481 1.00 98.69 354 THR A O 1
ATOM 2601 N N . TRP A 1 355 ? -20.897 7.651 14.207 1.00 98.44 355 TRP A N 1
ATOM 2602 C CA . TRP A 1 355 ? -20.123 8.839 13.841 1.00 98.44 355 TRP A CA 1
ATOM 2603 C C . TRP A 1 355 ? -18.615 8.658 14.081 1.00 98.44 355 TRP A C 1
ATOM 2605 O O . TRP A 1 355 ? -17.802 9.099 13.265 1.00 98.44 355 TRP A O 1
ATOM 2615 N N . ALA A 1 356 ? -18.221 8.010 15.178 1.00 98.69 356 ALA A N 1
ATOM 2616 C CA . ALA A 1 356 ? -16.818 7.807 15.523 1.00 98.69 356 ALA A CA 1
ATOM 2617 C C . ALA A 1 356 ? -16.116 6.820 14.569 1.00 98.69 356 ALA A C 1
ATOM 2619 O O . ALA A 1 356 ? -15.020 7.115 14.096 1.00 98.69 356 ALA A O 1
ATOM 2620 N N . LEU A 1 357 ? -16.750 5.694 14.219 1.00 98.62 357 LEU A N 1
ATOM 2621 C CA . LEU A 1 357 ? -16.139 4.621 13.418 1.00 98.62 357 LEU A CA 1
ATOM 2622 C C . LEU A 1 357 ? -15.388 5.071 12.139 1.00 98.62 357 LEU A C 1
ATOM 2624 O O . LEU A 1 357 ? -14.230 4.677 11.989 1.00 98.62 357 LEU A O 1
ATOM 2628 N N . PRO A 1 358 ? -15.949 5.878 11.213 1.00 98.31 358 PRO A N 1
ATOM 2629 C CA . PRO A 1 358 ? -15.222 6.289 10.008 1.00 98.31 358 PRO A CA 1
ATOM 2630 C C . PRO A 1 358 ? -14.013 7.184 10.313 1.00 98.31 358 PRO A C 1
ATOM 2632 O O . PRO A 1 358 ? -13.013 7.119 9.602 1.00 98.31 358 PRO A O 1
ATOM 2635 N N . GLN A 1 359 ? -14.063 7.985 11.381 1.00 97.94 359 GLN A N 1
ATOM 2636 C CA . GLN A 1 359 ? -12.930 8.814 11.816 1.00 97.94 359 GLN A CA 1
ATOM 2637 C C . GLN A 1 359 ? -11.830 7.960 12.453 1.00 97.94 359 GLN A C 1
ATOM 2639 O O . GLN A 1 359 ? -10.653 8.229 12.256 1.00 97.94 359 GLN A O 1
ATOM 2644 N N . LEU A 1 360 ? -12.221 6.898 13.161 1.00 98.62 360 LEU A N 1
ATOM 2645 C CA . LEU A 1 360 ? -11.321 5.945 13.810 1.00 98.62 360 LEU A CA 1
ATOM 2646 C C . LEU A 1 360 ? -10.868 4.803 12.894 1.00 98.62 360 LEU A C 1
ATOM 2648 O O . LEU A 1 360 ? -10.228 3.870 13.356 1.00 98.62 360 LEU A O 1
ATOM 2652 N N . THR A 1 361 ? -11.192 4.841 11.601 1.00 98.38 361 THR A N 1
ATOM 2653 C CA . THR A 1 361 ? -10.770 3.812 10.634 1.00 98.38 361 THR A CA 1
ATOM 2654 C C . THR A 1 361 ? -10.211 4.399 9.339 1.00 98.38 361 THR A C 1
ATOM 2656 O O . THR A 1 361 ? -10.039 3.679 8.355 1.00 98.38 361 THR A O 1
ATOM 2659 N N . GLY A 1 362 ? -9.939 5.708 9.301 1.00 96.25 362 GLY A N 1
ATOM 2660 C CA . GLY A 1 362 ? -9.486 6.405 8.095 1.00 96.25 362 GLY A CA 1
ATOM 2661 C C . GLY A 1 362 ? -10.455 6.265 6.919 1.00 96.25 362 GLY A C 1
ATOM 2662 O O . GLY A 1 362 ? -10.019 6.145 5.776 1.00 96.25 362 GLY A O 1
ATOM 2663 N N . GLN A 1 363 ? -11.756 6.193 7.225 1.00 96.12 363 GLN A N 1
ATOM 2664 C CA . GLN A 1 363 ? -12.876 5.871 6.333 1.00 96.12 363 GLN A CA 1
ATOM 2665 C C . GLN A 1 363 ? -12.874 4.453 5.733 1.00 96.12 363 GLN A C 1
ATOM 2667 O O . GLN A 1 363 ? -13.704 4.159 4.875 1.00 96.12 363 GLN A O 1
ATOM 2672 N N . THR A 1 364 ? -12.021 3.542 6.215 1.00 96.06 364 THR A N 1
ATOM 2673 C CA . THR A 1 364 ? -12.027 2.131 5.779 1.00 96.06 364 THR A CA 1
ATOM 2674 C C . THR A 1 364 ? -13.346 1.443 6.131 1.00 96.06 364 THR A C 1
ATOM 2676 O O . THR A 1 364 ? -13.862 0.666 5.330 1.00 96.06 364 THR A O 1
ATOM 2679 N N . PHE A 1 365 ? -13.925 1.748 7.300 1.00 97.12 365 PHE A N 1
ATOM 2680 C CA . PHE A 1 365 ? -15.268 1.306 7.673 1.00 97.12 365 PHE A CA 1
ATOM 2681 C C . PHE A 1 365 ? -16.194 2.522 7.782 1.00 97.12 365 PHE A C 1
ATOM 2683 O O . PHE A 1 365 ? -16.169 3.269 8.758 1.00 97.12 365 PHE A O 1
ATOM 2690 N N . THR A 1 366 ? -17.047 2.712 6.776 1.00 96.38 366 THR A N 1
ATOM 2691 C CA . THR A 1 366 ? -18.086 3.759 6.764 1.00 96.38 366 THR A CA 1
ATOM 2692 C C . THR A 1 366 ? -19.302 3.418 7.635 1.00 96.38 366 THR A C 1
ATOM 2694 O O . THR A 1 366 ? -20.181 4.256 7.822 1.00 96.38 366 THR A O 1
ATOM 2697 N N . GLY A 1 367 ? -19.349 2.202 8.187 1.00 97.44 367 GLY A N 1
ATOM 2698 C CA . GLY A 1 367 ? -20.373 1.706 9.101 1.00 97.44 367 GLY A CA 1
ATOM 2699 C C . GLY A 1 367 ? -19.995 0.332 9.664 1.00 97.44 367 GLY A C 1
ATOM 2700 O O . GLY A 1 367 ? -19.096 -0.337 9.149 1.00 97.44 367 GLY A O 1
ATOM 2701 N N . PHE A 1 368 ? -20.670 -0.087 10.735 1.00 98.56 368 PHE A N 1
ATOM 2702 C CA . PHE A 1 368 ? -20.520 -1.427 11.309 1.00 98.56 368 PHE A CA 1
ATOM 2703 C C . PHE A 1 368 ? -21.121 -2.496 10.382 1.00 98.56 368 PHE A C 1
ATOM 2705 O O . PHE A 1 368 ? -22.077 -2.226 9.655 1.00 98.56 368 PHE A O 1
ATOM 2712 N N . ALA A 1 369 ? -20.632 -3.739 10.452 1.00 98.06 369 ALA A N 1
ATOM 2713 C CA . ALA A 1 369 ? -21.198 -4.859 9.683 1.00 98.06 369 ALA A CA 1
ATOM 2714 C C . ALA A 1 369 ? -22.613 -5.271 10.143 1.00 98.06 369 ALA A C 1
ATOM 2716 O O . ALA A 1 369 ? -23.297 -6.052 9.480 1.00 98.06 369 ALA A O 1
ATOM 2717 N N . GLY A 1 370 ? -23.042 -4.767 11.298 1.00 98.44 370 GLY A N 1
ATOM 2718 C CA . GLY A 1 370 ? -24.379 -4.903 11.857 1.00 98.44 370 GLY A CA 1
ATOM 2719 C C . GLY A 1 370 ? -24.413 -4.289 13.252 1.00 98.44 370 GLY A C 1
ATOM 2720 O O . GLY A 1 370 ? -23.394 -4.292 13.943 1.00 98.44 370 GLY A O 1
ATOM 2721 N N . ILE A 1 371 ? -25.571 -3.764 13.646 1.00 98.75 371 ILE A N 1
ATOM 2722 C CA . ILE A 1 371 ? -25.831 -3.261 14.997 1.00 98.75 371 ILE A CA 1
ATOM 2723 C C . ILE A 1 371 ? -27.030 -4.036 15.537 1.00 98.75 371 ILE A C 1
ATOM 2725 O O . ILE A 1 371 ? -28.083 -4.068 14.901 1.00 98.75 371 ILE A O 1
ATOM 2729 N N . GLU A 1 372 ? -26.849 -4.679 16.680 1.00 98.62 372 GLU A N 1
ATOM 2730 C CA . GLU A 1 372 ? -27.857 -5.474 17.374 1.00 98.62 372 GLU A CA 1
ATOM 2731 C C . GLU A 1 372 ? -28.084 -4.891 18.772 1.00 98.62 372 GLU A C 1
ATOM 2733 O O . GLU A 1 372 ? -27.149 -4.394 19.400 1.00 98.62 372 GLU A O 1
ATOM 2738 N N . ILE A 1 373 ? -29.329 -4.908 19.246 1.00 98.69 373 ILE A N 1
ATOM 2739 C CA . ILE A 1 373 ? -29.696 -4.436 20.584 1.00 98.69 373 ILE A CA 1
ATOM 2740 C C . ILE A 1 373 ? -30.199 -5.646 21.361 1.00 98.69 373 ILE A C 1
ATOM 2742 O O . ILE A 1 373 ? -31.227 -6.227 21.018 1.00 98.69 373 ILE A O 1
ATOM 2746 N N . GLU A 1 374 ? -29.475 -6.014 22.411 1.00 97.94 374 GLU A N 1
ATOM 2747 C CA . GLU A 1 374 ? -29.843 -7.099 23.315 1.00 97.94 374 GLU A CA 1
ATOM 2748 C C . GLU A 1 374 ? -30.450 -6.546 24.600 1.00 97.94 374 GLU A C 1
ATOM 2750 O O . GLU A 1 374 ? -30.228 -5.400 24.991 1.00 97.94 374 GLU A O 1
ATOM 2755 N N . THR A 1 375 ? -31.293 -7.337 25.258 1.00 98.19 375 THR A N 1
ATOM 2756 C CA . THR A 1 375 ? -31.985 -6.921 26.483 1.00 98.19 375 THR A CA 1
ATOM 2757 C C . THR A 1 375 ? -32.193 -8.135 27.376 1.00 98.19 375 THR A C 1
ATOM 2759 O O . THR A 1 375 ? -33.271 -8.724 27.417 1.00 98.19 375 THR A O 1
ATOM 2762 N N . ALA A 1 376 ? -31.128 -8.527 28.078 1.00 97.88 376 ALA A N 1
ATOM 2763 C CA . ALA A 1 376 ? -31.189 -9.584 29.090 1.00 97.88 376 ALA A CA 1
ATOM 2764 C C . ALA A 1 376 ? -32.220 -9.268 30.196 1.00 97.88 376 ALA A C 1
ATOM 2766 O O . ALA A 1 376 ? -32.524 -8.093 30.462 1.00 97.88 376 ALA A O 1
ATOM 2767 N N . ALA A 1 377 ? -32.756 -10.301 30.847 1.00 98.06 377 ALA A N 1
ATOM 2768 C CA . ALA A 1 377 ? -33.596 -10.130 32.026 1.00 98.06 377 ALA A CA 1
ATOM 2769 C C . ALA A 1 377 ? -32.742 -9.695 33.237 1.00 98.06 377 ALA A C 1
ATOM 2771 O O . ALA A 1 377 ? -31.526 -9.885 33.233 1.00 98.06 377 ALA A O 1
ATOM 2772 N N . PRO A 1 378 ? -33.339 -9.093 34.280 1.00 98.00 378 PRO A N 1
ATOM 2773 C CA . PRO A 1 378 ? -32.638 -8.873 35.543 1.00 98.00 378 PRO A CA 1
ATOM 2774 C C . PRO A 1 378 ? -32.096 -10.191 36.114 1.00 98.00 378 PRO A C 1
ATOM 2776 O O . PRO A 1 378 ? -32.731 -11.233 35.964 1.00 98.00 378 PRO A O 1
ATOM 2779 N N . ASP A 1 379 ? -30.932 -10.126 36.758 1.00 97.88 379 ASP A N 1
ATOM 2780 C CA . ASP A 1 379 ? -30.165 -11.257 37.303 1.00 97.88 379 ASP A CA 1
ATOM 2781 C C . ASP A 1 379 ? -29.594 -12.253 36.262 1.00 97.88 379 ASP A C 1
ATOM 2783 O O . ASP A 1 379 ? -28.826 -13.147 36.634 1.00 97.88 379 ASP A O 1
ATOM 2787 N N . ASP A 1 380 ? -29.864 -12.086 34.957 1.00 98.38 380 ASP A N 1
ATOM 2788 C CA . ASP A 1 380 ? -29.207 -12.875 33.905 1.00 98.38 380 ASP A CA 1
ATOM 2789 C C . ASP A 1 380 ? -27.693 -12.608 33.868 1.00 98.38 380 ASP A C 1
ATOM 2791 O O . ASP A 1 380 ? -27.209 -11.489 34.061 1.00 98.38 380 ASP A O 1
ATOM 2795 N N . THR A 1 381 ? -26.928 -13.648 33.533 1.00 98.12 381 THR A N 1
ATOM 2796 C CA . THR A 1 381 ? -25.493 -13.532 33.243 1.00 98.12 381 THR A CA 1
ATOM 2797 C C . THR A 1 381 ? -25.286 -13.217 31.763 1.00 98.12 381 THR A C 1
ATOM 2799 O O . THR A 1 381 ? -25.642 -14.017 30.901 1.00 98.12 381 THR A O 1
ATOM 2802 N N . VAL A 1 382 ? -24.679 -12.068 31.467 1.00 98.25 382 VAL A N 1
ATOM 2803 C CA . VAL A 1 382 ? -24.455 -11.567 30.105 1.00 98.25 382 VAL A CA 1
ATOM 2804 C C . VAL A 1 382 ? -22.992 -11.733 29.718 1.00 98.25 382 VAL A C 1
ATOM 2806 O O . VAL A 1 382 ? -22.113 -11.128 30.331 1.00 98.25 382 VAL A O 1
ATOM 2809 N N . GLU A 1 383 ? -22.723 -12.527 28.682 1.00 97.94 383 GLU A N 1
ATOM 2810 C CA . GLU A 1 383 ? -21.400 -12.631 28.057 1.00 97.94 383 GLU A CA 1
ATOM 2811 C C . GLU A 1 383 ? -21.113 -11.386 27.210 1.00 97.94 383 GLU A C 1
ATOM 2813 O O . GLU A 1 383 ? -21.877 -11.063 26.296 1.00 97.94 383 GLU A O 1
ATOM 2818 N N . ILE A 1 384 ? -20.000 -10.701 27.493 1.00 97.25 384 ILE A N 1
ATOM 2819 C CA . ILE A 1 384 ? -19.564 -9.515 26.737 1.00 97.25 384 ILE A CA 1
ATOM 2820 C C . ILE A 1 384 ? -18.290 -9.756 25.916 1.00 97.25 384 ILE A C 1
ATOM 2822 O O . ILE A 1 384 ? -18.017 -9.023 24.973 1.00 97.25 384 ILE A O 1
ATOM 2826 N N . THR A 1 385 ? -17.520 -10.803 26.209 1.00 96.06 385 THR A N 1
ATOM 2827 C CA . THR A 1 385 ? -16.348 -11.177 25.401 1.00 96.06 385 THR A CA 1
ATOM 2828 C C . THR A 1 385 ? -16.785 -12.076 24.242 1.00 96.06 385 THR A C 1
ATOM 2830 O O . THR A 1 385 ? -16.896 -13.284 24.414 1.00 96.06 385 THR A O 1
ATOM 2833 N N . ARG A 1 386 ? -17.033 -11.506 23.054 1.00 95.81 386 ARG A N 1
ATOM 2834 C CA . ARG A 1 386 ? -17.559 -12.250 21.891 1.00 95.81 386 ARG A CA 1
ATOM 2835 C C . ARG A 1 386 ? -16.690 -12.079 20.647 1.00 95.81 386 ARG A C 1
ATOM 2837 O O . ARG A 1 386 ? -16.371 -10.960 20.257 1.00 95.81 386 ARG A O 1
ATOM 2844 N N . SER A 1 387 ? -16.351 -13.188 19.991 1.00 94.25 387 SER A N 1
ATOM 2845 C CA . SER A 1 387 ? -15.607 -13.162 18.724 1.00 94.25 387 SER A CA 1
ATOM 2846 C C . SER A 1 387 ? -16.428 -12.517 17.592 1.00 94.25 387 SER A C 1
ATOM 2848 O O . SER A 1 387 ? -17.657 -12.612 17.564 1.00 94.25 387 SER A O 1
ATOM 2850 N N . GLY A 1 388 ? -15.756 -11.824 16.673 1.00 92.81 388 GLY A N 1
ATOM 2851 C CA . GLY A 1 388 ? -16.337 -11.065 15.560 1.00 92.81 388 GLY A CA 1
ATOM 2852 C C . GLY A 1 388 ? -17.111 -9.797 15.953 1.00 92.81 388 GLY A C 1
ATOM 2853 O O . GLY A 1 388 ? -17.701 -9.157 15.079 1.00 92.81 388 GLY A O 1
ATOM 2854 N N . THR A 1 389 ? -17.143 -9.440 17.242 1.00 97.94 389 THR A N 1
ATOM 2855 C CA . THR A 1 389 ? -18.105 -8.474 17.794 1.00 97.94 389 THR A CA 1
ATOM 2856 C C . THR A 1 389 ? -17.441 -7.478 18.748 1.00 97.94 389 THR A C 1
ATOM 2858 O O . THR A 1 389 ? -16.534 -7.829 19.502 1.00 97.94 389 THR A O 1
ATOM 2861 N N . ILE A 1 390 ? -17.927 -6.237 18.742 1.00 98.81 390 ILE A N 1
ATOM 2862 C CA . ILE A 1 390 ? -17.735 -5.251 19.807 1.00 98.81 390 ILE A CA 1
ATOM 2863 C C . ILE A 1 390 ? -19.003 -5.246 20.670 1.00 98.81 390 ILE A C 1
ATOM 2865 O O . ILE A 1 390 ? -20.075 -4.890 20.180 1.00 98.81 390 ILE A O 1
ATOM 2869 N N . VAL A 1 391 ? -18.906 -5.641 21.940 1.00 98.81 391 VAL A N 1
ATOM 2870 C CA . VAL A 1 391 ? -20.041 -5.557 22.877 1.00 98.81 391 VAL A CA 1
ATOM 2871 C C . VAL A 1 391 ? -19.941 -4.274 23.692 1.00 98.81 391 VAL A C 1
ATOM 2873 O O . VAL A 1 391 ? -18.913 -4.002 24.310 1.00 98.81 391 VAL A O 1
ATOM 2876 N N . VAL A 1 392 ? -21.015 -3.490 23.698 1.00 98.88 392 VAL A N 1
ATOM 2877 C CA . VAL A 1 392 ? -21.123 -2.208 24.398 1.00 98.88 392 VAL A CA 1
ATOM 2878 C C . VAL A 1 392 ? -22.167 -2.335 25.501 1.00 98.88 392 VAL A C 1
ATOM 2880 O O . VAL A 1 392 ? -23.304 -2.726 25.234 1.00 98.88 392 VAL A O 1
ATOM 2883 N N . ALA A 1 393 ? -21.803 -1.985 26.731 1.00 98.50 393 ALA A N 1
ATOM 2884 C CA . ALA A 1 393 ? -22.709 -2.012 27.874 1.00 98.50 393 ALA A CA 1
ATOM 2885 C C . ALA A 1 393 ? -22.482 -0.808 28.794 1.00 98.50 393 ALA A C 1
ATOM 2887 O O . ALA A 1 393 ? -21.346 -0.390 29.035 1.00 98.50 393 ALA A O 1
ATOM 2888 N N . ARG A 1 394 ? -23.567 -0.295 29.382 1.00 98.50 394 ARG A N 1
ATOM 2889 C CA . ARG A 1 394 ? -23.454 0.523 30.593 1.00 98.50 394 ARG A CA 1
ATOM 2890 C C . ARG A 1 394 ? -23.240 -0.381 31.797 1.00 98.50 394 ARG A C 1
ATOM 2892 O O . ARG A 1 394 ? -23.881 -1.425 31.913 1.00 98.50 394 ARG A O 1
ATOM 2899 N N . VAL A 1 395 ? -22.375 0.038 32.710 1.00 98.25 395 VAL A N 1
ATOM 2900 C CA . VAL A 1 395 ? -22.030 -0.716 33.914 1.00 98.25 395 VAL A CA 1
ATOM 2901 C C . VAL A 1 395 ? -22.181 0.145 35.164 1.00 98.25 395 VAL A C 1
ATOM 2903 O O . VAL A 1 395 ? -21.781 1.305 35.195 1.00 98.25 395 VAL A O 1
ATOM 2906 N N . ALA A 1 396 ? -22.788 -0.407 36.207 1.00 98.38 396 ALA A N 1
ATOM 2907 C CA . ALA A 1 396 ? -22.924 0.248 37.498 1.00 98.38 396 ALA A CA 1
ATOM 2908 C C . ALA A 1 396 ? -21.666 0.003 38.344 1.00 98.38 396 ALA A C 1
ATOM 2910 O O . ALA A 1 396 ? -21.316 -1.149 38.608 1.00 98.38 396 ALA A O 1
ATOM 2911 N N . GLY A 1 397 ? -21.023 1.084 38.799 1.00 97.44 397 GLY A N 1
ATOM 2912 C CA . GLY A 1 397 ? -19.908 1.031 39.748 1.00 97.44 397 GLY A CA 1
ATOM 2913 C C . GLY A 1 397 ? -18.512 0.935 39.127 1.00 97.44 397 GLY A C 1
ATOM 2914 O O . GLY A 1 397 ? -17.586 0.548 39.836 1.00 97.44 397 GLY A O 1
ATOM 2915 N N . LEU A 1 398 ? -18.334 1.292 37.850 1.00 97.62 398 LEU A N 1
ATOM 2916 C CA . LEU A 1 398 ? -17.017 1.287 37.201 1.00 97.62 398 LEU A CA 1
ATOM 2917 C C . LEU A 1 398 ? -16.168 2.474 37.676 1.00 97.62 398 LEU A C 1
ATOM 2919 O O . LEU A 1 398 ? -15.038 2.263 38.118 1.00 97.62 398 LEU A O 1
ATOM 2923 N N . GLU A 1 399 ? -16.709 3.699 37.679 1.00 96.88 399 GLU A N 1
ATOM 2924 C CA . GLU A 1 399 ? -15.969 4.892 38.127 1.00 96.88 399 GLU A CA 1
ATOM 2925 C C . GLU A 1 399 ? -15.403 4.748 39.552 1.00 96.88 399 GLU A C 1
ATOM 2927 O O . GLU A 1 399 ? -14.188 4.901 39.712 1.00 96.88 399 GLU A O 1
ATOM 2932 N N . PRO A 1 400 ? -16.188 4.387 40.589 1.00 96.88 400 PRO A N 1
ATOM 2933 C CA . PRO A 1 400 ? -15.646 4.221 41.938 1.00 96.88 400 PRO A CA 1
ATOM 2934 C C . PRO A 1 400 ? -14.697 3.020 42.091 1.00 96.88 400 PRO A C 1
ATOM 2936 O O . PRO A 1 400 ? -13.950 2.980 43.068 1.00 96.88 400 PRO A O 1
ATOM 2939 N N . ALA A 1 401 ? -14.713 2.047 41.173 1.00 96.75 401 ALA A N 1
ATOM 2940 C CA . ALA A 1 401 ? -13.863 0.859 41.249 1.00 96.75 401 ALA A CA 1
ATOM 2941 C C . ALA A 1 401 ? -12.490 1.044 40.582 1.00 96.75 401 ALA A C 1
ATOM 2943 O O . ALA A 1 401 ? -11.501 0.517 41.093 1.00 96.75 401 ALA A O 1
ATOM 2944 N N . ILE A 1 402 ? -12.416 1.772 39.458 1.00 95.44 402 ILE A N 1
ATOM 2945 C CA . ILE A 1 402 ? -11.174 1.931 38.674 1.00 95.44 402 ILE A CA 1
ATOM 2946 C C . ILE A 1 402 ? -10.766 3.385 38.385 1.00 95.44 402 ILE A C 1
ATOM 2948 O O . ILE A 1 402 ? -9.736 3.600 37.750 1.00 95.44 402 ILE A O 1
ATOM 2952 N N . ASN A 1 403 ? -11.518 4.382 38.867 1.00 95.81 403 ASN A N 1
ATOM 2953 C CA . ASN A 1 403 ? -11.255 5.813 38.653 1.00 95.81 403 ASN A CA 1
ATOM 2954 C C . ASN A 1 403 ? -11.177 6.193 37.154 1.00 95.81 403 ASN A C 1
ATOM 2956 O O . ASN A 1 403 ? -10.280 6.916 36.717 1.00 95.81 403 ASN A O 1
ATOM 2960 N N . ALA A 1 404 ? -12.131 5.692 36.366 1.00 95.38 404 ALA A N 1
ATOM 2961 C CA . ALA A 1 404 ? -12.312 6.004 34.949 1.00 95.38 404 ALA A CA 1
ATOM 2962 C C . ALA A 1 404 ? -13.810 6.108 34.618 1.00 95.38 404 ALA A C 1
ATOM 2964 O O . ALA A 1 404 ? -14.635 5.534 35.317 1.00 95.38 404 ALA A O 1
ATOM 2965 N N . TRP A 1 405 ? -14.184 6.829 33.560 1.00 97.69 405 TRP A N 1
ATOM 2966 C CA . TRP A 1 405 ? -15.592 6.935 33.138 1.00 97.69 405 TRP A CA 1
ATOM 2967 C C . TRP A 1 405 ? -16.023 5.828 32.174 1.00 97.69 405 TRP A C 1
ATOM 2969 O O . TRP A 1 405 ? -17.214 5.566 32.014 1.00 97.69 405 TRP A O 1
ATOM 2979 N N . GLY A 1 406 ? -15.055 5.179 31.539 1.00 97.81 406 GLY A N 1
ATOM 2980 C CA . GLY A 1 406 ? -15.243 4.044 30.655 1.00 97.81 406 GLY A CA 1
ATOM 2981 C C . GLY A 1 406 ? -14.065 3.084 30.767 1.00 97.81 406 GLY A C 1
ATOM 2982 O O . GLY A 1 406 ? -13.085 3.350 31.470 1.00 97.81 406 GLY A O 1
ATOM 2983 N N . TYR A 1 407 ? -14.210 1.927 30.133 1.00 98.25 407 TYR A N 1
ATOM 2984 C CA . TYR A 1 407 ? -13.150 0.944 29.984 1.00 98.25 407 TYR A CA 1
ATOM 2985 C C . TYR A 1 407 ? -13.368 0.092 28.734 1.00 98.25 407 TYR A C 1
ATOM 2987 O O . TYR A 1 407 ? -14.287 -0.733 28.668 1.00 98.25 407 TYR A O 1
ATOM 2995 N N . GLY A 1 408 ? -12.488 0.271 27.757 1.00 97.62 408 GLY A N 1
ATOM 2996 C CA . GLY A 1 408 ? -12.398 -0.542 26.561 1.00 97.62 408 GLY A CA 1
ATOM 2997 C C . GLY A 1 408 ? -11.319 -1.620 26.663 1.00 97.62 408 GLY A C 1
ATOM 2998 O O . GLY A 1 408 ? -10.254 -1.416 27.244 1.00 97.62 408 GLY A O 1
ATOM 2999 N N . ARG A 1 409 ? -11.577 -2.785 26.063 1.00 96.44 409 ARG A N 1
ATOM 3000 C CA . ARG A 1 409 ? -10.572 -3.848 25.880 1.00 96.44 409 ARG A CA 1
ATOM 3001 C C . ARG A 1 409 ? -10.808 -4.614 24.581 1.00 96.44 409 ARG A C 1
ATOM 3003 O O . ARG A 1 409 ? -11.936 -4.705 24.102 1.00 96.44 409 ARG A O 1
ATOM 3010 N N . TRP A 1 410 ? -9.753 -5.212 24.044 1.00 97.75 410 TRP A N 1
ATOM 3011 C CA . TRP A 1 410 ? -9.775 -5.986 22.804 1.00 97.75 410 TRP A CA 1
ATOM 3012 C C . TRP A 1 410 ? -8.902 -7.236 22.923 1.00 97.75 410 TRP A C 1
ATOM 3014 O O . TRP A 1 410 ? -8.103 -7.366 23.851 1.00 97.75 410 TRP A O 1
ATOM 3024 N N . ALA A 1 411 ? -9.036 -8.150 21.965 1.00 96.19 411 ALA A N 1
ATOM 3025 C CA . ALA A 1 411 ? -8.090 -9.245 21.769 1.00 96.19 411 ALA A CA 1
ATOM 3026 C C . ALA A 1 411 ? -7.902 -9.529 20.276 1.00 96.19 411 ALA A C 1
ATOM 3028 O O . ALA A 1 411 ? -8.800 -9.289 19.464 1.00 96.19 411 ALA A O 1
ATOM 3029 N N . TRP A 1 412 ? -6.733 -10.053 19.920 1.00 96.69 412 TRP A N 1
ATOM 3030 C CA . TRP A 1 412 ? -6.327 -10.341 18.546 1.00 96.69 412 TRP A CA 1
ATOM 3031 C C . TRP A 1 412 ? -5.856 -11.790 18.385 1.00 96.69 412 TRP A C 1
ATOM 3033 O O . TRP A 1 412 ? -5.563 -12.481 19.363 1.00 96.69 412 TRP A O 1
ATOM 3043 N N . ASN A 1 413 ? -5.817 -12.268 17.141 1.00 95.00 413 ASN A N 1
ATOM 3044 C CA . ASN A 1 413 ? -5.273 -13.581 16.796 1.00 95.00 413 ASN A CA 1
ATOM 3045 C C . ASN A 1 413 ? -3.755 -13.514 16.523 1.00 95.00 413 ASN A C 1
ATOM 3047 O O . ASN A 1 413 ? -3.170 -12.441 16.409 1.00 95.00 413 ASN A O 1
ATOM 3051 N N . GLY A 1 414 ? -3.105 -14.669 16.351 1.00 92.00 414 GLY A N 1
ATOM 3052 C CA . GLY A 1 414 ? -1.670 -14.737 16.029 1.00 92.00 414 GLY A CA 1
ATOM 3053 C C . GLY A 1 414 ? -1.264 -14.157 14.662 1.00 92.00 414 GLY A C 1
ATOM 3054 O O . GLY A 1 414 ? -0.078 -14.141 14.358 1.00 92.00 414 GLY A O 1
ATOM 3055 N N . ALA A 1 415 ? -2.217 -13.697 13.843 1.00 92.31 415 ALA A N 1
ATOM 3056 C CA . ALA A 1 415 ? -1.975 -12.965 12.599 1.00 92.31 415 ALA A CA 1
ATOM 3057 C C . ALA A 1 415 ? -2.130 -11.438 12.770 1.00 92.31 415 ALA A C 1
ATOM 3059 O O . ALA A 1 415 ? -2.124 -10.711 11.782 1.00 92.31 415 ALA A O 1
ATOM 3060 N N . GLY A 1 416 ? -2.288 -10.947 14.005 1.00 94.06 416 GLY A N 1
ATOM 3061 C CA . GLY A 1 416 ? -2.420 -9.524 14.329 1.00 94.06 416 GLY A CA 1
ATOM 3062 C C . GLY A 1 416 ? -3.819 -8.935 14.108 1.00 94.06 416 GLY A C 1
ATOM 3063 O O . GLY A 1 416 ? -4.031 -7.738 14.307 1.00 94.06 416 GLY A O 1
ATOM 3064 N N . GLU A 1 417 ? -4.795 -9.746 13.700 1.00 96.75 417 GLU A N 1
ATOM 3065 C CA . GLU A 1 417 ? -6.158 -9.274 13.465 1.00 96.75 417 GLU A CA 1
ATOM 3066 C C . GLU A 1 417 ? -6.921 -9.188 14.785 1.00 96.75 417 GLU A C 1
ATOM 3068 O O . GLU A 1 417 ? -7.039 -10.191 15.495 1.00 96.75 417 GLU A O 1
ATOM 3073 N N . VAL A 1 418 ? -7.497 -8.026 15.097 1.00 97.81 418 VAL A N 1
ATOM 3074 C CA . VAL A 1 418 ? -8.417 -7.874 16.233 1.00 97.81 418 VAL A CA 1
ATOM 3075 C C . VAL A 1 418 ? -9.684 -8.686 15.953 1.00 97.81 418 VAL A C 1
ATOM 3077 O O . VAL A 1 418 ? -10.268 -8.589 14.876 1.00 97.81 418 VAL A O 1
ATOM 3080 N N . GLN A 1 419 ? -10.068 -9.526 16.916 1.00 96.50 419 GLN A N 1
ATOM 3081 C CA . GLN A 1 419 ? -11.165 -10.495 16.806 1.00 96.50 419 GLN A CA 1
ATOM 3082 C C . GLN A 1 419 ? -12.352 -10.166 17.712 1.00 96.50 419 GLN A C 1
ATOM 3084 O O . GLN A 1 419 ? -13.409 -10.769 17.567 1.00 96.50 419 GLN A O 1
ATOM 3089 N N . MET A 1 420 ? -12.191 -9.270 18.683 1.00 96.88 420 MET A N 1
ATOM 3090 C CA . MET A 1 420 ? -13.235 -8.904 19.639 1.00 96.88 420 MET A CA 1
ATOM 3091 C C . MET A 1 420 ? -12.950 -7.527 20.230 1.00 96.88 420 MET A C 1
ATOM 3093 O O . MET A 1 420 ? -11.788 -7.143 20.377 1.00 96.88 420 MET A O 1
ATOM 3097 N N . GLY A 1 421 ? -14.008 -6.833 20.641 1.00 98.31 421 GLY A N 1
ATOM 3098 C CA . GLY A 1 421 ? -13.926 -5.619 21.445 1.00 98.31 421 GLY A CA 1
ATOM 3099 C C . GLY A 1 421 ? -14.979 -5.607 22.551 1.00 98.31 421 GLY A C 1
ATOM 3100 O O . GLY A 1 421 ? -16.025 -6.247 22.453 1.00 98.31 421 GLY A O 1
ATOM 3101 N N . VAL A 1 422 ? -14.698 -4.873 23.616 1.00 98.75 422 VAL A N 1
ATOM 3102 C CA . VAL A 1 422 ? -15.624 -4.581 24.710 1.00 98.75 422 VAL A CA 1
ATOM 3103 C C . VAL A 1 422 ? -15.535 -3.094 24.997 1.00 98.75 422 VAL A C 1
ATOM 3105 O O . VAL A 1 422 ? -14.431 -2.562 25.079 1.00 98.75 422 VAL A O 1
ATOM 3108 N N . VAL A 1 423 ? -16.687 -2.457 25.190 1.00 98.81 423 VAL A N 1
ATOM 3109 C CA . VAL A 1 423 ? -16.830 -1.089 25.690 1.00 98.81 423 VAL A CA 1
ATOM 3110 C C . VAL A 1 423 ? -17.728 -1.126 26.921 1.00 98.81 423 VAL A C 1
ATOM 3112 O O . VAL A 1 423 ? -18.917 -1.430 26.824 1.00 98.81 423 VAL A O 1
ATOM 3115 N N . MET A 1 424 ? -17.165 -0.803 28.082 1.00 98.75 424 MET A N 1
ATOM 3116 C CA . MET A 1 424 ? -17.924 -0.564 29.307 1.00 98.75 424 MET A CA 1
ATOM 3117 C C . MET A 1 424 ? -17.974 0.939 29.580 1.00 98.75 424 MET A C 1
ATOM 3119 O O . MET A 1 424 ? -16.938 1.596 29.571 1.00 98.75 424 MET A O 1
ATOM 3123 N N . LEU A 1 425 ? -19.163 1.488 29.822 1.00 98.62 425 LEU A N 1
ATOM 3124 C CA . LEU A 1 425 ? -19.369 2.903 30.155 1.00 98.62 425 LEU A CA 1
ATOM 3125 C C . LEU A 1 425 ? -19.985 3.004 31.551 1.00 98.62 425 LEU A C 1
ATOM 3127 O O . LEU A 1 425 ? -20.964 2.308 31.824 1.00 98.62 425 LEU A O 1
ATOM 3131 N N . ASP A 1 426 ? -19.457 3.850 32.438 1.00 98.62 426 ASP A N 1
ATOM 3132 C CA . ASP A 1 426 ? -20.056 4.012 33.763 1.00 98.62 426 ASP A CA 1
ATOM 3133 C C . ASP A 1 426 ? -21.471 4.602 33.653 1.00 98.62 426 ASP A C 1
ATOM 3135 O O . ASP A 1 426 ? -21.703 5.642 33.031 1.00 98.62 426 ASP A O 1
ATOM 3139 N N . SER A 1 427 ? -22.431 3.911 34.267 1.00 98.00 427 SER A N 1
ATOM 3140 C CA . SER A 1 427 ? -23.855 4.222 34.165 1.00 98.00 427 SER A CA 1
ATOM 3141 C C . SER A 1 427 ? -24.219 5.585 34.765 1.00 98.00 427 SER A C 1
ATOM 3143 O O . SER A 1 427 ? -25.118 6.249 34.247 1.00 98.00 427 SER A O 1
ATOM 3145 N N . ALA A 1 428 ? -23.529 6.031 35.820 1.00 97.50 428 ALA A N 1
ATOM 3146 C CA . ALA A 1 428 ? -23.786 7.326 36.446 1.00 97.50 428 ALA A CA 1
ATOM 3147 C C . ALA A 1 428 ? -23.180 8.472 35.622 1.00 97.50 428 ALA A C 1
ATOM 3149 O O . ALA A 1 428 ? -23.839 9.494 35.415 1.00 97.50 428 ALA A O 1
ATOM 3150 N N . PHE A 1 429 ? -21.970 8.286 35.081 1.00 97.88 429 PHE A N 1
ATOM 3151 C CA . PHE A 1 429 ? -21.373 9.249 34.150 1.00 97.88 429 PHE A CA 1
ATOM 3152 C C . PHE A 1 429 ? -22.230 9.424 32.887 1.00 97.88 429 PHE A C 1
ATOM 3154 O O . PHE A 1 429 ? -22.513 10.548 32.469 1.00 97.88 429 PHE A O 1
ATOM 3161 N N . GLU A 1 430 ? -22.694 8.324 32.300 1.00 97.69 430 GLU A N 1
ATOM 3162 C CA . GLU A 1 430 ? -23.530 8.319 31.097 1.00 97.69 430 GLU A CA 1
ATOM 3163 C C . GLU A 1 430 ? -24.886 9.029 31.274 1.00 97.69 430 GLU A C 1
ATOM 3165 O O . GLU A 1 430 ? -25.395 9.637 30.327 1.00 97.69 430 GLU A O 1
ATOM 3170 N N . GLN A 1 431 ? -25.449 9.000 32.484 1.00 96.44 431 GLN A N 1
ATOM 3171 C CA . GLN A 1 431 ? -26.687 9.702 32.844 1.00 96.44 431 GLN A CA 1
ATOM 3172 C C . GLN A 1 431 ? -26.461 11.168 33.268 1.00 96.44 431 GLN A C 1
ATOM 3174 O O . GLN A 1 431 ? -27.423 11.921 33.397 1.00 96.44 431 GLN A O 1
ATOM 3179 N N . SER A 1 432 ? -25.211 11.599 33.471 1.00 96.00 432 SER A N 1
ATOM 3180 C CA . SER A 1 432 ? -24.877 12.975 33.868 1.00 96.00 432 SER A CA 1
ATOM 3181 C C . SER A 1 432 ? -24.997 13.982 32.716 1.00 96.00 432 SER A C 1
ATOM 3183 O O . SER A 1 432 ? -24.902 13.620 31.547 1.00 96.00 432 SER A O 1
ATOM 3185 N N . ASP A 1 433 ? -25.066 15.280 33.023 1.00 95.25 433 ASP A N 1
ATOM 3186 C CA . ASP A 1 433 ? -24.996 16.362 32.021 1.00 95.25 433 ASP A CA 1
ATOM 3187 C C . ASP A 1 433 ? -23.571 16.617 31.473 1.00 95.25 433 ASP A C 1
ATOM 3189 O O . ASP A 1 433 ? -23.268 17.695 30.956 1.00 95.25 433 ASP A O 1
ATOM 3193 N N . SER A 1 434 ? -22.661 15.641 31.580 1.00 96.62 434 SER A N 1
ATOM 3194 C CA . SER A 1 434 ? -21.289 15.762 31.082 1.00 96.62 434 SER A CA 1
ATOM 3195 C C . SER A 1 434 ? -21.257 16.009 29.562 1.00 96.62 434 SER A C 1
ATOM 3197 O O . SER A 1 434 ? -21.837 15.223 28.799 1.00 96.62 434 SER A O 1
ATOM 3199 N N . PRO A 1 435 ? -20.524 17.038 29.084 1.00 96.81 435 PRO A N 1
ATOM 3200 C CA . PRO A 1 435 ? -20.333 17.276 27.654 1.00 96.81 435 PRO A CA 1
ATOM 3201 C C . PRO A 1 435 ? -19.397 16.241 27.006 1.00 96.81 435 PRO A C 1
ATOM 3203 O O . PRO A 1 435 ? -19.309 16.182 25.785 1.00 96.81 435 PRO A O 1
ATOM 3206 N N . TYR A 1 436 ? -18.707 15.416 27.803 1.00 98.12 436 TYR A N 1
ATOM 3207 C CA . TYR A 1 436 ? -17.672 14.486 27.338 1.00 98.12 436 TYR A CA 1
ATOM 3208 C C . TYR A 1 436 ? -18.183 13.064 27.051 1.00 98.12 436 TYR A C 1
ATOM 3210 O O . TYR A 1 436 ? -17.380 12.177 26.781 1.00 98.12 436 TYR A O 1
ATOM 3218 N N . ARG A 1 437 ? -19.500 12.808 27.099 1.00 97.81 437 ARG A N 1
ATOM 3219 C CA . ARG A 1 437 ? -20.059 11.469 26.805 1.00 97.81 437 ARG A CA 1
ATOM 3220 C C . ARG A 1 437 ? -19.681 10.980 25.408 1.00 97.81 437 ARG A C 1
ATOM 3222 O O . ARG A 1 437 ? -19.202 9.863 25.254 1.00 97.81 437 ARG A O 1
ATOM 3229 N N . ARG A 1 438 ? -19.803 11.849 24.406 1.00 98.12 438 ARG A N 1
ATOM 3230 C CA . ARG A 1 438 ? -19.472 11.557 23.006 1.00 98.12 438 ARG A CA 1
ATOM 3231 C C . ARG A 1 438 ? -17.982 11.292 22.777 1.00 98.12 438 ARG A C 1
ATOM 3233 O O . ARG A 1 438 ? -17.634 10.312 22.122 1.00 98.12 438 ARG A O 1
ATOM 3240 N N . SER A 1 439 ? -17.106 12.111 23.364 1.00 98.38 439 SER A N 1
ATOM 3241 C CA . SER A 1 439 ? -15.654 11.898 23.295 1.00 98.38 439 SER A CA 1
ATOM 3242 C C . SER A 1 439 ? -15.229 10.617 24.018 1.00 98.38 439 SER A C 1
ATOM 3244 O O . SER A 1 439 ? -14.404 9.879 23.491 1.00 98.38 439 SER A O 1
ATOM 3246 N N . LEU A 1 440 ? -15.843 10.297 25.163 1.00 98.56 440 LEU A N 1
ATOM 3247 C CA . LEU A 1 440 ? -15.591 9.045 25.878 1.00 98.56 440 LEU A CA 1
ATOM 3248 C C . LEU A 1 440 ? -16.038 7.829 25.054 1.00 98.56 440 LEU A C 1
ATOM 3250 O O . LEU A 1 440 ? -15.261 6.903 24.865 1.00 98.56 440 LEU A O 1
ATOM 3254 N N . ARG A 1 441 ? -17.258 7.839 24.501 1.00 98.69 441 ARG A N 1
ATOM 3255 C CA . ARG A 1 441 ? -17.761 6.755 23.634 1.00 98.69 441 ARG A CA 1
ATOM 3256 C C . ARG A 1 441 ? -16.836 6.508 22.436 1.00 98.69 441 ARG A C 1
ATOM 3258 O O . ARG A 1 441 ? -16.600 5.356 22.083 1.00 98.69 441 ARG A O 1
ATOM 3265 N N . ALA A 1 442 ? -16.278 7.568 21.845 1.00 98.81 442 ALA A N 1
ATOM 3266 C CA . ALA A 1 442 ? -15.276 7.462 20.786 1.00 98.81 442 ALA A CA 1
ATOM 3267 C C . ALA A 1 442 ? -13.925 6.908 21.292 1.00 98.81 442 ALA A C 1
ATOM 3269 O O . ALA A 1 442 ? -13.330 6.070 20.619 1.00 98.81 442 ALA A O 1
ATOM 3270 N N . HIS A 1 443 ? -13.465 7.317 22.479 1.00 98.81 443 HIS A N 1
ATOM 3271 C CA . HIS A 1 443 ? -12.249 6.804 23.127 1.00 98.81 443 HIS A CA 1
ATOM 3272 C C . HIS A 1 443 ? -12.334 5.295 23.397 1.00 98.81 443 HIS A C 1
ATOM 3274 O O . HIS A 1 443 ? -11.470 4.533 22.962 1.00 98.81 443 HIS A O 1
ATOM 3280 N N . GLU A 1 444 ? -13.416 4.836 24.032 1.00 98.81 444 GLU A N 1
ATOM 3281 C CA . GLU A 1 444 ? -13.598 3.410 24.319 1.00 98.81 444 GLU A CA 1
ATOM 3282 C C . GLU A 1 444 ? -13.820 2.585 23.040 1.00 98.81 444 GLU A C 1
ATOM 3284 O O . GLU A 1 444 ? -13.355 1.446 22.951 1.00 98.81 444 GLU A O 1
ATOM 3289 N N . LEU A 1 445 ? -14.465 3.155 22.010 1.00 98.88 445 LEU A N 1
ATOM 3290 C CA . LEU A 1 445 ? -14.523 2.527 20.686 1.00 98.88 445 LEU A CA 1
ATOM 3291 C C . LEU A 1 445 ? -13.121 2.376 20.077 1.00 98.88 445 LEU A C 1
ATOM 3293 O O . LEU A 1 445 ? -12.842 1.341 19.481 1.00 98.88 445 LEU A O 1
ATOM 3297 N N . GLY A 1 446 ? -12.228 3.352 20.256 1.00 98.81 446 GLY A N 1
ATOM 3298 C CA . GLY A 1 446 ? -10.827 3.249 19.844 1.00 98.81 446 GLY A CA 1
ATOM 3299 C C . GLY A 1 446 ? -10.106 2.071 20.508 1.00 98.81 446 GLY A C 1
ATOM 3300 O O . GLY A 1 446 ? -9.493 1.257 19.817 1.00 98.81 446 GLY A O 1
ATOM 3301 N N . HIS A 1 447 ? -10.275 1.886 21.820 1.00 98.69 447 HIS A N 1
ATOM 3302 C CA . HIS A 1 447 ? -9.804 0.677 22.505 1.00 98.69 447 HIS A CA 1
ATOM 3303 C C . HIS A 1 447 ? -10.422 -0.602 21.913 1.00 98.69 447 HIS A C 1
ATOM 3305 O O . HIS A 1 447 ? -9.699 -1.536 21.577 1.00 98.69 447 HIS A O 1
ATOM 3311 N N . ALA A 1 448 ? -11.738 -0.656 21.693 1.00 98.75 448 ALA A N 1
ATOM 3312 C CA . ALA A 1 448 ? -12.393 -1.819 21.080 1.00 98.75 448 ALA A CA 1
ATOM 3313 C C . ALA A 1 448 ? -11.980 -2.080 19.608 1.00 98.75 448 ALA A C 1
ATOM 3315 O O . ALA A 1 448 ? -12.127 -3.201 19.108 1.00 98.75 448 ALA A O 1
ATOM 3316 N N . LEU A 1 449 ? -11.437 -1.073 18.915 1.00 98.62 449 LEU A N 1
ATOM 3317 C CA . LEU A 1 449 ? -10.833 -1.188 17.583 1.00 98.62 449 LEU A CA 1
ATOM 3318 C C . LEU A 1 449 ? -9.358 -1.632 17.611 1.00 98.62 449 LEU A C 1
ATOM 3320 O O . LEU A 1 449 ? -8.842 -2.060 16.573 1.00 98.62 449 LEU A O 1
ATOM 3324 N N . GLY A 1 450 ? -8.716 -1.594 18.781 1.00 98.12 450 GLY A N 1
ATOM 3325 C CA . GLY A 1 450 ? -7.368 -2.106 19.021 1.00 98.12 450 GLY A CA 1
ATOM 3326 C C . GLY A 1 450 ? -6.331 -1.082 19.486 1.00 98.12 450 GLY A C 1
ATOM 3327 O O . GLY A 1 450 ? -5.143 -1.393 19.414 1.00 98.12 450 GLY A O 1
ATOM 3328 N N . TYR A 1 451 ? -6.740 0.126 19.890 1.00 98.50 451 TYR A N 1
ATOM 3329 C CA . TYR A 1 451 ? -5.816 1.249 20.099 1.00 98.50 451 TYR A CA 1
ATOM 3330 C C . TYR A 1 451 ? -5.408 1.415 21.560 1.00 98.50 451 TYR A C 1
ATOM 3332 O O . TYR A 1 451 ? -6.232 1.294 22.465 1.00 98.50 451 TYR A O 1
ATOM 3340 N N . ASP A 1 452 ? -4.142 1.742 21.793 1.00 98.50 452 ASP A N 1
ATOM 3341 C CA . ASP A 1 452 ? -3.605 2.123 23.100 1.00 98.50 452 ASP A CA 1
ATOM 3342 C C . ASP A 1 452 ? -3.592 3.656 23.268 1.00 98.50 452 ASP A C 1
ATOM 3344 O O . ASP A 1 452 ? -3.926 4.412 22.352 1.00 98.50 452 ASP A O 1
ATOM 3348 N N . HIS A 1 453 ? -3.249 4.133 24.470 1.00 97.94 453 HIS A N 1
ATOM 3349 C CA . HIS A 1 453 ? -3.243 5.566 24.771 1.00 97.94 453 HIS A CA 1
ATOM 3350 C C . HIS A 1 453 ? -2.092 6.325 24.110 1.00 97.94 453 HIS A C 1
ATOM 3352 O O . HIS A 1 453 ? -0.936 5.908 24.157 1.00 97.94 453 HIS A O 1
ATOM 3358 N N . VAL A 1 454 ? -2.408 7.521 23.612 1.00 97.69 454 VAL A N 1
ATOM 3359 C CA . VAL A 1 454 ? -1.429 8.516 23.156 1.00 97.69 454 VAL A CA 1
ATOM 3360 C C . VAL A 1 454 ? -1.172 9.498 24.297 1.00 97.69 454 VAL A C 1
ATOM 3362 O O . VAL A 1 454 ? -2.109 10.021 24.901 1.00 97.69 454 VAL A O 1
ATOM 3365 N N . ALA A 1 455 ? 0.099 9.751 24.615 1.00 92.19 455 ALA A N 1
ATOM 3366 C CA . ALA A 1 455 ? 0.474 10.629 25.726 1.00 92.19 455 ALA A CA 1
ATOM 3367 C C . ALA A 1 455 ? 0.181 12.112 25.432 1.00 92.19 455 ALA A C 1
ATOM 3369 O O . ALA A 1 455 ? -0.155 12.875 26.337 1.00 92.19 455 ALA A O 1
ATOM 3370 N N . ASP A 1 456 ? 0.292 12.513 24.166 1.00 83.06 456 ASP A N 1
ATOM 3371 C CA . ASP A 1 456 ? 0.006 13.870 23.711 1.00 83.06 456 ASP A CA 1
ATOM 3372 C C . ASP A 1 456 ? -1.500 14.083 23.491 1.00 83.06 456 ASP A C 1
ATOM 3374 O O . ASP A 1 456 ? -2.197 13.241 22.923 1.00 83.06 456 ASP A O 1
ATOM 3378 N N . GLY A 1 457 ? -2.008 15.263 23.858 1.00 88.62 457 GLY A N 1
ATOM 3379 C CA . GLY A 1 457 ? -3.407 15.675 23.659 1.00 88.62 457 GLY A CA 1
ATOM 3380 C C . GLY A 1 457 ? -3.798 15.972 22.202 1.00 88.62 457 GLY A C 1
ATOM 3381 O O . GLY A 1 457 ? -4.537 16.921 21.955 1.00 88.62 457 GLY A O 1
ATOM 3382 N N . ILE A 1 458 ? -3.271 15.209 21.241 1.00 95.62 458 ILE A N 1
ATOM 3383 C CA . ILE A 1 458 ? -3.523 15.343 19.793 1.00 95.62 458 ILE A CA 1
ATOM 3384 C C . ILE A 1 458 ? -4.503 14.294 19.249 1.00 95.62 458 ILE A C 1
ATOM 3386 O O . ILE A 1 458 ? -4.834 14.328 18.067 1.00 95.62 458 ILE A O 1
ATOM 3390 N N . SER A 1 459 ? -4.936 13.358 20.091 1.00 98.06 459 SER A N 1
ATOM 3391 C CA . SER A 1 459 ? -5.694 12.160 19.728 1.00 98.06 459 SER A CA 1
ATOM 3392 C C . SER A 1 459 ? -6.882 11.971 20.670 1.00 98.06 459 SER A C 1
ATOM 3394 O O . SER A 1 459 ? -6.779 12.267 21.865 1.00 98.06 459 SER A O 1
ATOM 3396 N N . VAL A 1 460 ? -7.975 11.397 20.161 1.00 98.31 460 VAL A N 1
ATOM 3397 C CA . VAL A 1 460 ? -9.062 10.823 20.973 1.00 98.31 460 VAL A CA 1
ATOM 3398 C C . VAL A 1 460 ? -8.517 9.873 22.041 1.00 98.31 460 VAL A C 1
ATOM 3400 O O . VAL A 1 460 ? -9.028 9.857 23.157 1.00 98.31 460 VAL A O 1
ATOM 3403 N N . MET A 1 461 ? -7.436 9.138 21.741 1.00 98.56 461 MET A N 1
ATOM 3404 C CA . MET A 1 461 ? -6.805 8.151 22.621 1.00 98.56 461 MET A CA 1
ATOM 3405 C C . MET A 1 461 ? -5.951 8.777 23.729 1.00 98.56 461 MET A C 1
ATOM 3407 O O . MET A 1 461 ? -5.270 8.062 24.461 1.00 98.56 461 MET A O 1
ATOM 3411 N N . HIS A 1 462 ? -5.990 10.097 23.915 1.00 97.31 462 HIS A N 1
ATOM 3412 C CA . HIS A 1 462 ? -5.478 10.701 25.138 1.00 97.31 462 HIS A CA 1
ATOM 3413 C C . HIS A 1 462 ? -6.309 10.236 26.347 1.00 97.31 462 HIS A C 1
ATOM 3415 O O . HIS A 1 462 ? -7.535 10.376 26.361 1.00 97.31 462 HIS A O 1
ATOM 3421 N N . ALA A 1 463 ? -5.641 9.748 27.398 1.00 94.19 463 ALA A N 1
ATOM 3422 C CA . ALA A 1 463 ? -6.230 9.066 28.563 1.00 94.19 463 ALA A CA 1
ATOM 3423 C C . ALA A 1 463 ? -7.241 9.883 29.410 1.00 94.19 463 ALA A C 1
ATOM 3425 O O . ALA A 1 463 ? -7.712 9.419 30.445 1.00 94.19 463 ALA A O 1
ATOM 3426 N N . SER A 1 464 ? -7.578 11.112 29.009 1.00 93.31 464 SER A N 1
ATOM 3427 C CA . SER A 1 464 ? -8.650 11.897 29.632 1.00 93.31 464 SER A CA 1
ATOM 3428 C C . SER A 1 464 ? -10.052 11.546 29.125 1.00 93.31 464 SER A C 1
ATOM 3430 O O . SER A 1 464 ? -11.014 11.908 29.799 1.00 93.31 464 SER A O 1
ATOM 3432 N N . GLY A 1 465 ? -10.192 10.944 27.934 1.00 91.88 465 GLY A N 1
ATOM 3433 C CA . GLY A 1 465 ? -11.494 10.693 27.290 1.00 91.88 465 GLY A CA 1
ATOM 3434 C C . GLY A 1 465 ? -12.274 11.964 26.898 1.00 91.88 465 GLY A C 1
ATOM 3435 O O . GLY A 1 465 ? -13.478 11.909 26.649 1.00 91.88 465 GLY A O 1
ATOM 3436 N N . ARG A 1 466 ? -11.617 13.136 26.876 1.00 96.25 466 ARG A N 1
ATOM 3437 C CA . ARG A 1 466 ? -12.243 14.465 26.647 1.00 96.25 466 ARG A CA 1
ATOM 3438 C C . ARG A 1 466 ? -11.991 15.061 25.262 1.00 96.25 466 ARG A C 1
ATOM 3440 O O . ARG A 1 466 ? -12.409 16.186 25.005 1.00 96.25 466 ARG A O 1
ATOM 3447 N N . ILE A 1 467 ? -11.258 14.352 24.411 1.00 97.12 467 ILE A N 1
ATOM 3448 C CA . ILE A 1 467 ? -10.877 14.794 23.068 1.00 97.12 467 ILE A CA 1
ATOM 3449 C C . ILE A 1 467 ? -11.743 14.015 22.076 1.00 97.12 467 ILE A C 1
ATOM 3451 O O . ILE A 1 467 ? -11.838 12.799 22.181 1.00 97.12 467 ILE A O 1
ATOM 3455 N N . GLU A 1 468 ? -12.425 14.706 21.163 1.00 97.75 468 GLU A N 1
ATOM 3456 C CA . GLU A 1 468 ? -13.101 14.062 20.026 1.00 97.75 468 GLU A CA 1
ATOM 3457 C C . GLU A 1 468 ? -12.077 13.676 18.938 1.00 97.75 468 GLU A C 1
ATOM 3459 O O . GLU A 1 468 ? -11.013 14.297 18.889 1.00 97.75 468 GLU A O 1
ATOM 3464 N N . PRO A 1 469 ? -12.369 12.694 18.059 1.00 98.31 469 PRO A N 1
ATOM 3465 C CA . PRO A 1 469 ? -11.464 12.279 16.987 1.00 98.31 469 PRO A CA 1
ATOM 3466 C C . PRO A 1 469 ? -10.918 13.454 16.172 1.00 98.31 469 PRO A C 1
ATOM 3468 O O . PRO A 1 469 ? -11.661 14.318 15.703 1.00 98.31 469 PRO A O 1
ATOM 3471 N N . THR A 1 470 ? -9.599 13.484 16.015 1.00 98.06 470 THR A N 1
ATOM 3472 C CA . THR A 1 470 ? -8.869 14.569 15.360 1.00 98.06 470 THR A CA 1
ATOM 3473 C C . THR A 1 470 ? -8.421 14.177 13.949 1.00 98.06 470 THR A C 1
ATOM 3475 O O . THR A 1 470 ? -8.553 13.033 13.511 1.00 98.06 470 THR A O 1
ATOM 3478 N N . VAL A 1 471 ? -7.819 15.131 13.228 1.00 96.88 471 VAL A N 1
ATOM 3479 C CA . VAL A 1 471 ? -7.132 14.849 11.954 1.00 96.88 471 VAL A CA 1
ATOM 3480 C C . VAL A 1 471 ? -6.012 13.818 12.142 1.00 96.88 471 VAL A C 1
ATOM 3482 O O . VAL A 1 471 ? -5.826 12.970 11.277 1.00 96.88 471 VAL A O 1
ATOM 3485 N N . PHE A 1 472 ? -5.309 13.832 13.283 1.00 98.19 472 PHE A N 1
ATOM 3486 C CA . PHE A 1 472 ? -4.284 12.828 13.570 1.00 98.19 472 PHE A CA 1
ATOM 3487 C C . PHE A 1 472 ? -4.891 11.426 13.697 1.00 98.19 472 PHE A C 1
ATOM 3489 O O . PHE A 1 472 ? -4.343 10.500 13.112 1.00 98.19 472 PHE A O 1
ATOM 3496 N N . ASP A 1 473 ? -6.027 11.265 14.384 1.00 98.62 473 ASP A N 1
ATOM 3497 C CA . ASP A 1 473 ? -6.680 9.954 14.524 1.00 98.62 473 ASP A CA 1
ATOM 3498 C C . ASP A 1 473 ? -7.116 9.394 13.166 1.00 98.62 473 ASP A C 1
ATOM 3500 O O . ASP A 1 473 ? -6.890 8.221 12.865 1.00 98.62 473 ASP A O 1
ATOM 3504 N N . HIS A 1 474 ? -7.683 10.252 12.315 1.00 97.81 474 HIS A N 1
ATOM 3505 C CA . HIS A 1 474 ? -8.073 9.901 10.952 1.00 97.81 474 HIS A CA 1
ATOM 3506 C C . HIS A 1 474 ? -6.869 9.491 10.091 1.00 97.81 474 HIS A C 1
ATOM 3508 O O . HIS A 1 474 ? -6.905 8.454 9.428 1.00 97.81 474 HIS A O 1
ATOM 3514 N N . ASP A 1 475 ? -5.789 10.270 10.116 1.00 98.25 475 ASP A N 1
ATOM 3515 C CA . ASP A 1 475 ? -4.596 10.026 9.301 1.00 98.25 475 ASP A CA 1
ATOM 3516 C C . ASP A 1 475 ? -3.801 8.807 9.794 1.00 98.25 475 ASP A C 1
ATOM 3518 O O . ASP A 1 475 ? -3.366 7.977 8.991 1.00 98.25 475 ASP A O 1
ATOM 3522 N N . ALA A 1 476 ? -3.680 8.639 11.113 1.00 98.56 476 ALA A N 1
ATOM 3523 C CA . ALA A 1 476 ? -3.087 7.465 11.741 1.00 98.56 476 ALA A CA 1
ATOM 3524 C C . ALA A 1 476 ? -3.879 6.199 11.402 1.00 98.56 476 ALA A C 1
ATOM 3526 O O . ALA A 1 476 ? -3.318 5.222 10.907 1.00 98.56 476 ALA A O 1
ATOM 3527 N N . THR A 1 477 ? -5.199 6.209 11.585 1.00 98.44 477 THR A N 1
ATOM 3528 C CA . THR A 1 477 ? -6.017 5.029 11.282 1.00 98.44 477 THR A CA 1
ATOM 3529 C C . THR A 1 477 ? -6.034 4.738 9.779 1.00 98.44 477 THR A C 1
ATOM 3531 O O . THR A 1 477 ? -5.860 3.584 9.394 1.00 98.44 477 THR A O 1
ATOM 3534 N N . ARG A 1 478 ? -6.074 5.750 8.902 1.00 97.00 478 ARG A N 1
ATOM 3535 C CA . ARG A 1 478 ? -5.893 5.592 7.444 1.00 97.00 478 ARG A CA 1
ATOM 3536 C C . ARG A 1 478 ? -4.577 4.901 7.079 1.00 97.00 478 ARG A C 1
ATOM 3538 O O . ARG A 1 478 ? -4.576 4.016 6.223 1.00 97.00 478 ARG A O 1
ATOM 3545 N N . ILE A 1 479 ? -3.468 5.266 7.727 1.00 98.19 479 ILE A N 1
ATOM 3546 C CA . ILE A 1 479 ? -2.171 4.596 7.549 1.00 98.19 479 ILE A CA 1
ATOM 3547 C C . ILE A 1 479 ? -2.248 3.138 8.007 1.00 98.19 479 ILE A C 1
ATOM 3549 O O . ILE A 1 479 ? -1.915 2.242 7.232 1.00 98.19 479 ILE A O 1
ATOM 3553 N N . ALA A 1 480 ? -2.710 2.894 9.235 1.00 97.94 480 ALA A N 1
ATOM 3554 C CA . ALA A 1 480 ? -2.782 1.558 9.820 1.00 97.94 480 ALA A CA 1
ATOM 3555 C C . ALA A 1 480 ? -3.679 0.615 9.012 1.00 97.94 480 ALA A C 1
ATOM 3557 O O . ALA A 1 480 ? -3.292 -0.513 8.708 1.00 97.94 480 ALA A O 1
ATOM 3558 N N . PHE A 1 481 ? -4.858 1.076 8.594 1.00 96.00 481 PHE A N 1
ATOM 3559 C CA . PHE A 1 481 ? -5.733 0.274 7.752 1.00 96.00 481 PHE A CA 1
ATOM 3560 C C . PHE A 1 481 ? -5.102 -0.026 6.392 1.00 96.00 481 PHE A C 1
ATOM 3562 O O . PHE A 1 481 ? -5.290 -1.139 5.924 1.00 96.00 481 PHE A O 1
ATOM 3569 N N . ARG A 1 482 ? -4.262 0.860 5.830 1.00 93.69 482 ARG A N 1
ATOM 3570 C CA . ARG A 1 482 ? -3.429 0.636 4.623 1.00 93.69 482 ARG A CA 1
ATOM 3571 C C . ARG A 1 482 ? -2.111 -0.120 4.878 1.00 93.69 482 ARG A C 1
ATOM 3573 O O . ARG A 1 482 ? -1.226 -0.132 4.015 1.00 93.69 482 ARG A O 1
ATOM 3580 N N . ARG A 1 483 ? -1.938 -0.741 6.045 1.00 94.75 483 ARG A N 1
ATOM 3581 C CA . ARG A 1 483 ? -0.865 -1.705 6.328 1.00 94.75 483 ARG A CA 1
ATOM 3582 C C . ARG A 1 483 ? -1.449 -3.064 6.656 1.00 94.75 483 ARG A C 1
ATOM 3584 O O . ARG A 1 483 ? -2.588 -3.179 7.118 1.00 94.75 483 ARG A O 1
ATOM 3591 N N . THR A 1 484 ? -0.676 -4.109 6.396 1.00 92.44 484 THR A N 1
ATOM 3592 C CA . THR A 1 484 ? -1.032 -5.444 6.875 1.00 92.44 484 THR A CA 1
ATOM 3593 C C . THR A 1 484 ? -0.903 -5.463 8.402 1.00 92.44 484 THR A C 1
ATOM 3595 O O . THR A 1 484 ? -0.005 -4.799 8.928 1.00 92.44 484 THR A O 1
ATOM 3598 N N . PRO A 1 485 ? -1.767 -6.191 9.132 1.00 95.38 485 PRO A N 1
ATOM 3599 C CA . PRO A 1 485 ? -1.506 -6.518 10.528 1.00 95.38 485 PRO A CA 1
ATOM 3600 C C . PRO A 1 485 ? -0.077 -7.035 10.747 1.00 95.38 485 PRO A C 1
ATOM 3602 O O . PRO A 1 485 ? 0.538 -7.590 9.836 1.00 95.38 485 PRO A O 1
ATOM 3605 N N . LEU A 1 486 ? 0.435 -6.823 11.956 1.00 97.19 486 LEU A N 1
ATOM 3606 C CA . LEU A 1 486 ? 1.817 -7.046 12.383 1.00 97.19 486 LEU A CA 1
ATOM 3607 C C . LEU A 1 486 ? 2.882 -6.122 11.749 1.00 97.19 486 LEU A C 1
ATOM 3609 O O . LEU A 1 486 ? 4.066 -6.321 12.006 1.00 97.19 486 LEU A O 1
ATOM 3613 N N . ASN A 1 487 ? 2.514 -5.100 10.959 1.00 97.94 487 ASN A N 1
ATOM 3614 C CA . ASN A 1 487 ? 3.472 -4.087 10.477 1.00 97.94 487 ASN A CA 1
ATOM 3615 C C . ASN A 1 487 ? 4.181 -3.378 11.654 1.00 97.94 487 ASN A C 1
ATOM 3617 O O . ASN A 1 487 ? 3.539 -3.023 12.644 1.00 97.94 487 ASN A O 1
ATOM 3621 N N . GLN A 1 488 ? 5.494 -3.165 11.536 1.00 98.19 488 GLN A N 1
ATOM 3622 C CA . GLN A 1 488 ? 6.370 -2.674 12.609 1.00 98.19 488 GLN A CA 1
ATOM 3623 C C . GLN A 1 488 ? 6.994 -1.309 12.286 1.00 98.19 488 GLN A C 1
ATOM 3625 O O . GLN A 1 488 ? 7.060 -0.890 11.129 1.00 98.19 488 GLN A O 1
ATOM 3630 N N . SER A 1 489 ? 7.470 -0.606 13.318 1.00 97.69 489 SER A N 1
ATOM 3631 C CA . SER A 1 489 ? 8.156 0.685 13.166 1.00 97.69 489 SER A CA 1
ATOM 3632 C C . SER A 1 489 ? 9.554 0.514 12.533 1.00 97.69 489 SER A C 1
ATOM 3634 O O . SER A 1 489 ? 10.255 -0.433 12.896 1.00 97.69 489 SER A O 1
ATOM 3636 N N . PRO A 1 490 ? 9.996 1.388 11.600 1.00 96.31 490 PRO A N 1
ATOM 3637 C CA . PRO A 1 490 ? 9.318 2.602 11.135 1.00 96.31 490 PRO A CA 1
ATOM 3638 C C . PRO A 1 490 ? 8.131 2.337 10.191 1.00 96.31 490 PRO A C 1
ATOM 3640 O O . PRO A 1 490 ? 7.036 2.845 10.436 1.00 96.31 490 PRO A O 1
ATOM 3643 N N . ASP A 1 491 ? 8.309 1.510 9.160 1.00 97.69 491 ASP A N 1
ATOM 3644 C CA . ASP A 1 491 ? 7.238 1.009 8.286 1.00 97.69 491 ASP A CA 1
ATOM 3645 C C . ASP A 1 491 ? 7.691 -0.306 7.626 1.00 97.69 491 ASP A C 1
ATOM 3647 O O . ASP A 1 491 ? 8.217 -0.322 6.513 1.00 97.69 491 ASP A O 1
ATOM 3651 N N . ILE A 1 492 ? 7.583 -1.411 8.359 1.00 97.62 492 ILE A N 1
ATOM 3652 C CA . I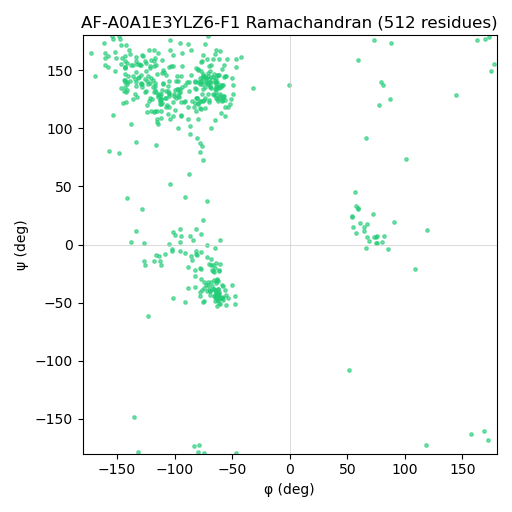LE A 1 492 ? 8.071 -2.734 7.948 1.00 97.62 492 ILE A CA 1
ATOM 3653 C C . ILE A 1 492 ? 6.878 -3.683 7.864 1.00 97.62 492 ILE A C 1
ATOM 3655 O O . ILE A 1 492 ? 6.261 -3.986 8.884 1.00 97.62 492 ILE A O 1
ATOM 3659 N N . ASP A 1 493 ? 6.543 -4.153 6.662 1.00 95.44 493 ASP A N 1
ATOM 3660 C CA . ASP A 1 493 ? 5.523 -5.193 6.489 1.00 95.44 493 ASP A CA 1
ATOM 3661 C C . ASP A 1 493 ? 6.076 -6.581 6.887 1.00 95.44 493 ASP A C 1
ATOM 3663 O O . ASP A 1 493 ? 7.263 -6.839 6.673 1.00 95.44 493 ASP A O 1
ATOM 3667 N N . PRO A 1 494 ? 5.255 -7.496 7.441 1.00 92.50 494 PRO A N 1
ATOM 3668 C CA . PRO A 1 494 ? 5.747 -8.757 7.995 1.00 92.50 494 PRO A CA 1
ATOM 3669 C C . PRO A 1 494 ? 6.017 -9.824 6.928 1.00 92.50 494 PRO A C 1
ATOM 3671 O O . PRO A 1 494 ? 5.311 -9.923 5.920 1.00 92.50 494 PRO A O 1
ATOM 3674 N N . ASP A 1 495 ? 6.970 -10.713 7.200 1.00 84.06 495 ASP A N 1
ATOM 3675 C CA . ASP A 1 495 ? 7.206 -11.895 6.370 1.00 84.06 495 ASP A CA 1
ATOM 3676 C C . ASP A 1 495 ? 6.073 -12.931 6.501 1.00 84.06 495 ASP A C 1
ATOM 3678 O O . ASP A 1 495 ? 5.590 -13.173 7.610 1.00 84.06 495 ASP A O 1
ATOM 3682 N N . PRO A 1 496 ? 5.670 -13.629 5.416 1.00 81.56 496 PRO A N 1
ATOM 3683 C CA . PRO A 1 496 ? 6.080 -13.485 4.012 1.00 81.56 496 PRO A CA 1
ATOM 3684 C C . PRO A 1 496 ? 4.997 -12.765 3.170 1.00 81.56 496 PRO A C 1
ATOM 3686 O O . PRO A 1 496 ? 4.500 -13.304 2.171 1.00 81.56 496 PRO A O 1
ATOM 3689 N N . ILE A 1 497 ? 4.523 -11.592 3.607 1.00 82.44 497 ILE A N 1
ATOM 3690 C CA . ILE A 1 497 ? 3.385 -10.907 2.974 1.00 82.44 497 ILE A CA 1
ATOM 3691 C C . ILE A 1 497 ? 3.839 -10.093 1.761 1.00 82.44 497 ILE A C 1
ATOM 3693 O O . ILE A 1 497 ? 4.565 -9.113 1.877 1.00 82.44 497 ILE A O 1
ATOM 3697 N N . THR A 1 498 ? 3.316 -10.453 0.587 1.00 83.69 498 THR A N 1
ATOM 3698 C CA . THR A 1 498 ? 3.570 -9.744 -0.676 1.00 83.69 498 THR A CA 1
ATOM 3699 C C . THR A 1 498 ? 2.411 -8.824 -1.047 1.00 83.69 498 THR A C 1
ATOM 3701 O O . THR A 1 498 ? 1.264 -9.270 -1.104 1.00 83.69 498 THR A O 1
ATOM 3704 N N . VAL A 1 499 ? 2.698 -7.548 -1.326 1.00 83.94 499 VAL A N 1
ATOM 3705 C CA . VAL A 1 499 ? 1.660 -6.520 -1.551 1.00 83.94 499 VAL A CA 1
ATOM 3706 C C . VAL A 1 499 ? 0.912 -6.721 -2.875 1.00 83.94 499 VAL A C 1
ATOM 3708 O O . VAL A 1 499 ? -0.302 -6.550 -2.931 1.00 83.94 499 VAL A O 1
ATOM 3711 N N . ASN A 1 500 ? 1.598 -7.137 -3.941 1.00 79.12 500 ASN A N 1
ATOM 3712 C CA . ASN A 1 500 ? 1.034 -7.280 -5.292 1.00 79.12 500 ASN A CA 1
ATOM 3713 C C . ASN A 1 500 ? 0.449 -8.676 -5.594 1.00 79.12 500 ASN A C 1
ATOM 3715 O O . ASN A 1 500 ? 0.645 -9.243 -6.676 1.00 79.12 500 ASN A O 1
ATOM 3719 N N . ARG A 1 501 ? -0.246 -9.275 -4.622 1.00 66.31 501 ARG A N 1
ATOM 3720 C CA . ARG A 1 501 ? -0.794 -10.628 -4.760 1.00 66.31 501 ARG A CA 1
ATOM 3721 C C . ARG A 1 501 ? -2.200 -10.629 -5.374 1.00 66.31 501 ARG A C 1
ATOM 3723 O O . ARG A 1 501 ? -3.181 -10.402 -4.670 1.00 66.31 501 ARG A O 1
ATOM 3730 N N . GLN A 1 502 ? -2.313 -11.081 -6.627 1.00 45.03 502 GLN A N 1
ATOM 3731 C CA . GLN A 1 502 ? -3.580 -11.597 -7.164 1.00 45.03 502 GLN A CA 1
ATOM 3732 C C . GLN A 1 502 ? -4.104 -12.742 -6.281 1.00 45.03 502 GLN A C 1
ATOM 3734 O O . GLN A 1 502 ? -3.553 -13.849 -6.265 1.00 45.03 502 GLN A O 1
ATOM 3739 N N . SER A 1 503 ? -5.201 -12.512 -5.562 1.00 36.31 503 SER A N 1
ATOM 3740 C CA . SER A 1 503 ? -5.896 -13.553 -4.802 1.00 36.31 503 SER A CA 1
ATOM 3741 C C . SER A 1 503 ? -6.796 -14.385 -5.724 1.00 36.31 503 SER A C 1
ATOM 3743 O O . SER A 1 503 ? -7.976 -14.104 -5.908 1.00 36.31 503 SER A O 1
ATOM 3745 N N . ARG A 1 504 ? -6.267 -15.491 -6.273 1.00 34.56 504 ARG A N 1
ATOM 3746 C CA . ARG A 1 504 ? -7.106 -16.534 -6.914 1.00 34.56 504 ARG A CA 1
ATOM 3747 C C . ARG A 1 504 ? -7.932 -17.372 -5.921 1.00 34.56 504 ARG A C 1
ATOM 3749 O O . ARG A 1 504 ? -8.676 -18.250 -6.345 1.00 34.56 504 ARG A O 1
ATOM 3756 N N . VAL A 1 505 ? -7.823 -17.099 -4.620 1.00 30.39 505 VAL A N 1
ATOM 3757 C CA . VAL A 1 505 ? -8.683 -17.635 -3.554 1.00 30.39 505 VAL A CA 1
ATOM 3758 C C . VAL A 1 505 ? -8.905 -16.519 -2.533 1.00 30.39 505 VAL A C 1
ATOM 3760 O O . VAL A 1 505 ? -7.924 -16.016 -1.997 1.00 30.39 505 VAL A O 1
ATOM 3763 N N . GLY A 1 506 ? -10.164 -16.161 -2.261 1.00 36.59 506 GLY A N 1
ATOM 3764 C CA . GLY A 1 506 ? -10.548 -15.244 -1.177 1.00 36.59 506 GLY A CA 1
ATOM 3765 C C . GLY A 1 506 ? -10.058 -13.803 -1.356 1.00 36.59 506 GLY A C 1
ATOM 3766 O O . GLY A 1 506 ? -8.970 -13.443 -0.915 1.00 36.59 506 GLY A O 1
ATOM 3767 N N . ALA A 1 507 ? -10.884 -12.961 -1.972 1.00 31.30 507 ALA A N 1
ATOM 3768 C CA . ALA A 1 507 ? -10.569 -11.555 -2.182 1.00 31.30 507 ALA A CA 1
ATOM 3769 C C . ALA A 1 507 ? -10.532 -10.751 -0.865 1.00 31.30 507 ALA A C 1
ATOM 3771 O O . ALA A 1 507 ? -11.564 -10.267 -0.406 1.00 31.30 507 ALA A O 1
ATOM 3772 N N . VAL A 1 508 ? -9.334 -10.493 -0.332 1.00 31.39 508 VAL A N 1
ATOM 3773 C CA . VAL A 1 508 ? -9.067 -9.208 0.337 1.00 31.39 508 VAL A CA 1
ATOM 3774 C C . VAL A 1 508 ? -8.834 -8.198 -0.781 1.00 31.39 508 VAL A C 1
ATOM 3776 O O . VAL A 1 508 ? -7.714 -8.014 -1.258 1.00 31.39 508 VAL A O 1
ATOM 3779 N N . ARG A 1 509 ? -9.923 -7.604 -1.270 1.00 30.41 509 ARG A N 1
ATOM 3780 C CA . ARG A 1 509 ? -9.841 -6.460 -2.174 1.00 30.41 509 ARG A CA 1
ATOM 3781 C C . ARG A 1 509 ? -9.570 -5.209 -1.356 1.00 30.41 509 ARG A C 1
ATOM 3783 O O . ARG A 1 509 ? -10.372 -4.829 -0.509 1.00 30.41 509 ARG A O 1
ATOM 3790 N N . TRP A 1 510 ? -8.472 -4.543 -1.679 1.00 36.16 510 TRP A N 1
ATOM 3791 C CA . TRP A 1 510 ? -8.221 -3.164 -1.290 1.00 36.16 510 TRP A CA 1
ATOM 3792 C C . TRP A 1 510 ? -9.075 -2.227 -2.158 1.00 36.16 510 TRP A C 1
ATOM 3794 O O . TRP A 1 510 ? -8.566 -1.571 -3.063 1.00 36.16 510 TRP A O 1
ATOM 3804 N N . GLU A 1 511 ? -10.389 -2.192 -1.922 1.00 28.02 511 GLU A N 1
ATOM 3805 C CA . GLU A 1 511 ? -11.276 -1.192 -2.533 1.00 28.02 511 GLU A CA 1
ATOM 3806 C C . GLU A 1 511 ? -11.074 0.151 -1.812 1.00 28.02 511 GLU A C 1
ATOM 3808 O O . GLU A 1 511 ? -11.748 0.486 -0.844 1.00 28.02 511 GLU A O 1
ATOM 3813 N N . GLY A 1 512 ? -10.054 0.883 -2.270 1.00 27.78 512 GLY A N 1
ATOM 3814 C CA . GLY A 1 512 ? -9.579 2.139 -1.690 1.00 27.78 512 GLY A CA 1
ATOM 3815 C C . GLY A 1 512 ? -9.165 3.174 -2.737 1.00 27.78 512 GLY A C 1
ATOM 3816 O O . GLY A 1 512 ? -8.143 3.828 -2.549 1.00 27.78 512 GLY A O 1
ATOM 3817 N N . ALA A 1 513 ? -9.931 3.282 -3.827 1.00 27.28 513 ALA A N 1
ATOM 3818 C CA . ALA A 1 513 ? -9.905 4.366 -4.816 1.00 27.28 513 ALA A CA 1
ATOM 3819 C C . ALA A 1 513 ? -11.233 4.369 -5.609 1.00 27.28 513 ALA A C 1
ATOM 3821 O O . ALA A 1 513 ? -11.908 3.335 -5.686 1.00 27.28 513 ALA A O 1
ATOM 3822 N N . PRO A 1 514 ? -11.630 5.520 -6.165 1.00 28.89 514 PRO A N 1
ATOM 3823 C CA . PRO A 1 514 ? -11.587 5.686 -7.622 1.00 28.89 514 PRO A CA 1
ATOM 3824 C C . PRO A 1 514 ? -10.321 6.409 -8.094 1.00 28.89 514 PRO A C 1
ATOM 3826 O O . PRO A 1 514 ? -9.952 7.418 -7.455 1.00 28.89 514 PRO A O 1
#